Protein AF-0000000072288735 (afdb_homodimer)

Sequence (580 aa):
MGVLKHVVDFASDAAGLEKALRLIQALCQICAFYPTVLGWVLLGLGIGMGRRGGGGKGGVDVDGKMQVQVQIVERLWKARRELAVGRRYMRFFRFIKNFSKAWDSLLNEDGMKMMINVGKSGFMGAYLGLESLTILDIMGVCNTPWSSTCTLEGNKFWFYSLCISIFGELWDLYHLLVNNDTASKSNSQDNSHDSDLATKSADTTQIVMGQSEKNKKKGKSKTQVFLKIFENTADLFLPGAVTGWIVSDRGVVGVATVISTVLSSRDIWRRVGDQEVRNEGGNGERQKRRMGVLKHVVDFASDAAGLEKALRLIQALCQICAFYPTVLGWVLLGLGIGMGRRGGGGKGGVDVDGKMQVQVQIVERLWKARRELAVGRRYMRFFRFIKNFSKAWDSLLNEDGMKMMINVGKSGFMGAYLGLESLTILDIMGVCNTPWSSTCTLEGNKFWFYSLCISIFGELWDLYHLLVNNDTASKSNSQDNSHDSDLATKSADTTQIVMGQSEKNKKKGKSKTQVFLKIFENTADLFLPGAVTGWIVSDRGVVGVATVISTVLSSRDIWRRVGDQEVRNEGGNGERQKRR

Secondary structure (DSSP, 8-state):
-HHHHHHHHHHHSHHHHHHHHHHHHHHHHHHHH-HHHHHHHHHHTT---------SS----HHHHHHHHHHHHHHHHHHHHHHHHHHHHHTTTHHHHHHHHHHHHHHH--HHHHHHHHHHHHHHHHHHHHHHHTHHHHTTS---TTHHHHHHHHHHHHHHHHHHHHHHHHHHHHHHHHHHHHHHHHHHHGGGS------------GGGGGGTT--------HHHHHHHHHHHHHHTHHHHHHHTSS---HHHHHHHHHHHHHHHHHHHHHHHHHHHHHHHHHHHHHHHT-/-HHHHHHHHHHHSHHHHHHHHHHHHHHHHHHHH-HHHHHHHHHHTT---------SS----HHHHHHHHHHHHHHHHHHHHHHHHHHHHHTTTHHHHHHHHHHHHHHH--HHHHHHHHHHHHHHHHHHHHHHHTHHHHTTS---TTHHHHHHHHHHHHHHHHHHHHHHHHHHHHHHHHHHHHHHHHHHHTTSS-----------SGGGSTTS---------HHHHHHHHHHHHHHTHHHHHHHTSS---HHHHHHHHHHHHHHHHHHHHHHHHHHHHHHHHHHHHHHHH-

InterPro domains:
  IPR008733 Peroxisomal biogenesis factor 11 [PF05648] (71-269)

Structure (mmCIF, N/CA/C/O backbone):
data_AF-0000000072288735-model_v1
#
loop_
_entity.id
_entity.type
_entity.pdbx_description
1 polymer 'Uncharacterized protein'
#
loop_
_atom_site.group_PDB
_atom_site.id
_atom_site.type_symbol
_atom_site.label_atom_id
_atom_site.label_alt_id
_atom_site.label_comp_id
_atom_site.label_asym_id
_atom_site.label_entity_id
_atom_site.label_seq_id
_atom_site.pdbx_PDB_ins_code
_atom_site.Cartn_x
_atom_site.Cartn_y
_atom_site.Cartn_z
_atom_site.occupancy
_atom_site.B_iso_or_equiv
_atom_site.auth_seq_id
_atom_site.auth_comp_id
_atom_site.auth_asym_id
_atom_site.auth_atom_id
_atom_site.pdbx_PDB_model_num
ATOM 1 N N . MET A 1 1 ? 18.172 -8.352 17.516 1 52.78 1 MET A N 1
ATOM 2 C CA . MET A 1 1 ? 17.953 -7.023 16.953 1 52.78 1 MET A CA 1
ATOM 3 C C . MET A 1 1 ? 18.062 -7.059 15.43 1 52.78 1 MET A C 1
ATOM 5 O O . MET A 1 1 ? 17.297 -6.379 14.734 1 52.78 1 MET A O 1
ATOM 9 N N . GLY A 1 2 ? 18.656 -8.156 14.945 1 75.31 2 GLY A N 1
ATOM 10 C CA . GLY A 1 2 ? 18.969 -8.273 13.531 1 75.31 2 GLY A CA 1
ATOM 11 C C . GLY A 1 2 ? 17.797 -8.758 12.695 1 75.31 2 GLY A C 1
ATOM 12 O O . GLY A 1 2 ? 17.469 -8.164 11.672 1 75.31 2 GLY A O 1
ATOM 13 N N . VAL A 1 3 ? 16.969 -9.641 13.367 1 82.88 3 VAL A N 1
ATOM 14 C CA . VAL A 1 3 ? 15.883 -10.234 12.586 1 82.88 3 VAL A CA 1
ATOM 15 C C . VAL A 1 3 ? 14.703 -9.266 12.516 1 82.88 3 VAL A C 1
ATOM 17 O O . VAL A 1 3 ? 14.078 -9.117 11.461 1 82.88 3 VAL A O 1
ATOM 20 N N . LEU A 1 4 ? 14.469 -8.641 13.633 1 85.19 4 LEU A N 1
ATOM 21 C CA . LEU A 1 4 ? 13.367 -7.684 13.664 1 85.19 4 LEU A CA 1
ATOM 22 C C . LEU A 1 4 ? 13.617 -6.539 12.688 1 85.19 4 LEU A C 1
ATOM 24 O O . LEU A 1 4 ? 12.703 -6.121 11.969 1 85.19 4 LEU A O 1
ATOM 28 N N . LYS A 1 5 ? 14.805 -6.129 12.766 1 87.5 5 LYS A N 1
ATOM 29 C CA . LYS A 1 5 ? 15.156 -5.07 11.828 1 87.5 5 LYS A CA 1
ATOM 30 C C . LYS A 1 5 ? 15.008 -5.539 10.383 1 87.5 5 LYS A C 1
ATOM 32 O O . LYS A 1 5 ? 14.539 -4.785 9.523 1 87.5 5 LYS A O 1
ATOM 37 N N . HIS A 1 6 ? 15.328 -6.719 10.188 1 91.06 6 HIS A N 1
ATOM 38 C CA . HIS A 1 6 ? 15.227 -7.281 8.844 1 91.06 6 HIS A CA 1
ATOM 39 C C . HIS A 1 6 ? 13.766 -7.387 8.406 1 91.06 6 HIS A C 1
ATOM 41 O O . HIS A 1 6 ? 13.438 -7.086 7.258 1 91.06 6 HIS A O 1
ATOM 47 N N . VAL A 1 7 ? 12.938 -7.773 9.359 1 90.06 7 VAL A N 1
ATOM 48 C CA . VAL A 1 7 ? 11.516 -7.895 9.078 1 90.06 7 VAL A CA 1
ATOM 49 C C . VAL A 1 7 ? 10.922 -6.52 8.789 1 90.06 7 VAL A C 1
ATOM 51 O O . VAL A 1 7 ? 10.117 -6.363 7.863 1 90.06 7 VAL A O 1
ATOM 54 N N . VAL A 1 8 ? 11.328 -5.609 9.508 1 89.31 8 VAL A N 1
ATOM 55 C CA . VAL A 1 8 ? 10.828 -4.25 9.344 1 89.31 8 VAL A CA 1
ATOM 56 C C . VAL A 1 8 ? 11.281 -3.691 7.992 1 89.31 8 VAL A C 1
ATOM 58 O O . VAL A 1 8 ? 10.492 -3.068 7.277 1 89.31 8 VAL A O 1
ATOM 61 N N . ASP A 1 9 ? 12.531 -3.939 7.656 1 90.62 9 ASP A N 1
ATOM 62 C CA . ASP A 1 9 ? 13.047 -3.475 6.371 1 90.62 9 ASP A CA 1
ATOM 63 C C . ASP A 1 9 ? 12.336 -4.172 5.211 1 90.62 9 ASP A C 1
ATOM 65 O O . ASP A 1 9 ? 12.062 -3.551 4.184 1 90.62 9 ASP A O 1
ATOM 69 N N . PHE A 1 10 ? 12.172 -5.461 5.43 1 92.81 10 PHE A N 1
ATOM 70 C CA . PHE A 1 10 ? 11.43 -6.207 4.422 1 92.81 10 PHE A CA 1
ATOM 71 C C . PHE A 1 10 ? 10.039 -5.629 4.234 1 92.81 10 PHE A C 1
ATOM 73 O O . PHE A 1 10 ? 9.594 -5.41 3.105 1 92.81 10 PHE A O 1
ATOM 80 N N . ALA A 1 11 ? 9.312 -5.27 5.273 1 89.5 11 ALA A N 1
ATOM 81 C CA . ALA A 1 11 ? 7.93 -4.805 5.238 1 89.5 11 ALA A CA 1
ATOM 82 C C . ALA A 1 11 ? 7.855 -3.326 4.875 1 89.5 11 ALA A C 1
ATOM 84 O O . ALA A 1 11 ? 6.773 -2.795 4.621 1 89.5 11 ALA A O 1
ATOM 85 N N . SER A 1 12 ? 8.992 -2.664 4.84 1 87.69 12 SER A N 1
ATOM 86 C CA . SER A 1 12 ? 9.023 -1.258 4.449 1 87.69 12 SER A CA 1
ATOM 87 C C . SER A 1 12 ? 9.32 -1.101 2.963 1 87.69 12 SER A C 1
ATOM 89 O O . SER A 1 12 ? 9.188 -0.007 2.41 1 87.69 12 SER A O 1
ATOM 91 N N . ASP A 1 13 ? 9.727 -2.174 2.387 1 87.94 13 ASP A N 1
ATOM 92 C CA . ASP A 1 13 ? 9.891 -2.244 0.938 1 87.94 13 ASP A CA 1
ATOM 93 C C . ASP A 1 13 ? 8.547 -2.453 0.24 1 87.94 13 ASP A C 1
ATOM 95 O O . ASP A 1 13 ? 7.707 -3.217 0.719 1 87.94 13 ASP A O 1
ATOM 99 N N . ALA A 1 14 ? 8.336 -1.726 -0.845 1 88.69 14 ALA A N 1
ATOM 100 C CA . ALA A 1 14 ? 7.051 -1.818 -1.524 1 88.69 14 ALA A CA 1
ATOM 101 C C . ALA A 1 14 ? 6.75 -3.256 -1.942 1 88.69 14 ALA A C 1
ATOM 103 O O . ALA A 1 14 ? 5.648 -3.76 -1.713 1 88.69 14 ALA A O 1
ATOM 104 N N . ALA A 1 15 ? 7.699 -3.918 -2.598 1 91.38 15 ALA A N 1
ATOM 105 C CA . ALA A 1 15 ? 7.508 -5.293 -3.047 1 91.38 15 ALA A CA 1
ATOM 106 C C . ALA A 1 15 ? 7.375 -6.246 -1.86 1 91.38 15 ALA A C 1
ATOM 108 O O . ALA A 1 15 ? 6.566 -7.176 -1.892 1 91.38 15 ALA A O 1
ATOM 109 N N . GLY A 1 16 ? 8.219 -6.031 -0.877 1 94.06 16 GLY A N 1
ATOM 110 C CA . GLY A 1 16 ? 8.148 -6.859 0.316 1 94.06 16 GLY A CA 1
ATOM 111 C C . GLY A 1 16 ? 6.832 -6.719 1.061 1 94.06 16 GLY A C 1
ATOM 112 O O . GLY A 1 16 ? 6.277 -7.707 1.547 1 94.06 16 GLY A O 1
ATOM 113 N N . LEU A 1 17 ? 6.395 -5.516 1.137 1 94.56 17 LEU A N 1
ATOM 114 C CA . LEU A 1 17 ? 5.125 -5.27 1.81 1 94.56 17 LEU A CA 1
ATOM 115 C C . LEU A 1 17 ? 3.979 -5.953 1.074 1 94.56 17 LEU A C 1
ATOM 117 O O . LEU A 1 17 ? 3.096 -6.539 1.704 1 94.56 17 LEU A O 1
ATOM 121 N N . GLU A 1 18 ? 3.967 -5.828 -0.206 1 95.69 18 GLU A N 1
ATOM 122 C CA . GLU A 1 18 ? 2.938 -6.488 -1.004 1 95.69 18 GLU A CA 1
ATOM 123 C C . GLU A 1 18 ? 2.918 -7.992 -0.742 1 95.69 18 GLU A C 1
ATOM 125 O O . GLU A 1 18 ? 1.85 -8.586 -0.597 1 95.69 18 GLU A O 1
ATOM 130 N N . LYS A 1 19 ? 4.059 -8.609 -0.612 1 96.94 19 LYS A N 1
ATOM 131 C CA . LYS A 1 19 ? 4.137 -10.039 -0.348 1 96.94 19 LYS A CA 1
ATOM 132 C C . LYS A 1 19 ? 3.68 -10.367 1.071 1 96.94 19 LYS A C 1
ATOM 134 O O . LYS A 1 19 ? 3.068 -11.406 1.31 1 96.94 19 LYS A O 1
ATOM 139 N N . ALA A 1 20 ? 4.035 -9.531 1.959 1 96.38 20 ALA A N 1
ATOM 140 C CA . ALA A 1 20 ? 3.592 -9.734 3.338 1 96.38 20 ALA A CA 1
ATOM 141 C C . ALA A 1 20 ? 2.07 -9.703 3.436 1 96.38 20 ALA A C 1
ATOM 143 O O . ALA A 1 20 ? 1.467 -10.555 4.094 1 96.38 20 ALA A O 1
ATOM 144 N N . LEU A 1 21 ? 1.533 -8.727 2.789 1 97.44 21 LEU A N 1
ATOM 145 C CA . LEU A 1 21 ? 0.078 -8.625 2.805 1 97.44 21 LEU A CA 1
ATOM 146 C C . LEU A 1 21 ? -0.558 -9.82 2.1 1 97.44 21 LEU A C 1
ATOM 148 O O . LEU A 1 21 ? -1.596 -10.32 2.535 1 97.44 21 LEU A O 1
ATOM 152 N N . ARG A 1 22 ? 0.085 -10.219 1.031 1 97.88 22 ARG A N 1
ATOM 153 C CA . ARG A 1 22 ? -0.39 -11.398 0.309 1 97.88 22 ARG A CA 1
ATOM 154 C C . ARG A 1 22 ? -0.38 -12.633 1.206 1 97.88 22 ARG A C 1
ATOM 156 O O . ARG A 1 22 ? -1.316 -13.43 1.177 1 97.88 22 ARG A O 1
ATOM 163 N N . LEU A 1 23 ? 0.604 -12.773 1.944 1 97.81 23 LEU A N 1
ATOM 164 C CA . LEU A 1 23 ? 0.726 -13.906 2.854 1 97.81 23 LEU A CA 1
ATOM 165 C C . LEU A 1 23 ? -0.371 -13.875 3.912 1 97.81 23 LEU A C 1
ATOM 167 O O . LEU A 1 23 ? -1.03 -14.891 4.16 1 97.81 23 LEU A O 1
ATOM 171 N N . ILE A 1 24 ? -0.559 -12.719 4.508 1 97.31 24 ILE A N 1
ATOM 172 C CA . ILE A 1 24 ? -1.581 -12.586 5.539 1 97.31 24 ILE A CA 1
ATOM 173 C C . ILE A 1 24 ? -2.959 -12.852 4.938 1 97.31 24 ILE A C 1
ATOM 175 O O . ILE A 1 24 ? -3.793 -13.523 5.555 1 97.31 24 ILE A O 1
ATOM 179 N N . GLN A 1 25 ? -3.131 -12.367 3.789 1 97.88 25 GLN A N 1
ATOM 180 C CA . GLN A 1 25 ? -4.387 -12.594 3.082 1 97.88 25 GLN A CA 1
ATOM 181 C C . GLN A 1 25 ? -4.645 -14.086 2.887 1 97.88 25 GLN A C 1
ATOM 183 O O . GLN A 1 25 ? -5.758 -14.562 3.117 1 97.88 25 GLN A O 1
ATOM 188 N N . ALA A 1 26 ? -3.672 -14.82 2.471 1 97.94 26 ALA A N 1
ATOM 189 C CA . ALA A 1 26 ? -3.791 -16.25 2.238 1 97.94 26 ALA A CA 1
ATOM 190 C C . ALA A 1 26 ? -4.062 -17 3.541 1 97.94 26 ALA A C 1
ATOM 192 O O . ALA A 1 26 ? -4.855 -17.938 3.572 1 97.94 26 ALA A O 1
ATOM 193 N N . LEU A 1 27 ? -3.43 -16.609 4.57 1 96.94 27 LEU A N 1
ATOM 194 C CA . LEU A 1 27 ? -3.633 -17.234 5.867 1 96.94 27 LEU A CA 1
ATOM 195 C C . LEU A 1 27 ? -5.051 -17 6.375 1 96.94 27 LEU A C 1
ATOM 197 O O . LEU A 1 27 ? -5.664 -17.891 6.961 1 96.94 27 LEU A O 1
ATOM 201 N N . CYS A 1 28 ? -5.535 -15.789 6.148 1 96.25 28 CYS A N 1
ATOM 202 C CA . CYS A 1 28 ? -6.926 -15.516 6.492 1 96.25 28 CYS A CA 1
ATOM 203 C C . CYS A 1 28 ? -7.867 -16.453 5.746 1 96.25 28 CYS A C 1
ATOM 205 O O . CYS A 1 28 ? -8.82 -16.969 6.328 1 96.25 28 CYS A O 1
ATOM 207 N N . GLN A 1 29 ? -7.551 -16.672 4.543 1 96.88 29 GLN A N 1
ATOM 208 C CA . GLN A 1 29 ? -8.375 -17.547 3.709 1 96.88 29 GLN A CA 1
ATOM 209 C C . GLN A 1 29 ? -8.32 -18.984 4.203 1 96.88 29 GLN A C 1
ATOM 211 O O . GLN A 1 29 ? -9.352 -19.656 4.273 1 96.88 29 GLN A O 1
ATOM 216 N N . ILE A 1 30 ? -7.172 -19.469 4.562 1 96.94 30 ILE A N 1
ATOM 217 C CA . ILE A 1 30 ? -7.012 -20.828 5.047 1 96.94 30 ILE A CA 1
ATOM 218 C C . ILE A 1 30 ? -7.746 -21 6.375 1 96.94 30 ILE A C 1
ATOM 220 O O . ILE A 1 30 ? -8.484 -21.969 6.562 1 96.94 30 ILE A O 1
ATOM 224 N N . CYS A 1 31 ? -7.617 -20.062 7.285 1 94.38 31 CYS A N 1
ATOM 225 C CA . CYS A 1 31 ? -8.258 -20.141 8.594 1 94.38 31 CYS A CA 1
ATOM 226 C C . CYS A 1 31 ? -9.773 -20.047 8.469 1 94.38 31 CYS A C 1
ATOM 228 O O . CYS A 1 31 ? -10.508 -20.672 9.234 1 94.38 31 CYS A O 1
ATOM 230 N N . ALA A 1 32 ? -10.211 -19.25 7.516 1 94.31 32 ALA A N 1
ATOM 231 C CA . ALA A 1 32 ? -11.648 -19.094 7.32 1 94.31 32 ALA A CA 1
ATOM 232 C C . ALA A 1 32 ? -12.266 -20.359 6.73 1 94.31 32 ALA A C 1
ATOM 234 O O . ALA A 1 32 ? -13.383 -20.734 7.074 1 94.31 32 ALA A O 1
ATOM 235 N N . PHE A 1 33 ? -11.562 -21 5.883 1 94.31 33 PHE A N 1
ATOM 236 C CA . PHE A 1 33 ? -12.102 -22.156 5.176 1 94.31 33 PHE A CA 1
ATOM 237 C C . PHE A 1 33 ? -11.93 -23.422 5.996 1 94.31 33 PHE A C 1
ATOM 239 O O . PHE A 1 33 ? -12.773 -24.328 5.953 1 94.31 33 PHE A O 1
ATOM 246 N N . TYR A 1 34 ? -10.797 -23.531 6.727 1 92.69 34 TYR A N 1
ATOM 247 C CA . TYR A 1 34 ? -10.523 -24.703 7.559 1 92.69 34 TYR A CA 1
ATOM 248 C C . TYR A 1 34 ? -10.656 -24.359 9.039 1 92.69 34 TYR A C 1
ATOM 250 O O . TYR A 1 34 ? -9.68 -23.938 9.672 1 92.69 34 TYR A O 1
ATOM 258 N N . PRO A 1 35 ? -11.758 -24.641 9.633 1 84.56 35 PRO A N 1
ATOM 259 C CA . PRO A 1 35 ? -11.977 -24.297 11.039 1 84.56 35 PRO A CA 1
ATOM 260 C C . PRO A 1 35 ? -10.984 -24.984 11.977 1 84.56 35 PRO A C 1
ATOM 262 O O . PRO A 1 35 ? -10.656 -24.438 13.031 1 84.56 35 PRO A O 1
ATOM 265 N N . THR A 1 36 ? -10.562 -26.109 11.555 1 85.62 36 THR A N 1
ATOM 266 C CA . THR A 1 36 ? -9.602 -26.828 12.375 1 85.62 36 THR A CA 1
ATOM 267 C C . THR A 1 36 ? -8.289 -26.062 12.477 1 85.62 36 THR A C 1
ATOM 269 O O . THR A 1 36 ? -7.691 -25.969 13.555 1 85.62 36 THR A O 1
ATOM 272 N N . VAL A 1 37 ? -7.902 -25.531 11.398 1 86.75 37 VAL A N 1
ATOM 273 C CA . VAL A 1 37 ? -6.676 -24.75 11.398 1 86.75 37 VAL A CA 1
ATOM 274 C C . VAL A 1 37 ? -6.859 -23.516 12.281 1 86.75 37 VAL A C 1
ATOM 276 O O . VAL A 1 37 ? -5.957 -23.156 13.047 1 86.75 37 VAL A O 1
ATOM 279 N N . LEU A 1 38 ? -7.949 -22.906 12.211 1 85.12 38 LEU A N 1
ATOM 280 C CA . LEU A 1 38 ? -8.258 -21.766 13.055 1 85.12 38 LEU A CA 1
ATOM 281 C C . LEU A 1 38 ? -8.18 -22.125 14.531 1 85.12 38 LEU A C 1
ATOM 283 O O . LEU A 1 38 ? -7.617 -21.375 15.336 1 85.12 38 LEU A O 1
ATOM 287 N N . GLY A 1 39 ? -8.734 -23.203 14.82 1 81.5 39 GLY A N 1
ATOM 288 C CA . GLY A 1 39 ? -8.688 -23.688 16.203 1 81.5 39 GLY A CA 1
ATOM 289 C C . GLY A 1 39 ? -7.27 -23.828 16.719 1 81.5 39 GLY A C 1
ATOM 290 O O . GLY A 1 39 ? -6.973 -23.406 17.844 1 81.5 39 GLY A O 1
ATOM 291 N N . TRP A 1 40 ? -6.438 -24.375 15.891 1 83.44 40 TRP A N 1
ATOM 292 C CA . TRP A 1 40 ? -5.047 -24.578 16.281 1 83.44 40 TRP A CA 1
ATOM 293 C C . TRP A 1 40 ? -4.332 -23.25 16.453 1 83.44 40 TRP A C 1
ATOM 295 O O . TRP A 1 40 ? -3.537 -23.078 17.375 1 83.44 40 TRP A O 1
ATOM 305 N N . VAL A 1 41 ? -4.652 -22.375 15.578 1 79.38 41 VAL A N 1
ATOM 306 C CA . VAL A 1 41 ? -4.031 -21.047 15.641 1 79.38 41 VAL A CA 1
ATOM 307 C C . VAL A 1 41 ? -4.469 -20.328 16.906 1 79.38 41 VAL A C 1
ATOM 309 O O . VAL A 1 41 ? -3.646 -19.719 17.594 1 79.38 41 VAL A O 1
ATOM 312 N N . LEU A 1 42 ? -5.672 -20.391 17.219 1 79.56 42 LEU A N 1
ATOM 313 C CA . LEU A 1 42 ? -6.191 -19.75 18.406 1 79.56 42 LEU A CA 1
ATOM 314 C C . LEU A 1 42 ? -5.617 -20.391 19.672 1 79.56 42 LEU A C 1
ATOM 316 O O . LEU A 1 42 ? -5.289 -19.703 20.641 1 79.56 42 LEU A O 1
ATOM 320 N N . LEU A 1 43 ? -5.543 -21.688 19.688 1 78.94 43 LEU A N 1
ATOM 321 C CA . LEU A 1 43 ? -4.953 -22.406 20.797 1 78.94 43 LEU A CA 1
ATOM 322 C C . LEU A 1 43 ? -3.498 -22 21 1 78.94 43 LEU A C 1
ATOM 324 O O . LEU A 1 43 ? -3.061 -21.797 22.141 1 78.94 43 LEU A O 1
ATOM 328 N N . GLY A 1 44 ? -2.811 -21.891 19.906 1 75.88 44 GLY A N 1
ATOM 329 C CA . GLY A 1 44 ? -1.415 -21.5 19.969 1 75.88 44 GLY A CA 1
ATOM 330 C C . GLY A 1 44 ? -1.225 -20.078 20.5 1 75.88 44 GLY A C 1
ATOM 331 O O . GLY A 1 44 ? -0.237 -19.797 21.188 1 75.88 44 GLY A O 1
ATOM 332 N N . LEU A 1 45 ? -2.131 -19.172 20.219 1 74.5 45 LEU A N 1
ATOM 333 C CA . LEU A 1 45 ? -2.055 -17.781 20.688 1 74.5 45 LEU A CA 1
ATOM 334 C C . LEU A 1 45 ? -2.576 -17.656 22.109 1 74.5 45 LEU A C 1
ATOM 336 O O . LEU A 1 45 ? -2.584 -16.562 22.688 1 74.5 45 LEU A O 1
ATOM 340 N N . GLY A 1 46 ? -2.871 -18.703 22.688 1 66.19 46 GLY A N 1
ATOM 341 C CA . GLY A 1 46 ? -3.354 -18.719 24.062 1 66.19 46 GLY A CA 1
ATOM 342 C C . GLY A 1 46 ? -4.781 -18.234 24.203 1 66.19 46 GLY A C 1
ATOM 343 O O . GLY A 1 46 ? -5.215 -17.875 25.297 1 66.19 46 GLY A O 1
ATOM 344 N N . ILE A 1 47 ? -5.375 -17.797 23.172 1 60.84 47 ILE A N 1
ATOM 345 C CA . ILE A 1 47 ? -6.77 -17.375 23.234 1 60.84 47 ILE A CA 1
ATOM 346 C C . ILE A 1 47 ? -7.668 -18.594 23.422 1 60.84 47 ILE A C 1
ATOM 348 O O . ILE A 1 47 ? -7.762 -19.438 22.531 1 60.84 47 ILE A O 1
ATOM 352 N N . GLY A 1 48 ? -7.457 -19.375 24.422 1 53.38 48 GLY A N 1
ATOM 353 C CA . GLY A 1 48 ? -8.156 -20.594 24.766 1 53.38 48 GLY A CA 1
ATOM 354 C C . GLY A 1 48 ? -9.656 -20.5 24.594 1 53.38 48 GLY A C 1
ATOM 355 O O . GLY A 1 48 ? -10.281 -19.547 25.078 1 53.38 48 GLY A O 1
ATOM 356 N N . MET A 1 49 ? -10.219 -20.859 23.562 1 51 49 MET A N 1
ATOM 357 C CA . MET A 1 49 ? -11.648 -21.141 23.641 1 51 49 MET A CA 1
ATOM 358 C C . MET A 1 49 ? -11.953 -22.078 24.797 1 51 49 MET A C 1
ATOM 360 O O . MET A 1 49 ? -11.438 -23.203 24.844 1 51 49 MET A O 1
ATOM 364 N N . GLY A 1 50 ? -11.773 -21.688 26.016 1 41.41 50 GLY A N 1
ATOM 365 C CA . GLY A 1 50 ? -12.109 -22.453 27.203 1 41.41 50 GLY A CA 1
ATOM 366 C C . GLY A 1 50 ? -13.258 -23.422 26.984 1 41.41 50 GLY A C 1
ATOM 367 O O . GLY A 1 50 ? -14.289 -23.047 26.422 1 41.41 50 GLY A O 1
ATOM 368 N N . ARG A 1 51 ? -12.969 -24.719 27.031 1 37.91 51 ARG A N 1
ATOM 369 C CA . ARG A 1 51 ? -13.945 -25.672 27.562 1 37.91 51 ARG A CA 1
ATOM 370 C C . ARG A 1 51 ? -14.445 -25.219 28.938 1 37.91 51 ARG A C 1
ATOM 372 O O . ARG A 1 51 ? -13.688 -25.203 29.906 1 37.91 51 ARG A O 1
ATOM 379 N N . ARG A 1 52 ? -15.164 -24.188 29.359 1 37.38 52 ARG A N 1
ATOM 380 C CA . ARG A 1 52 ? -15.836 -24.188 30.656 1 37.38 52 ARG A CA 1
ATOM 381 C C . ARG A 1 52 ? -16.312 -25.594 31.016 1 37.38 52 ARG A C 1
ATOM 383 O O . ARG A 1 52 ? -17.219 -26.125 30.375 1 37.38 52 ARG A O 1
ATOM 390 N N . GLY A 1 53 ? -15.492 -26.516 31.469 1 34.53 53 GLY A N 1
ATOM 391 C CA . GLY A 1 53 ? -15.852 -27.703 32.219 1 34.53 53 GLY A CA 1
ATOM 392 C C . GLY A 1 53 ? -16.828 -27.422 33.344 1 34.53 53 GLY A C 1
ATOM 393 O O . GLY A 1 53 ? -16.859 -28.141 34.344 1 34.53 53 GLY A O 1
ATOM 394 N N . GLY A 1 54 ? -17.422 -26.312 33.781 1 37.62 54 GLY A N 1
ATOM 395 C CA . GLY A 1 54 ? -18.328 -26.516 34.906 1 37.62 54 GLY A CA 1
ATOM 396 C C . GLY A 1 54 ? -19.297 -27.672 34.688 1 37.62 54 GLY A C 1
ATOM 397 O O . GLY A 1 54 ? -19.703 -27.938 33.562 1 37.62 54 GLY A O 1
ATOM 398 N N . GLY A 1 55 ? -19.328 -28.875 35.562 1 36.75 55 GLY A N 1
ATOM 399 C CA . GLY A 1 55 ? -20.203 -30 35.875 1 36.75 55 GLY A CA 1
ATOM 400 C C . GLY A 1 55 ? -21.672 -29.641 35.812 1 36.75 55 GLY A C 1
ATOM 401 O O . GLY A 1 55 ? -22.531 -30.469 36.156 1 36.75 55 GLY A O 1
ATOM 402 N N . GLY A 1 56 ? -22.266 -28.562 36.438 1 37.56 56 GLY A N 1
ATOM 403 C CA . GLY A 1 56 ? -23.703 -28.734 36.469 1 37.56 56 GLY A CA 1
ATOM 404 C C . GLY A 1 56 ? -24.281 -29.125 35.125 1 37.56 56 GLY A C 1
ATOM 405 O O . GLY A 1 56 ? -23.609 -28.984 34.094 1 37.56 56 GLY A O 1
ATOM 406 N N . LYS A 1 57 ? -25.438 -29.906 35.031 1 36.91 57 LYS A N 1
ATOM 407 C CA . LYS A 1 57 ? -26.281 -30.375 33.938 1 36.91 57 LYS A CA 1
ATOM 408 C C . LYS A 1 57 ? -26.281 -29.391 32.781 1 36.91 57 LYS A C 1
ATOM 410 O O . LYS A 1 57 ? -27.156 -29.438 31.922 1 36.91 57 LYS A O 1
ATOM 415 N N . GLY A 1 58 ? -25.719 -28.172 32.938 1 39.75 58 GLY A N 1
ATOM 416 C CA . GLY A 1 58 ? -26.031 -27.094 32 1 39.75 58 GLY A CA 1
ATOM 417 C C . GLY A 1 58 ? -25.594 -27.391 30.594 1 39.75 58 GLY A C 1
ATOM 418 O O . GLY A 1 58 ? -24.641 -28.125 30.359 1 39.75 58 GLY A O 1
ATOM 419 N N . GLY A 1 59 ? -26.469 -27.422 29.594 1 43.25 59 GLY A N 1
ATOM 420 C CA . GLY A 1 59 ? -26.469 -27.516 28.141 1 43.25 59 GLY A CA 1
ATOM 421 C C . GLY A 1 59 ? -25.266 -26.859 27.5 1 43.25 59 GLY A C 1
ATOM 422 O O . GLY A 1 59 ? -24.875 -25.75 27.875 1 43.25 59 GLY A O 1
ATOM 423 N N . VAL A 1 60 ? -24.188 -27.484 27.156 1 45.59 60 VAL A N 1
ATOM 424 C CA . VAL A 1 60 ? -23.016 -27.188 26.328 1 45.59 60 VAL A CA 1
ATOM 425 C C . VAL A 1 60 ? -23.359 -26.078 25.344 1 45.59 60 VAL A C 1
ATOM 427 O O . VAL A 1 60 ? -24.266 -26.234 24.516 1 45.59 60 VAL A O 1
ATOM 430 N N . ASP A 1 61 ? -23.422 -24.812 25.672 1 52.34 61 ASP A N 1
ATOM 431 C CA . ASP A 1 61 ? -23.781 -23.672 24.828 1 52.34 61 ASP A CA 1
ATOM 432 C C . ASP A 1 61 ? -23.094 -23.766 23.469 1 52.34 61 ASP A C 1
ATOM 434 O O . ASP A 1 61 ? -22.125 -23.062 23.203 1 52.34 61 ASP A O 1
ATOM 438 N N . VAL A 1 62 ? -23.016 -24.891 22.812 1 57.91 62 VAL A N 1
ATOM 439 C CA . VAL A 1 62 ? -22.656 -25.203 21.438 1 57.91 62 VAL A CA 1
ATOM 440 C C . VAL A 1 62 ? -23.125 -24.078 20.516 1 57.91 62 VAL A C 1
ATOM 442 O O . VAL A 1 62 ? -22.391 -23.672 19.594 1 57.91 62 VAL A O 1
ATOM 445 N N . ASP A 1 63 ? -24.297 -23.547 20.766 1 63 63 ASP A N 1
ATOM 446 C CA . ASP A 1 63 ? -24.859 -22.484 19.938 1 63 63 ASP A CA 1
ATOM 447 C C . ASP A 1 63 ? -24.016 -21.219 20.047 1 63 63 ASP A C 1
ATOM 449 O O . ASP A 1 63 ? -23.766 -20.547 19.031 1 63 63 ASP A O 1
ATOM 453 N N . GLY A 1 64 ? -23.578 -20.938 21.266 1 64.19 64 GLY A N 1
ATOM 454 C CA . GLY A 1 64 ? -22.75 -19.766 21.469 1 64.19 64 GLY A CA 1
ATOM 455 C C . GLY A 1 64 ? -21.406 -19.859 20.797 1 64.19 64 GLY A C 1
ATOM 456 O O . GLY A 1 64 ? -20.938 -18.906 20.156 1 64.19 64 GLY A O 1
ATOM 457 N N . LYS A 1 65 ? -20.812 -21.062 20.953 1 72.12 65 LYS A N 1
ATOM 458 C CA . LYS A 1 65 ? -19.516 -21.312 20.312 1 72.12 65 LYS A CA 1
ATOM 459 C C . LYS A 1 65 ? -19.641 -21.266 18.797 1 72.12 65 LYS A C 1
ATOM 461 O O . LYS A 1 65 ? -18.781 -20.734 18.109 1 72.12 65 LYS A O 1
ATOM 466 N N . MET A 1 66 ? -20.672 -21.844 18.328 1 74.12 66 MET A N 1
ATOM 467 C CA . MET A 1 66 ? -20.922 -21.828 16.891 1 74.12 66 MET A CA 1
ATOM 468 C C . MET A 1 66 ? -21.125 -20.406 16.391 1 74.12 66 MET A C 1
ATOM 470 O O . MET A 1 66 ? -20.641 -20.047 15.312 1 74.12 66 MET A O 1
ATOM 474 N N . GLN A 1 67 ? -21.812 -19.672 17.172 1 78.88 67 GLN A N 1
ATOM 475 C CA . GLN A 1 67 ? -22.062 -18.297 16.766 1 78.88 67 GLN A CA 1
ATOM 476 C C . GLN A 1 67 ? -20.766 -17.469 16.766 1 78.88 67 GLN A C 1
ATOM 478 O O . GLN A 1 67 ? -20.562 -16.656 15.859 1 78.88 67 GLN A O 1
ATOM 483 N N . VAL A 1 68 ? -19.984 -17.781 17.719 1 78.19 68 VAL A N 1
ATOM 484 C CA . VAL A 1 68 ? -18.703 -17.078 17.812 1 78.19 68 VAL A CA 1
ATOM 485 C C . VAL A 1 68 ? -17.812 -17.484 16.641 1 78.19 68 VAL A C 1
ATOM 487 O O . VAL A 1 68 ? -17.125 -16.641 16.047 1 78.19 68 VAL A O 1
ATOM 490 N N . GLN A 1 69 ? -17.859 -18.719 16.344 1 81.31 69 GLN A N 1
ATOM 491 C CA . GLN A 1 69 ? -17.062 -19.203 15.227 1 81.31 69 GLN A CA 1
ATOM 492 C C . GLN A 1 69 ? -17.516 -18.594 13.906 1 81.31 69 GLN A C 1
ATOM 494 O O . GLN A 1 69 ? -16.688 -18.234 13.07 1 81.31 69 GLN A O 1
ATOM 499 N N . VAL A 1 70 ? -18.766 -18.516 13.75 1 85.69 70 VAL A N 1
ATOM 500 C CA . VAL A 1 70 ? -19.297 -17.922 12.531 1 85.69 70 VAL A CA 1
ATOM 501 C C . VAL A 1 70 ? -18.875 -16.469 12.445 1 85.69 70 VAL A C 1
ATOM 503 O O . VAL A 1 70 ? -18.516 -15.984 11.367 1 85.69 70 VAL A O 1
ATOM 506 N N . GLN A 1 71 ? -18.891 -15.82 13.523 1 88.31 71 GLN A N 1
ATOM 507 C CA . GLN A 1 71 ? -18.484 -14.422 13.547 1 88.31 71 GLN A CA 1
ATOM 508 C C . GLN A 1 71 ? -17.016 -14.258 13.195 1 88.31 71 GLN A C 1
ATOM 510 O O . GLN A 1 71 ? -16.641 -13.336 12.469 1 88.31 71 GLN A O 1
ATOM 515 N N . ILE A 1 72 ? -16.219 -15.156 13.695 1 88.44 72 ILE A N 1
ATOM 516 C CA . ILE A 1 72 ? -14.789 -15.086 13.438 1 88.44 72 ILE A CA 1
ATOM 517 C C . ILE A 1 72 ? -14.523 -15.344 11.961 1 88.44 72 ILE A C 1
ATOM 519 O O . ILE A 1 72 ? -13.68 -14.68 11.352 1 88.44 72 ILE A O 1
ATOM 523 N N . VAL A 1 73 ? -15.188 -16.281 11.445 1 92.19 73 VAL A N 1
ATOM 524 C CA . VAL A 1 73 ? -15.016 -16.625 10.039 1 92.19 73 VAL A CA 1
ATOM 525 C C . VAL A 1 73 ? -15.406 -15.422 9.172 1 92.19 73 VAL A C 1
ATOM 527 O O . VAL A 1 73 ? -14.711 -15.094 8.211 1 92.19 73 VAL A O 1
ATOM 530 N N . GLU A 1 74 ? -16.438 -14.766 9.516 1 93.25 74 GLU A N 1
ATOM 531 C CA . GLU A 1 74 ? -16.859 -13.578 8.781 1 93.25 74 GLU A CA 1
ATOM 532 C C . GLU A 1 74 ? -15.82 -12.469 8.867 1 93.25 74 GLU A C 1
ATOM 534 O O . GLU A 1 74 ? -15.57 -11.766 7.887 1 93.25 74 GLU A O 1
ATOM 539 N N . ARG A 1 75 ? -15.25 -12.344 10.008 1 93.56 75 ARG A N 1
ATOM 540 C CA . ARG A 1 75 ? -14.211 -11.328 10.211 1 93.56 75 ARG A CA 1
ATOM 541 C C . ARG A 1 75 ? -12.969 -11.648 9.383 1 93.56 75 ARG A C 1
ATOM 543 O O . ARG A 1 75 ? -12.32 -10.742 8.859 1 93.56 75 ARG A O 1
ATOM 550 N N . LEU A 1 76 ? -12.703 -12.898 9.281 1 95 76 LEU A N 1
ATOM 551 C CA . LEU A 1 76 ? -11.539 -13.32 8.508 1 95 76 LEU A CA 1
ATOM 552 C C . LEU A 1 76 ? -11.742 -13.039 7.023 1 95 76 LEU A C 1
ATOM 554 O O . LEU A 1 76 ? -10.82 -12.594 6.34 1 95 76 LEU A O 1
ATOM 558 N N . TRP A 1 77 ? -12.945 -13.266 6.539 1 95.62 77 TRP A N 1
ATOM 559 C CA . TRP A 1 77 ? -13.234 -12.977 5.141 1 95.62 77 TRP A CA 1
ATOM 560 C C . TRP A 1 77 ? -13.203 -11.477 4.875 1 95.62 77 TRP A C 1
ATOM 562 O O . TRP A 1 77 ? -12.75 -11.039 3.816 1 95.62 77 TRP A O 1
ATOM 572 N N . LYS A 1 78 ? -13.664 -10.703 5.809 1 94.56 78 LYS A N 1
ATOM 573 C CA . LYS A 1 78 ? -13.602 -9.25 5.688 1 94.56 78 LYS A CA 1
ATOM 574 C C . LYS A 1 78 ? -12.156 -8.766 5.648 1 94.56 78 LYS A C 1
ATOM 576 O O . LYS A 1 78 ? -11.812 -7.891 4.848 1 94.56 78 LYS A O 1
ATOM 581 N N . ALA A 1 79 ? -11.367 -9.336 6.535 1 95.69 79 ALA A N 1
ATOM 582 C CA . ALA A 1 79 ? -9.945 -8.992 6.543 1 95.69 79 ALA A CA 1
ATOM 583 C C . ALA A 1 79 ? -9.289 -9.336 5.207 1 95.69 79 ALA A C 1
ATOM 585 O O . ALA A 1 79 ? -8.516 -8.539 4.668 1 95.69 79 ALA A O 1
ATOM 586 N N . ARG A 1 80 ? -9.625 -10.492 4.734 1 96.5 80 ARG A N 1
ATOM 587 C CA . ARG A 1 80 ? -9.078 -10.93 3.449 1 96.5 80 ARG A CA 1
ATOM 588 C C . ARG A 1 80 ? -9.43 -9.938 2.346 1 96.5 80 ARG A C 1
ATOM 590 O O . ARG A 1 80 ? -8.578 -9.594 1.521 1 96.5 80 ARG A O 1
ATOM 597 N N . ARG A 1 81 ? -10.594 -9.461 2.316 1 95.19 81 ARG A N 1
ATOM 598 C CA . ARG A 1 81 ? -11.047 -8.523 1.295 1 95.19 81 ARG A CA 1
ATOM 599 C C . ARG A 1 81 ? -10.312 -7.195 1.401 1 95.19 81 ARG A C 1
ATOM 601 O O . ARG A 1 81 ? -9.867 -6.645 0.393 1 95.19 81 ARG A O 1
ATOM 608 N N . GLU A 1 82 ? -10.203 -6.707 2.6 1 95.56 82 GLU A N 1
ATOM 609 C CA . GLU A 1 82 ? -9.523 -5.434 2.811 1 95.56 82 GLU A CA 1
ATOM 610 C C . GLU A 1 82 ? -8.055 -5.516 2.395 1 95.56 82 GLU A C 1
ATOM 612 O O . GLU A 1 82 ? -7.52 -4.57 1.81 1 95.56 82 GLU A O 1
ATOM 617 N N . LEU A 1 83 ? -7.48 -6.602 2.713 1 97.06 83 LEU A N 1
ATOM 618 C CA . LEU A 1 83 ? -6.086 -6.801 2.342 1 97.06 83 LEU A CA 1
ATOM 619 C C . LEU A 1 83 ? -5.934 -6.887 0.828 1 97.06 83 LEU A C 1
ATOM 621 O O 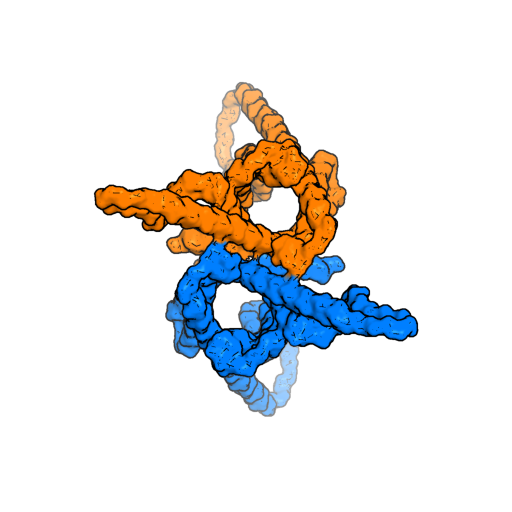. LEU A 1 83 ? -4.953 -6.387 0.27 1 97.06 83 LEU A O 1
ATOM 625 N N . ALA A 1 84 ? -6.879 -7.508 0.194 1 96.25 84 ALA A N 1
ATOM 626 C CA . ALA A 1 84 ? -6.859 -7.609 -1.263 1 96.25 84 ALA A CA 1
ATOM 627 C C . ALA A 1 84 ? -6.914 -6.227 -1.908 1 96.25 84 ALA A C 1
ATOM 629 O O . ALA A 1 84 ? -6.199 -5.961 -2.879 1 96.25 84 ALA A O 1
ATOM 630 N N . VAL A 1 85 ? -7.73 -5.391 -1.387 1 95.81 85 VAL A N 1
ATOM 631 C CA . VAL A 1 85 ? -7.848 -4.027 -1.898 1 95.81 85 VAL A CA 1
ATOM 632 C C . VAL A 1 85 ? -6.527 -3.287 -1.704 1 95.81 85 VAL A C 1
ATOM 634 O O . VAL A 1 85 ? -6.035 -2.635 -2.627 1 95.81 85 VAL A O 1
ATOM 637 N N . GLY A 1 86 ? -5.977 -3.406 -0.509 1 95.56 86 GLY A N 1
ATOM 638 C CA . GLY A 1 86 ? -4.691 -2.781 -0.235 1 95.56 86 GLY A CA 1
ATOM 639 C C . GLY A 1 86 ? -3.596 -3.229 -1.182 1 95.56 86 GLY A C 1
ATOM 640 O O . GLY A 1 86 ? -2.791 -2.414 -1.638 1 95.56 86 GLY A O 1
ATOM 641 N N . ARG A 1 87 ? -3.564 -4.418 -1.476 1 95.81 87 ARG A N 1
ATOM 642 C CA . ARG A 1 87 ? -2.557 -4.965 -2.379 1 95.81 87 ARG A CA 1
ATOM 643 C C . ARG A 1 87 ? -2.711 -4.391 -3.783 1 95.81 87 ARG A C 1
ATOM 645 O O . ARG A 1 87 ? -1.724 -4.211 -4.496 1 95.81 87 ARG A O 1
ATOM 652 N N . ARG A 1 88 ? -3.898 -4.148 -4.188 1 95.56 88 ARG A N 1
ATOM 653 C CA . ARG A 1 88 ? -4.145 -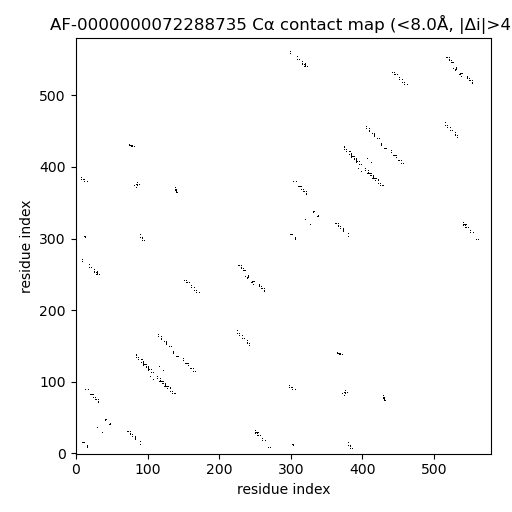3.604 -5.52 1 95.56 88 ARG A CA 1
ATOM 654 C C . ARG A 1 88 ? -3.525 -2.217 -5.664 1 95.56 88 ARG A C 1
ATOM 656 O O . ARG A 1 88 ? -3.033 -1.862 -6.738 1 95.56 88 ARG A O 1
ATOM 663 N N . TYR A 1 89 ? -3.512 -1.459 -4.578 1 95.19 89 TYR A N 1
ATOM 664 C CA . TYR A 1 89 ? -2.881 -0.145 -4.621 1 95.19 89 TYR A CA 1
ATOM 665 C C . TYR A 1 89 ? -1.392 -0.265 -4.922 1 95.19 89 TYR A C 1
ATOM 667 O O . TYR A 1 89 ? -0.84 0.535 -5.684 1 95.19 89 TYR A O 1
ATOM 675 N N . MET A 1 90 ? -0.836 -1.25 -4.387 1 94 90 MET A N 1
ATOM 676 C CA . MET A 1 90 ? 0.613 -1.411 -4.453 1 94 90 MET A CA 1
ATOM 677 C C . MET A 1 90 ? 1.044 -1.886 -5.836 1 94 90 MET A C 1
ATOM 679 O O . MET A 1 90 ? 2.211 -1.746 -6.211 1 94 90 MET A O 1
ATOM 683 N N . ARG A 1 91 ? 0.121 -2.398 -6.555 1 92.62 91 ARG A N 1
ATOM 684 C CA . ARG A 1 91 ? 0.494 -2.906 -7.871 1 92.62 91 ARG A CA 1
ATOM 685 C C . ARG A 1 91 ? -0.294 -2.205 -8.969 1 92.62 91 ARG A C 1
ATOM 687 O O . ARG A 1 91 ? -0.367 -2.695 -10.102 1 92.62 91 ARG A O 1
ATOM 694 N N . PHE A 1 92 ? -0.864 -1.106 -8.789 1 93.38 92 PHE A N 1
ATOM 695 C CA . PHE A 1 92 ? -1.751 -0.402 -9.711 1 93.38 92 PHE A CA 1
ATOM 696 C C . PHE A 1 92 ? -1.027 -0.066 -11.008 1 93.38 92 PHE A C 1
ATOM 698 O O . PHE A 1 92 ? -1.591 -0.216 -12.094 1 93.38 92 PHE A O 1
ATOM 705 N N . PHE A 1 93 ? 0.19 0.301 -10.969 1 91.94 93 PHE A N 1
ATOM 706 C CA . PHE A 1 93 ? 0.883 0.75 -12.164 1 91.94 93 PHE A CA 1
ATOM 707 C C . PHE A 1 93 ? 1.867 -0.307 -12.648 1 91.94 93 PHE A C 1
ATOM 709 O O . PHE A 1 93 ? 2.674 -0.048 -13.547 1 91.94 93 PHE A O 1
ATOM 716 N N . ARG A 1 94 ? 1.826 -1.442 -12.086 1 94 94 ARG A N 1
ATOM 717 C CA . ARG A 1 94 ? 2.793 -2.477 -12.438 1 94 94 ARG A CA 1
ATOM 718 C C . ARG A 1 94 ? 2.584 -2.955 -13.875 1 94 94 ARG A C 1
ATOM 720 O O . ARG A 1 94 ? 3.469 -3.582 -14.461 1 94 94 ARG A O 1
ATOM 727 N N . PHE A 1 95 ? 1.377 -2.699 -14.406 1 96.5 95 PHE A N 1
ATOM 728 C CA . PHE A 1 95 ? 1.138 -3.123 -15.773 1 96.5 95 PHE A CA 1
ATOM 729 C C . PHE A 1 95 ? 2.041 -2.367 -16.75 1 96.5 95 PHE A C 1
ATOM 731 O O . PHE A 1 95 ? 2.467 -2.916 -17.766 1 96.5 95 PHE A O 1
ATOM 738 N N . ILE A 1 96 ? 2.385 -1.172 -16.406 1 94.81 96 ILE A N 1
ATOM 739 C CA . ILE A 1 96 ? 3.25 -0.372 -17.266 1 94.81 96 ILE A CA 1
ATOM 740 C C . ILE A 1 96 ? 4.648 -0.979 -17.297 1 94.81 96 ILE A C 1
ATOM 742 O O . ILE A 1 96 ? 5.254 -1.104 -18.359 1 94.81 96 ILE A O 1
ATOM 746 N N . LYS A 1 97 ? 5.137 -1.348 -16.203 1 92.75 97 LYS A N 1
ATOM 747 C CA . LYS A 1 97 ? 6.457 -1.959 -16.109 1 92.75 97 LYS A CA 1
ATOM 748 C C . LYS A 1 97 ? 6.504 -3.277 -16.891 1 92.75 97 LYS A C 1
ATOM 750 O O . LYS A 1 97 ? 7.5 -3.586 -17.547 1 92.75 97 LYS A O 1
ATOM 755 N N . ASN A 1 98 ? 5.473 -4.008 -16.797 1 96.38 98 ASN A N 1
ATOM 756 C CA . ASN A 1 98 ? 5.441 -5.285 -17.5 1 96.38 98 ASN A CA 1
ATOM 757 C C . ASN A 1 98 ? 5.398 -5.09 -19.016 1 96.38 98 ASN A C 1
ATOM 759 O O . ASN A 1 98 ? 6.066 -5.809 -19.75 1 96.38 98 ASN A O 1
ATOM 763 N N . PHE A 1 99 ? 4.629 -4.16 -19.453 1 96.94 99 PHE A N 1
ATOM 764 C CA . PHE A 1 99 ? 4.609 -3.889 -20.875 1 96.94 99 PHE A CA 1
ATOM 765 C C . PHE A 1 99 ? 5.957 -3.357 -21.359 1 96.94 99 PHE A C 1
ATOM 767 O O . PHE A 1 99 ? 6.395 -3.66 -22.469 1 96.94 99 PHE A O 1
ATOM 774 N N . SER A 1 100 ? 6.582 -2.582 -20.516 1 94.31 100 SER A N 1
ATOM 775 C CA . SER A 1 100 ? 7.918 -2.098 -20.844 1 94.31 100 SER A CA 1
ATOM 776 C C . SER A 1 100 ? 8.906 -3.25 -20.953 1 94.31 100 SER A C 1
ATOM 778 O O . SER A 1 100 ? 9.758 -3.26 -21.859 1 94.31 100 SER A O 1
ATOM 780 N N . LYS A 1 101 ? 8.82 -4.109 -20.062 1 95.06 101 LYS A N 1
ATOM 781 C CA . LYS A 1 101 ? 9.68 -5.285 -20.094 1 95.06 101 LYS A CA 1
ATOM 782 C C . LYS A 1 101 ? 9.438 -6.094 -21.375 1 95.06 101 LYS A C 1
ATOM 784 O O . LYS A 1 101 ? 10.383 -6.586 -21.984 1 95.06 101 LYS A O 1
ATOM 789 N N . ALA A 1 102 ? 8.156 -6.277 -21.656 1 97.31 102 ALA A N 1
ATOM 790 C CA . ALA A 1 102 ? 7.824 -6.996 -22.891 1 97.31 102 ALA A CA 1
ATOM 791 C C . ALA A 1 102 ? 8.391 -6.285 -24.109 1 97.31 102 ALA A C 1
ATOM 793 O O . ALA A 1 102 ? 8.945 -6.926 -25.016 1 97.31 102 ALA A O 1
ATOM 794 N N . TRP A 1 103 ? 8.258 -4.988 -24.125 1 96.19 103 TRP A N 1
ATOM 795 C CA . TRP A 1 103 ? 8.758 -4.18 -25.219 1 96.19 103 TRP A CA 1
ATOM 796 C C . TRP A 1 103 ? 10.273 -4.289 -25.328 1 96.19 103 TRP A C 1
ATOM 798 O O . TRP A 1 103 ? 10.82 -4.414 -26.438 1 96.19 103 TRP A O 1
ATOM 808 N N . ASP A 1 104 ? 10.938 -4.266 -24.25 1 95.38 104 ASP A N 1
ATOM 809 C CA . ASP A 1 104 ? 12.391 -4.398 -24.219 1 95.38 104 ASP A CA 1
ATOM 810 C C . ASP A 1 104 ? 12.828 -5.754 -24.75 1 95.38 104 ASP A C 1
ATOM 812 O O . ASP A 1 104 ? 13.82 -5.848 -25.484 1 95.38 104 ASP A O 1
ATOM 816 N N . SER A 1 105 ? 12.156 -6.715 -24.375 1 96.44 105 SER A N 1
ATOM 817 C CA . SER A 1 105 ? 12.484 -8.055 -24.859 1 96.44 105 SER A CA 1
ATOM 818 C C . SER A 1 105 ? 12.25 -8.172 -26.359 1 96.44 105 SER A C 1
ATOM 820 O O . SER A 1 105 ? 13.008 -8.844 -27.062 1 96.44 105 SER A O 1
ATOM 822 N N . LEU A 1 106 ? 11.219 -7.598 -26.844 1 96.44 106 LEU A N 1
ATOM 823 C CA . LEU A 1 106 ? 10.906 -7.621 -28.266 1 96.44 106 LEU A CA 1
ATOM 824 C C . LEU A 1 106 ? 12.016 -6.961 -29.078 1 96.44 106 LEU A C 1
ATOM 826 O O . LEU A 1 106 ? 12.352 -7.426 -30.172 1 96.44 106 LEU A O 1
ATOM 830 N N . LEU A 1 107 ? 12.688 -5.988 -28.469 1 96.19 107 LEU A N 1
ATOM 831 C CA . LEU A 1 107 ? 13.672 -5.191 -29.203 1 96.19 107 LEU A CA 1
ATOM 832 C C . LEU A 1 107 ? 15.07 -5.77 -29.031 1 96.19 107 LEU A C 1
ATOM 834 O O . LEU A 1 107 ? 15.914 -5.648 -29.922 1 96.19 107 LEU A O 1
ATOM 838 N N . ASN A 1 108 ? 15.297 -6.391 -27.891 1 95.12 108 ASN A N 1
ATOM 839 C CA . ASN A 1 108 ? 16.688 -6.688 -27.547 1 95.12 108 ASN A CA 1
ATOM 840 C C . ASN A 1 108 ? 16.938 -8.188 -27.5 1 95.12 108 ASN A C 1
ATOM 842 O O . ASN A 1 108 ? 18.094 -8.625 -27.391 1 95.12 108 ASN A O 1
ATOM 846 N N . GLU A 1 109 ? 15.938 -8.938 -27.484 1 94.44 109 GLU A N 1
ATOM 847 C CA . GLU A 1 109 ? 16.125 -10.383 -27.422 1 94.44 109 GLU A CA 1
ATOM 848 C C . GLU A 1 109 ? 15.68 -11.047 -28.719 1 94.44 109 GLU A C 1
ATOM 850 O O . GLU A 1 109 ? 15.078 -10.406 -29.578 1 94.44 109 GLU A O 1
ATOM 855 N N . ASP A 1 110 ? 16.188 -12.312 -28.891 1 93.19 110 ASP A N 1
ATOM 856 C CA . ASP A 1 110 ? 15.828 -13.031 -30.094 1 93.19 110 ASP A CA 1
ATOM 857 C C . ASP A 1 110 ? 15.461 -14.484 -29.781 1 93.19 110 ASP A C 1
ATOM 859 O O . ASP A 1 110 ? 15.727 -14.969 -28.688 1 93.19 110 ASP A O 1
ATOM 863 N N . GLY A 1 111 ? 14.648 -15.094 -30.828 1 94.25 111 GLY A N 1
ATOM 864 C CA . GLY A 1 111 ? 14.367 -16.516 -30.766 1 94.25 111 GLY A CA 1
ATOM 865 C C . GLY A 1 111 ? 13.375 -16.891 -29.688 1 94.25 111 GLY A C 1
ATOM 866 O O . GLY A 1 111 ? 12.344 -16.219 -29.531 1 94.25 111 GLY A O 1
ATOM 867 N N . MET A 1 112 ? 13.727 -17.969 -29.031 1 94.12 112 MET A N 1
ATOM 868 C CA . MET A 1 112 ? 12.812 -18.547 -28.062 1 94.12 112 MET A CA 1
ATOM 869 C C . MET A 1 112 ? 12.727 -17.688 -26.812 1 94.12 112 MET A C 1
ATOM 871 O O . MET A 1 112 ? 11.648 -17.516 -26.234 1 94.12 112 MET A O 1
ATOM 875 N N . LYS A 1 113 ? 13.82 -17.125 -26.406 1 94.31 113 LYS A N 1
ATOM 876 C CA . LYS A 1 113 ? 13.852 -16.281 -25.219 1 94.31 113 LYS A CA 1
ATOM 877 C C . LYS A 1 113 ? 12.977 -15.039 -25.422 1 94.31 113 LYS A C 1
ATOM 879 O O . LYS A 1 113 ? 12.273 -14.625 -24.484 1 94.31 113 LYS A O 1
ATOM 884 N N . MET A 1 114 ? 13.039 -14.5 -26.562 1 97.38 114 MET A N 1
ATOM 885 C CA . MET A 1 114 ? 12.203 -13.352 -26.875 1 97.38 114 MET A CA 1
ATOM 886 C C . MET A 1 114 ? 10.727 -13.711 -26.781 1 97.38 114 MET A C 1
ATOM 888 O O . MET A 1 114 ? 9.938 -12.984 -26.172 1 97.38 114 MET A O 1
ATOM 892 N N . MET A 1 115 ? 10.398 -14.805 -27.359 1 97.56 115 MET A N 1
ATOM 893 C CA . MET A 1 115 ? 9 -15.234 -27.375 1 97.56 115 MET A CA 1
ATOM 894 C C . MET A 1 115 ? 8.484 -15.5 -25.969 1 97.56 115 MET A C 1
ATOM 896 O O . MET A 1 115 ? 7.371 -15.109 -25.625 1 97.56 115 MET A O 1
ATOM 900 N N . ILE A 1 116 ? 9.258 -16.109 -25.172 1 97.88 116 ILE A N 1
ATOM 901 C CA . ILE A 1 116 ? 8.875 -16.438 -23.797 1 97.88 116 ILE A CA 1
ATOM 902 C C . ILE A 1 116 ? 8.719 -15.164 -22.984 1 97.88 116 ILE A C 1
ATOM 904 O O . ILE A 1 116 ? 7.691 -14.953 -22.328 1 97.88 116 ILE A O 1
ATOM 908 N N . ASN A 1 117 ? 9.648 -14.258 -23.078 1 97.81 117 ASN A N 1
ATOM 909 C CA . ASN A 1 117 ? 9.648 -13.055 -22.25 1 97.81 117 ASN A CA 1
ATOM 910 C C . ASN A 1 117 ? 8.57 -12.07 -22.703 1 97.81 117 ASN A C 1
ATOM 912 O O . ASN A 1 117 ? 7.938 -11.414 -21.875 1 97.81 117 ASN A O 1
ATOM 916 N N . VAL A 1 118 ? 8.414 -12 -23.953 1 98.25 118 VAL A N 1
ATOM 917 C CA . VAL A 1 118 ? 7.352 -11.133 -24.469 1 98.25 118 VAL A CA 1
ATOM 918 C C . VAL A 1 118 ? 5.992 -11.68 -24.047 1 98.25 118 VAL A C 1
ATOM 920 O O . VAL A 1 118 ? 5.117 -10.922 -23.625 1 98.25 118 VAL A O 1
ATOM 923 N N . GLY A 1 119 ? 5.852 -12.945 -24.203 1 98.31 119 GLY A N 1
ATOM 924 C CA . GLY A 1 119 ? 4.602 -13.562 -23.797 1 98.31 119 GLY A CA 1
ATOM 925 C C . GLY A 1 119 ? 4.344 -13.453 -22.297 1 98.31 119 GLY A C 1
ATOM 926 O O . GLY A 1 119 ? 3.256 -13.055 -21.875 1 98.31 119 GLY A O 1
ATOM 927 N N . LYS A 1 120 ? 5.27 -13.758 -21.547 1 98.31 120 LYS A N 1
ATOM 928 C CA . LYS A 1 120 ? 5.152 -13.734 -20.094 1 98.31 120 LYS A CA 1
ATOM 929 C C . LYS A 1 120 ? 4.812 -12.328 -19.594 1 98.31 120 LYS A C 1
ATOM 931 O O . LYS A 1 12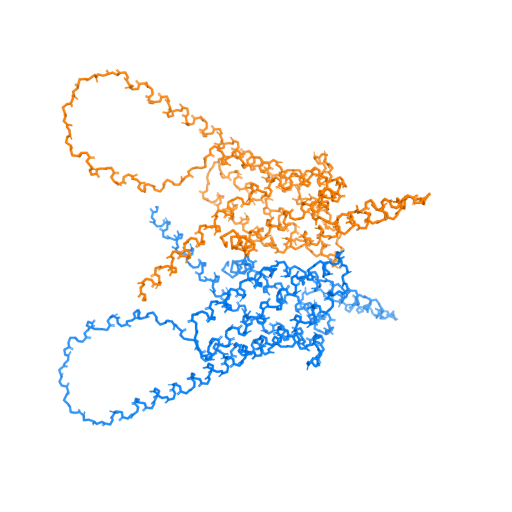0 ? 3.793 -12.133 -18.938 1 98.31 120 LYS A O 1
ATOM 936 N N . SER A 1 121 ? 5.605 -11.375 -19.984 1 98.38 121 SER A N 1
ATOM 937 C CA . SER A 1 121 ? 5.438 -10.008 -19.5 1 98.38 121 SER A CA 1
ATOM 938 C C . SER A 1 121 ? 4.242 -9.336 -20.172 1 98.38 121 SER A C 1
ATOM 940 O O . SER A 1 121 ? 3.57 -8.508 -19.562 1 98.38 121 SER A O 1
ATOM 942 N N . GLY A 1 122 ? 4.047 -9.727 -21.391 1 98.5 122 GLY A N 1
ATOM 943 C CA . GLY A 1 122 ? 2.898 -9.164 -22.078 1 98.5 122 GLY A CA 1
ATOM 944 C C . GLY A 1 122 ? 1.573 -9.586 -21.469 1 98.5 122 GLY A C 1
ATOM 945 O O . GLY A 1 122 ? 0.724 -8.742 -21.172 1 98.5 122 GLY A O 1
ATOM 946 N N . PHE A 1 123 ? 1.408 -10.836 -21.25 1 98.75 123 PHE A N 1
ATOM 947 C CA . PHE A 1 123 ? 0.173 -11.336 -20.656 1 98.75 123 PHE A CA 1
ATOM 948 C C . PHE A 1 123 ? 0.036 -10.859 -19.219 1 98.75 123 PHE A C 1
ATOM 950 O O . PHE A 1 123 ? -1.067 -10.555 -18.75 1 98.75 123 PHE A O 1
ATOM 957 N N . MET A 1 124 ? 1.122 -10.789 -18.578 1 98.5 124 MET A N 1
ATOM 958 C CA . MET A 1 124 ? 1.078 -10.258 -17.219 1 98.5 124 MET A CA 1
ATOM 959 C C . MET A 1 124 ? 0.649 -8.789 -17.219 1 98.5 124 MET A C 1
ATOM 961 O O . MET A 1 124 ? -0.139 -8.367 -16.375 1 98.5 124 MET A O 1
ATOM 965 N N . GLY A 1 125 ? 1.203 -8.047 -18.141 1 98.44 125 GLY A N 1
ATOM 966 C CA . GLY A 1 125 ? 0.774 -6.668 -18.281 1 98.44 125 GLY A CA 1
ATOM 967 C C . GLY A 1 125 ? -0.71 -6.531 -18.562 1 98.44 125 GLY A C 1
ATOM 968 O O . GLY A 1 125 ? -1.377 -5.66 -18 1 98.44 125 GLY A O 1
ATOM 969 N N . ALA A 1 126 ? -1.176 -7.367 -19.359 1 98.62 126 ALA A N 1
ATOM 970 C CA . ALA A 1 126 ? -2.598 -7.355 -19.688 1 98.62 126 ALA A CA 1
ATOM 971 C C . ALA A 1 126 ? -3.449 -7.684 -18.469 1 98.62 126 ALA A C 1
ATOM 973 O O . ALA A 1 126 ? -4.469 -7.035 -18.219 1 98.62 126 ALA A O 1
ATOM 974 N N . TYR A 1 127 ? -3.064 -8.68 -17.797 1 98.31 127 TYR A N 1
ATOM 975 C CA . TYR A 1 127 ? -3.752 -9.039 -16.547 1 98.31 127 TYR A CA 1
ATOM 976 C C . TYR A 1 127 ? -3.812 -7.848 -15.602 1 98.31 127 TYR A C 1
ATOM 978 O O . TYR A 1 127 ? -4.895 -7.465 -15.148 1 98.31 127 TYR A O 1
ATOM 986 N N . LEU A 1 128 ? -2.67 -7.254 -15.312 1 97.94 128 LEU A N 1
ATOM 987 C CA . LEU A 1 128 ? -2.582 -6.164 -14.352 1 97.94 128 LEU A CA 1
ATOM 988 C C . LEU A 1 128 ? -3.311 -4.926 -14.859 1 97.94 128 LEU A C 1
ATOM 990 O O . LEU A 1 128 ? -3.885 -4.172 -14.07 1 97.94 128 LEU A O 1
ATOM 994 N N . GLY A 1 129 ? -3.281 -4.73 -16.141 1 97.69 129 GLY A N 1
ATOM 995 C CA . GLY A 1 129 ? -4.043 -3.635 -16.719 1 97.69 129 GLY A CA 1
ATOM 996 C C . GLY A 1 129 ? -5.539 -3.768 -16.5 1 97.69 129 GLY A C 1
ATOM 997 O O . GLY A 1 129 ? -6.195 -2.816 -16.078 1 97.69 129 GLY A O 1
ATOM 998 N N . LEU A 1 130 ? -6.031 -4.906 -16.75 1 97.75 130 LEU A N 1
ATOM 999 C CA . LEU A 1 130 ? -7.457 -5.152 -16.562 1 97.75 130 LEU A CA 1
ATOM 1000 C C . LEU A 1 130 ? -7.824 -5.086 -15.086 1 97.75 130 LEU A C 1
ATOM 1002 O O . LEU A 1 130 ? -8.898 -4.59 -14.727 1 97.75 130 LEU A O 1
ATOM 1006 N N . GLU A 1 131 ? -6.957 -5.617 -14.297 1 96.38 131 GLU A N 1
ATOM 1007 C CA . GLU A 1 131 ? -7.172 -5.535 -12.852 1 96.38 131 GLU A CA 1
ATOM 1008 C C . GLU A 1 131 ? -7.234 -4.082 -12.383 1 96.38 131 GLU A C 1
ATOM 1010 O O . GLU A 1 131 ? -8.07 -3.727 -11.555 1 96.38 131 GLU A O 1
ATOM 1015 N N . SER A 1 132 ? -6.363 -3.252 -12.922 1 95.69 132 SER A N 1
ATOM 1016 C CA . SER A 1 132 ? -6.332 -1.842 -12.539 1 95.69 132 SER A CA 1
ATOM 1017 C C . SER A 1 132 ? -7.613 -1.128 -12.945 1 95.69 132 SER A C 1
ATOM 1019 O O . SER A 1 132 ? -8.07 -0.216 -12.258 1 95.69 132 SER A O 1
ATOM 1021 N N . LEU A 1 133 ? -8.227 -1.627 -13.961 1 94.81 133 LEU A N 1
ATOM 1022 C CA . LEU A 1 133 ? -9.461 -1.015 -14.453 1 94.81 133 LEU A CA 1
ATOM 1023 C C . LEU A 1 133 ? -10.617 -1.287 -13.5 1 94.81 133 LEU A C 1
ATOM 1025 O O . LEU A 1 133 ? -11.602 -0.537 -13.477 1 94.81 133 LEU A O 1
ATOM 1029 N N . THR A 1 134 ? -10.531 -2.262 -12.727 1 95.44 134 THR A N 1
ATOM 1030 C CA . THR A 1 134 ? -11.641 -2.662 -11.859 1 95.44 134 THR A CA 1
ATOM 1031 C C . THR A 1 134 ? -11.391 -2.223 -10.422 1 95.44 134 THR A C 1
ATOM 1033 O O . THR A 1 134 ? -12.016 -2.734 -9.492 1 95.44 134 THR A O 1
ATOM 1036 N N . ILE A 1 135 ? -10.5 -1.327 -10.18 1 94.25 135 ILE A N 1
ATOM 1037 C CA . ILE A 1 135 ? -10.094 -0.936 -8.836 1 94.25 135 ILE A CA 1
ATOM 1038 C C . ILE A 1 135 ? -11.273 -0.304 -8.102 1 94.25 135 ILE A C 1
ATOM 1040 O O . ILE A 1 135 ? -11.492 -0.572 -6.918 1 94.25 135 ILE A O 1
ATOM 1044 N N . LEU A 1 136 ? -12.078 0.491 -8.727 1 93.62 136 LEU A N 1
ATOM 1045 C CA . LEU A 1 136 ? -13.211 1.148 -8.078 1 93.62 136 LEU A CA 1
ATOM 1046 C C . LEU A 1 136 ? -14.281 0.134 -7.691 1 93.62 136 LEU A C 1
ATOM 1048 O O . LEU A 1 136 ? -14.953 0.29 -6.668 1 93.62 136 LEU A O 1
ATOM 1052 N N . ASP A 1 137 ? -14.391 -0.909 -8.469 1 94.25 137 ASP A N 1
ATOM 1053 C CA . ASP A 1 137 ? -15.375 -1.955 -8.188 1 94.25 137 ASP A CA 1
ATOM 1054 C C . ASP A 1 137 ? -14.984 -2.754 -6.945 1 94.25 137 ASP A C 1
ATOM 1056 O O . ASP A 1 137 ? -15.828 -3.016 -6.086 1 94.25 137 ASP A O 1
ATOM 1060 N N . ILE A 1 138 ? -13.742 -3.074 -6.855 1 91.69 138 ILE A N 1
ATOM 1061 C CA . ILE A 1 138 ? -13.336 -3.908 -5.73 1 91.69 138 ILE A CA 1
ATOM 1062 C C . ILE A 1 138 ? -13.352 -3.086 -4.445 1 91.69 138 ILE A C 1
ATOM 1064 O O . ILE A 1 138 ? -13.516 -3.635 -3.352 1 91.69 138 ILE A O 1
ATOM 1068 N N . MET A 1 139 ? -13.156 -1.773 -4.547 1 93 139 MET A N 1
ATOM 1069 C CA . MET A 1 139 ? -13.258 -0.88 -3.398 1 93 139 MET A CA 1
ATOM 1070 C C . MET A 1 139 ? -14.711 -0.767 -2.928 1 93 139 MET A C 1
ATOM 1072 O O . MET A 1 139 ? -14.969 -0.268 -1.832 1 93 139 MET A O 1
ATOM 1076 N N . GLY A 1 140 ? -15.633 -1.146 -3.771 1 90 140 GLY A N 1
ATOM 1077 C CA . GLY A 1 140 ? -17.047 -1.019 -3.469 1 90 140 GLY A CA 1
ATOM 1078 C C . GLY A 1 140 ? -17.609 0.365 -3.76 1 90 140 GLY A C 1
ATOM 1079 O O . GLY A 1 140 ? -18.672 0.726 -3.275 1 90 140 GLY A O 1
ATOM 1080 N N . VAL A 1 141 ? -16.844 1.166 -4.5 1 91.12 141 VAL A N 1
ATOM 1081 C CA . VAL A 1 141 ? -17.219 2.543 -4.793 1 91.12 141 VAL A CA 1
ATOM 1082 C C . VAL A 1 141 ? -18.172 2.568 -5.988 1 91.12 141 VAL A C 1
ATOM 1084 O O . VAL A 1 141 ? -19.172 3.307 -5.984 1 91.12 141 VAL A O 1
ATOM 1087 N N . CYS A 1 142 ? -17.812 1.802 -7.023 1 89 142 CYS A N 1
ATOM 1088 C CA . CYS A 1 142 ? -18.641 1.731 -8.234 1 89 142 CYS A CA 1
ATOM 1089 C C . CYS A 1 142 ? -18.938 0.284 -8.602 1 89 142 CYS A C 1
ATOM 1091 O O . CYS A 1 142 ? -18.156 -0.615 -8.289 1 89 142 CYS A O 1
ATOM 1093 N N . ASN A 1 143 ? -20.109 0.141 -9.109 1 88.31 143 ASN A N 1
ATOM 1094 C CA . ASN A 1 143 ? -20.469 -1.152 -9.688 1 88.31 143 ASN A CA 1
ATOM 1095 C C . ASN A 1 143 ? -20.641 -1.065 -11.195 1 88.31 143 ASN A C 1
ATOM 1097 O O . ASN A 1 143 ? -21.656 -0.558 -11.68 1 88.31 143 ASN A O 1
ATOM 1101 N N . THR A 1 144 ? -19.656 -1.511 -11.867 1 90.31 144 THR A N 1
ATOM 1102 C CA . THR A 1 144 ? -19.703 -1.476 -13.328 1 90.31 144 THR A CA 1
ATOM 1103 C C . THR A 1 144 ? -20.062 -2.85 -13.891 1 90.31 144 THR A C 1
ATOM 1105 O O . THR A 1 144 ? -19.578 -3.871 -13.391 1 90.31 144 THR A O 1
ATOM 1108 N N . PRO A 1 145 ? -20.875 -2.818 -14.914 1 91.56 145 PRO A N 1
ATOM 1109 C CA . PRO A 1 145 ? -21.312 -4.098 -15.477 1 91.56 145 PRO A CA 1
ATOM 1110 C C . PRO A 1 145 ? -20.172 -4.883 -16.125 1 91.56 145 PRO A C 1
ATOM 1112 O O . PRO A 1 145 ? -20.25 -6.105 -16.25 1 91.56 145 PRO A O 1
ATOM 1115 N N . TRP A 1 146 ? -19.125 -4.207 -16.5 1 92.31 146 TRP A N 1
ATOM 1116 C CA . TRP A 1 146 ? -18.047 -4.895 -17.219 1 92.31 146 TRP A CA 1
ATOM 1117 C C . TRP A 1 146 ? -16.938 -5.324 -16.25 1 92.31 146 TRP A C 1
ATOM 1119 O O . TRP A 1 146 ? -15.93 -5.879 -16.672 1 92.31 146 TRP A O 1
ATOM 1129 N N . SER A 1 147 ? -17.141 -5.094 -15 1 93.5 147 SER A N 1
ATOM 1130 C CA . SER A 1 147 ? -16.094 -5.426 -14.023 1 93.5 147 SER A CA 1
ATOM 1131 C C . SER A 1 147 ? -15.883 -6.934 -13.938 1 93.5 147 SER A C 1
ATOM 1133 O O . SER A 1 147 ? -14.742 -7.398 -13.867 1 93.5 147 SER A O 1
ATOM 1135 N N . SER A 1 148 ? -16.938 -7.711 -13.961 1 93.88 148 SER A N 1
ATOM 1136 C CA . SER A 1 148 ? -16.828 -9.164 -13.867 1 93.88 148 SER A CA 1
ATOM 1137 C C . SER A 1 148 ? -16.141 -9.75 -15.102 1 93.88 148 SER A C 1
ATOM 1139 O O . SER A 1 148 ? -15.344 -10.688 -14.984 1 93.88 148 SER A O 1
ATOM 1141 N N . THR A 1 149 ? -16.422 -9.156 -16.234 1 95.81 149 THR A N 1
ATOM 1142 C CA . THR A 1 149 ? -15.797 -9.602 -17.469 1 95.81 149 THR A CA 1
ATOM 1143 C C . THR A 1 149 ? -14.305 -9.289 -17.469 1 95.81 149 THR A C 1
ATOM 1145 O O . THR A 1 149 ? -13.492 -10.125 -17.859 1 95.81 149 THR A O 1
ATOM 1148 N N . CYS A 1 150 ? -14.016 -8.086 -17 1 96.06 150 CYS A N 1
ATOM 1149 C CA . CYS A 1 150 ? -12.617 -7.688 -16.906 1 96.06 150 CYS A CA 1
ATOM 1150 C C . CYS A 1 150 ? -11.844 -8.586 -15.953 1 96.06 150 CYS A C 1
ATOM 1152 O O . CYS A 1 150 ? -10.711 -8.969 -16.234 1 96.06 150 CYS A O 1
ATOM 1154 N N . THR A 1 151 ? -12.445 -8.891 -14.898 1 96.19 151 THR A N 1
ATOM 1155 C CA . THR A 1 151 ? -11.797 -9.75 -13.914 1 96.19 151 THR A CA 1
ATOM 1156 C C . THR A 1 151 ? -11.562 -11.148 -14.484 1 96.19 151 THR A C 1
ATOM 1158 O O . THR A 1 151 ? -10.484 -11.719 -14.32 1 96.19 151 THR A O 1
ATOM 1161 N N . LEU A 1 152 ? -12.508 -11.703 -15.172 1 97.5 152 LEU A N 1
ATOM 1162 C CA . LEU A 1 152 ? -12.383 -13.031 -15.766 1 97.5 152 LEU A CA 1
ATOM 1163 C C . LEU A 1 152 ? -11.312 -13.047 -16.844 1 97.5 152 LEU A C 1
ATOM 1165 O O . LEU A 1 152 ? -10.43 -13.914 -16.844 1 97.5 152 LEU A O 1
ATOM 1169 N N . GLU A 1 153 ? -11.383 -12.078 -17.734 1 98.19 153 GLU A N 1
ATOM 1170 C CA . GLU A 1 153 ? -10.391 -11.992 -18.812 1 98.19 153 GLU A CA 1
ATOM 1171 C C . GLU A 1 153 ? -8.992 -11.766 -18.25 1 98.19 153 GLU A C 1
ATOM 1173 O O . GLU A 1 153 ? -8.016 -12.32 -18.75 1 98.19 153 GLU A O 1
ATOM 1178 N N . GLY A 1 154 ? -8.969 -10.93 -17.266 1 98.56 154 GLY A N 1
ATOM 1179 C CA . GLY A 1 154 ? -7.688 -10.711 -16.625 1 98.56 154 GLY A CA 1
ATOM 1180 C C . GLY A 1 154 ? -7.074 -11.977 -16.062 1 98.56 154 GLY A C 1
ATOM 1181 O O . GLY A 1 154 ? -5.887 -12.242 -16.266 1 98.56 154 GLY A O 1
ATOM 1182 N N . ASN A 1 155 ? -7.844 -12.773 -15.477 1 98.38 155 ASN A N 1
ATOM 1183 C CA . ASN A 1 155 ? -7.332 -14.008 -14.891 1 98.38 155 ASN A CA 1
ATOM 1184 C C . ASN A 1 155 ? -6.922 -15.016 -15.961 1 98.38 155 ASN A C 1
ATOM 1186 O O . ASN A 1 155 ? -6.012 -15.812 -15.75 1 98.38 155 ASN A O 1
ATOM 1190 N N . LYS A 1 156 ? -7.586 -14.969 -17.078 1 98.69 156 LYS A N 1
ATOM 1191 C CA . LYS A 1 156 ? -7.121 -15.797 -18.188 1 98.69 156 LYS A CA 1
ATOM 1192 C C . LYS A 1 156 ? -5.715 -15.391 -18.625 1 98.69 156 LYS A C 1
ATOM 1194 O O . LYS A 1 156 ? -4.855 -16.25 -18.844 1 98.69 156 LYS A O 1
ATOM 1199 N N . PHE A 1 157 ? -5.562 -14.102 -18.734 1 98.75 157 PHE A N 1
ATOM 1200 C CA . PHE A 1 157 ? -4.25 -13.602 -19.125 1 98.75 157 PHE A CA 1
ATOM 1201 C C . PHE A 1 157 ? -3.193 -13.961 -18.094 1 98.75 157 PHE A C 1
ATOM 1203 O O . PHE A 1 157 ? -2.057 -14.289 -18.438 1 98.75 157 PHE A O 1
ATOM 1210 N N . TRP A 1 158 ? -3.596 -13.859 -16.875 1 98.69 158 TRP A N 1
ATOM 1211 C CA . TRP A 1 158 ? -2.664 -14.258 -15.82 1 98.69 158 TRP A CA 1
ATOM 1212 C C . TRP A 1 158 ? -2.301 -15.734 -15.945 1 98.69 158 TRP A C 1
ATOM 1214 O O . TRP A 1 158 ? -1.132 -16.109 -15.82 1 98.69 158 TRP A O 1
ATOM 1224 N N . PHE A 1 159 ? -3.285 -16.547 -16.25 1 98.69 159 PHE A N 1
ATOM 1225 C CA . PHE A 1 159 ? -3.076 -17.984 -16.422 1 98.69 159 PHE A CA 1
ATOM 1226 C C . PHE A 1 159 ? -2.117 -18.234 -17.578 1 98.69 159 PHE A C 1
ATOM 1228 O O . PHE A 1 159 ? -1.185 -19.031 -17.453 1 98.69 159 PHE A O 1
ATOM 1235 N N . TYR A 1 160 ? -2.295 -17.547 -18.672 1 98.75 160 TYR A N 1
ATOM 1236 C CA . TYR A 1 160 ? -1.399 -17.672 -19.812 1 98.75 160 TYR A CA 1
ATOM 1237 C C . TYR A 1 160 ? 0.026 -17.297 -19.438 1 98.75 160 TYR A C 1
ATOM 1239 O O . TYR A 1 160 ? 0.981 -17.969 -19.797 1 98.75 160 TYR A O 1
ATOM 1247 N N . SER A 1 161 ? 0.125 -16.219 -18.75 1 98.81 161 SER A N 1
ATOM 1248 C CA . SER A 1 161 ? 1.443 -15.734 -18.359 1 98.81 161 SER A CA 1
ATOM 1249 C C . SER A 1 161 ? 2.188 -16.781 -17.531 1 98.81 161 SER A C 1
ATOM 1251 O O . SER A 1 161 ? 3.369 -17.031 -17.766 1 98.81 161 SER A O 1
ATOM 1253 N N . LEU A 1 162 ? 1.482 -17.406 -16.672 1 98.62 162 LEU A N 1
ATOM 1254 C CA . LEU A 1 162 ? 2.084 -18.406 -15.797 1 98.62 162 LEU A CA 1
ATOM 1255 C C . LEU A 1 162 ? 2.477 -19.656 -16.594 1 98.62 162 LEU A C 1
ATOM 1257 O O . LEU A 1 162 ? 3.541 -20.234 -16.359 1 98.62 162 LEU A O 1
ATOM 1261 N N . CYS A 1 163 ? 1.688 -20.031 -17.5 1 98.5 163 CYS A N 1
ATOM 1262 C CA . CYS A 1 163 ? 2 -21.188 -18.344 1 98.5 163 CYS A CA 1
ATOM 1263 C C . CYS A 1 163 ? 3.27 -20.938 -19.141 1 98.5 163 CYS A C 1
ATOM 1265 O O . CYS A 1 163 ? 4.129 -21.812 -19.234 1 98.5 163 CYS A O 1
ATOM 1267 N N . ILE A 1 164 ? 3.332 -19.797 -19.656 1 98.44 164 ILE A N 1
ATOM 1268 C CA . ILE A 1 164 ? 4.512 -19.469 -20.438 1 98.44 164 ILE A CA 1
ATOM 1269 C C . ILE A 1 164 ? 5.738 -19.406 -19.547 1 98.44 164 ILE A C 1
ATOM 1271 O O . ILE A 1 164 ? 6.828 -19.828 -19.922 1 98.44 164 ILE A O 1
ATOM 1275 N N . SER A 1 165 ? 5.559 -18.891 -18.391 1 97.81 165 SER A N 1
ATOM 1276 C CA . SER A 1 165 ? 6.656 -18.844 -17.438 1 97.81 165 SER A CA 1
ATOM 1277 C C . SER A 1 165 ? 7.156 -20.25 -17.094 1 97.81 165 SER A C 1
ATOM 1279 O O . SER A 1 165 ? 8.367 -20.484 -17.047 1 97.81 165 SER A O 1
ATOM 1281 N N . ILE A 1 166 ? 6.262 -21.125 -16.875 1 98 166 ILE A N 1
ATOM 1282 C CA . ILE A 1 166 ? 6.629 -22.5 -16.547 1 98 166 ILE A CA 1
ATOM 1283 C C . ILE A 1 166 ? 7.359 -23.125 -17.734 1 98 166 ILE A C 1
ATOM 1285 O O . ILE A 1 166 ? 8.391 -23.766 -17.562 1 98 166 ILE A O 1
ATOM 1289 N N . PHE A 1 167 ? 6.848 -22.891 -18.891 1 97.56 167 PHE A N 1
ATOM 1290 C CA . PHE A 1 167 ? 7.492 -23.391 -20.109 1 97.56 167 PHE A CA 1
ATOM 1291 C C . PHE A 1 167 ? 8.914 -22.844 -20.219 1 97.56 167 PHE A C 1
ATOM 1293 O O . PHE A 1 167 ? 9.836 -23.594 -20.562 1 97.56 167 PHE A O 1
ATOM 1300 N N . GLY A 1 168 ? 9.047 -21.562 -20.016 1 96.56 168 GLY A N 1
ATOM 1301 C CA . GLY A 1 168 ? 10.367 -20.969 -20.062 1 96.56 168 GLY A CA 1
ATOM 1302 C C . GLY A 1 168 ? 11.336 -21.578 -19.062 1 96.56 168 GLY A C 1
ATOM 1303 O O . GLY A 1 168 ? 12.5 -21.812 -19.375 1 96.56 168 GLY A O 1
ATOM 1304 N N . GLU A 1 169 ? 10.852 -21.844 -17.875 1 96.31 169 GLU A N 1
ATOM 1305 C CA . GLU A 1 169 ? 11.695 -22.453 -16.859 1 96.31 169 GLU A CA 1
ATOM 1306 C C . GLU A 1 169 ? 12.07 -23.875 -17.234 1 96.31 169 GLU A C 1
ATOM 1308 O O . GLU A 1 169 ? 13.188 -24.328 -16.969 1 96.31 169 GLU A O 1
ATOM 1313 N N . LEU A 1 170 ? 11.133 -24.562 -17.797 1 95.81 170 LEU A N 1
ATOM 1314 C CA . LEU A 1 170 ? 11.422 -25.922 -18.266 1 95.81 170 LEU A CA 1
ATOM 1315 C C . LEU A 1 170 ? 12.453 -25.906 -19.391 1 95.81 170 LEU A C 1
ATOM 1317 O O . LEU A 1 170 ? 13.328 -26.766 -19.453 1 95.81 170 LEU A O 1
ATOM 1321 N N . TRP A 1 171 ? 12.305 -24.906 -20.188 1 93.56 171 TRP A N 1
ATOM 1322 C CA . TRP A 1 171 ? 13.258 -24.703 -21.266 1 93.56 171 TRP A CA 1
ATOM 1323 C C . TRP A 1 171 ? 14.656 -24.438 -20.719 1 93.56 171 TRP A C 1
ATOM 1325 O O . TRP A 1 171 ? 15.641 -25.016 -21.203 1 93.56 171 TRP A O 1
ATOM 1335 N N . ASP A 1 172 ? 14.734 -23.641 -19.75 1 92.19 172 ASP A N 1
ATOM 1336 C CA . ASP A 1 172 ? 15.992 -23.344 -19.094 1 92.19 172 ASP A CA 1
ATOM 1337 C C . ASP A 1 172 ? 16.562 -24.594 -18.406 1 92.19 172 ASP A C 1
ATOM 1339 O O . ASP A 1 172 ? 17.766 -24.844 -18.469 1 92.19 172 ASP A O 1
ATOM 1343 N N . LEU A 1 173 ? 15.727 -25.297 -17.781 1 91.81 173 LEU A N 1
ATOM 1344 C CA . LEU A 1 173 ? 16.156 -26.5 -17.094 1 91.81 173 LEU A CA 1
ATOM 1345 C C . LEU A 1 173 ? 16.703 -27.531 -18.094 1 91.81 173 LEU A C 1
ATOM 1347 O O . LEU A 1 173 ? 17.703 -28.188 -17.812 1 91.81 173 LEU A O 1
ATOM 1351 N N . TYR A 1 174 ? 16.062 -27.641 -19.172 1 90.62 174 TYR A N 1
ATOM 1352 C CA . TYR A 1 174 ? 16.5 -28.547 -20.234 1 90.62 174 TYR A CA 1
ATOM 1353 C C . TYR A 1 174 ? 17.891 -28.203 -20.719 1 90.62 174 TYR A C 1
ATOM 1355 O O . TYR A 1 174 ? 18.75 -29.062 -20.844 1 90.62 174 TYR A O 1
ATOM 1363 N N . HIS A 1 175 ? 18.203 -26.984 -20.922 1 89.56 175 HIS A N 1
ATOM 1364 C CA . HIS A 1 175 ? 19.5 -26.547 -21.406 1 89.56 175 HIS A CA 1
ATOM 1365 C C . HIS A 1 175 ? 20.562 -26.688 -20.344 1 89.56 175 HIS A C 1
ATOM 1367 O O . HIS A 1 175 ? 21.734 -26.969 -20.656 1 89.56 175 HIS A O 1
ATOM 1373 N N . LEU A 1 176 ? 20.125 -26.438 -19.141 1 88 176 LEU A N 1
ATOM 1374 C CA . LEU A 1 176 ? 21.062 -26.609 -18.047 1 88 176 LEU A CA 1
ATOM 1375 C C . LEU A 1 176 ? 21.453 -28.078 -17.875 1 88 176 LEU A C 1
ATOM 1377 O O . LEU A 1 176 ? 22.625 -28.375 -17.578 1 88 176 LEU A O 1
ATOM 1381 N N . LEU A 1 177 ? 20.562 -28.938 -18.109 1 87.38 177 LEU A N 1
ATOM 1382 C CA . LEU A 1 177 ? 20.812 -30.375 -17.953 1 87.38 177 LEU A CA 1
ATOM 1383 C C . LEU A 1 177 ? 21.609 -30.922 -19.125 1 87.38 177 LEU A C 1
ATOM 1385 O O . LEU A 1 177 ? 22.484 -31.766 -18.953 1 87.38 177 LEU A O 1
ATOM 1389 N N . VAL A 1 178 ? 21.438 -30.391 -20.234 1 86.69 178 VAL A N 1
ATOM 1390 C CA . VAL A 1 178 ? 22.109 -30.844 -21.438 1 86.69 178 VAL A CA 1
ATOM 1391 C C . VAL A 1 178 ? 23.547 -30.312 -21.469 1 86.69 178 VAL A C 1
ATOM 1393 O O . VAL A 1 178 ? 24.469 -31.031 -21.844 1 86.69 178 VAL A O 1
ATOM 1396 N N . ASN A 1 179 ? 23.781 -29.047 -21.047 1 80.44 179 ASN A N 1
ATOM 1397 C CA . ASN A 1 179 ? 25.125 -28.469 -21.031 1 80.44 179 ASN A CA 1
ATOM 1398 C C . ASN A 1 179 ? 25.984 -29.047 -19.922 1 80.44 179 ASN A C 1
ATOM 1400 O O . ASN A 1 179 ? 27.203 -29.109 -20.031 1 80.44 179 ASN A O 1
ATOM 1404 N N . ASN A 1 180 ? 25.469 -29.234 -18.75 1 66.81 180 ASN A N 1
ATOM 1405 C CA . ASN A 1 180 ? 26.219 -29.891 -17.688 1 66.81 180 ASN A CA 1
ATOM 1406 C C . ASN A 1 180 ? 26.672 -31.281 -18.078 1 66.81 180 ASN A C 1
ATOM 1408 O O . ASN A 1 180 ? 27.75 -31.734 -17.688 1 66.81 180 ASN A O 1
ATOM 1412 N N . ASP A 1 181 ? 26 -31.984 -18.828 1 60.31 181 ASP A N 1
ATOM 1413 C CA . ASP A 1 181 ? 26.375 -33.312 -19.297 1 60.31 181 ASP A CA 1
ATOM 1414 C C . ASP A 1 181 ? 27.484 -33.219 -20.344 1 60.31 181 ASP A C 1
ATOM 1416 O O . ASP A 1 181 ? 28.359 -34.094 -20.406 1 60.31 181 ASP A O 1
ATOM 1420 N N . THR A 1 182 ? 27.625 -32.156 -21 1 53.69 182 THR A N 1
ATOM 1421 C CA . THR A 1 182 ? 28.672 -32.031 -22 1 53.69 182 THR A CA 1
ATOM 1422 C C . THR A 1 182 ? 30 -31.609 -21.328 1 53.69 182 THR A C 1
ATOM 1424 O O . THR A 1 182 ? 31.062 -32 -21.781 1 53.69 182 THR A O 1
ATOM 1427 N N . ALA A 1 183 ? 29.859 -30.812 -20.25 1 51.34 183 ALA A N 1
ATOM 1428 C CA . ALA A 1 183 ? 31.094 -30.406 -19.578 1 51.34 183 ALA A CA 1
ATOM 1429 C C . ALA A 1 183 ? 31.719 -31.578 -18.844 1 51.34 183 ALA A C 1
ATOM 1431 O O . ALA A 1 183 ? 32.938 -31.672 -18.75 1 51.34 183 ALA A O 1
ATOM 1432 N N . SER A 1 184 ? 31.016 -32.406 -18.25 1 51.41 184 SER A N 1
ATOM 1433 C CA . SER A 1 184 ? 31.547 -33.562 -17.531 1 51.41 184 SER A CA 1
ATOM 1434 C C . SER A 1 184 ? 32.094 -34.594 -18.5 1 51.41 184 SER A C 1
ATOM 1436 O O . SER A 1 184 ? 33.031 -35.344 -18.156 1 51.41 184 SER A O 1
ATOM 1438 N N . LYS A 1 185 ? 31.75 -34.688 -19.672 1 51.88 185 LYS A N 1
ATOM 1439 C CA . LYS A 1 185 ? 32.281 -35.656 -20.625 1 51.88 185 LYS A CA 1
ATOM 1440 C C . LYS A 1 185 ? 33.656 -35.219 -21.156 1 51.88 185 LYS A C 1
ATOM 1442 O O . LYS A 1 185 ? 34.469 -36.031 -21.516 1 51.88 185 LYS A O 1
ATOM 1447 N N . SER A 1 186 ? 33.875 -34 -21.203 1 48.81 186 SER A N 1
ATOM 1448 C CA . SER A 1 186 ? 35.156 -33.562 -21.75 1 48.81 186 SER A CA 1
ATOM 1449 C C . SER A 1 186 ? 36.312 -33.812 -20.781 1 48.81 186 SER A C 1
ATOM 1451 O O . SER A 1 186 ? 37.438 -34 -21.203 1 48.81 186 SER A O 1
ATOM 1453 N N . ASN A 1 187 ? 36 -33.719 -19.484 1 46.97 187 ASN A N 1
ATOM 1454 C CA . ASN A 1 187 ? 37.125 -33.906 -18.562 1 46.97 187 ASN A CA 1
ATOM 1455 C C . ASN A 1 187 ? 37.562 -35.344 -18.469 1 46.97 187 ASN A C 1
ATOM 1457 O O . ASN A 1 187 ? 38.562 -35.688 -17.844 1 46.97 187 ASN A O 1
ATOM 1461 N N . SER A 1 188 ? 36.656 -36.219 -18.797 1 44.38 188 SER A N 1
ATOM 1462 C CA . SER A 1 188 ? 37.094 -37.594 -18.531 1 44.38 188 SER A CA 1
ATOM 1463 C C . SER A 1 188 ? 38.062 -38.094 -19.609 1 44.38 188 SER A C 1
ATOM 1465 O O . SER A 1 188 ? 38.656 -39.156 -19.469 1 44.38 188 SER A O 1
ATOM 1467 N N . GLN A 1 189 ? 38 -37.531 -20.812 1 41.38 189 GLN A N 1
ATOM 1468 C CA . GLN A 1 189 ? 38.781 -38.219 -21.812 1 41.38 189 GLN A CA 1
ATOM 1469 C C . GLN A 1 189 ? 40.281 -37.938 -21.641 1 41.38 189 GLN A C 1
ATOM 1471 O O . GLN A 1 189 ? 41.125 -38.625 -22.203 1 41.38 189 GLN A O 1
ATOM 1476 N N . ASP A 1 190 ? 40.5 -36.688 -21.219 1 39.84 190 ASP A N 1
ATOM 1477 C CA . ASP A 1 190 ? 41.906 -36.344 -21.547 1 39.84 190 ASP A CA 1
ATOM 1478 C C . ASP A 1 190 ? 42.875 -37.062 -20.594 1 39.84 190 ASP A C 1
ATOM 1480 O O . ASP A 1 190 ? 44.062 -36.75 -20.578 1 39.84 190 ASP A O 1
ATOM 1484 N N . ASN A 1 191 ? 42.281 -37.594 -19.484 1 38.53 191 ASN A N 1
ATOM 1485 C CA . ASN A 1 191 ? 43.344 -37.906 -18.547 1 38.53 191 ASN A CA 1
ATOM 1486 C C . ASN A 1 191 ? 44.188 -39.094 -19 1 38.53 191 ASN A C 1
ATOM 1488 O O . ASN A 1 191 ? 44.938 -39.656 -18.219 1 38.53 191 ASN A O 1
ATOM 1492 N N . SER A 1 192 ? 43.781 -39.594 -20.141 1 32.44 192 SER A N 1
ATOM 1493 C CA . SER A 1 192 ? 44.562 -40.844 -20.125 1 32.44 192 SER A CA 1
ATOM 1494 C C . SER A 1 192 ? 46.062 -40.531 -20.156 1 32.44 192 SER A C 1
ATOM 1496 O O . SER A 1 192 ? 46.875 -41.375 -19.766 1 32.44 192 SER A O 1
ATOM 1498 N N . HIS A 1 193 ? 46.469 -39.656 -21.125 1 29.39 193 HIS A N 1
ATOM 1499 C CA . HIS A 1 193 ? 47.781 -40.094 -21.609 1 29.39 193 HIS A CA 1
ATOM 1500 C C . HIS A 1 193 ? 48.844 -39.938 -20.531 1 29.39 193 HIS A C 1
ATOM 1502 O O . HIS A 1 193 ? 49.469 -40.906 -20.094 1 29.39 193 HIS A O 1
ATOM 1508 N N . ASP A 1 194 ? 50.188 -39.188 -20.938 1 29 194 ASP A N 1
ATOM 1509 C CA . ASP A 1 194 ? 51.625 -39.469 -20.781 1 29 194 ASP A CA 1
ATOM 1510 C C . ASP A 1 194 ? 52.125 -38.906 -19.453 1 29 194 ASP A C 1
ATOM 1512 O O . ASP A 1 194 ? 51.812 -37.812 -19.062 1 29 194 ASP A O 1
ATOM 1516 N N . SER A 1 195 ? 52.469 -39.719 -18.438 1 29.72 195 SER A N 1
ATOM 1517 C CA . SER A 1 195 ? 52.938 -39.781 -17.062 1 29.72 195 SER A CA 1
ATOM 1518 C C . SER A 1 195 ? 54.125 -38.844 -16.859 1 29.72 195 SER A C 1
ATOM 1520 O O . SER A 1 195 ? 54.594 -38.625 -15.734 1 29.72 195 SER A O 1
ATOM 1522 N N . ASP A 1 196 ? 55 -38.625 -17.938 1 25.47 196 ASP A N 1
ATOM 1523 C CA . ASP A 1 196 ? 56.406 -38.594 -17.562 1 25.47 196 ASP A CA 1
ATOM 1524 C C . ASP A 1 196 ? 56.75 -37.344 -16.781 1 25.47 196 ASP A C 1
ATOM 1526 O O . ASP A 1 196 ? 57.562 -37.375 -15.844 1 25.47 196 ASP A O 1
ATOM 1530 N N . LEU A 1 197 ? 56.906 -36.156 -17.594 1 24.89 197 LEU A N 1
ATOM 1531 C CA . LEU A 1 197 ? 58.031 -35.25 -17.312 1 24.89 197 LEU A CA 1
ATOM 1532 C C . LEU A 1 197 ? 57.75 -34.406 -16.078 1 24.89 197 LEU A C 1
ATOM 1534 O O . LEU A 1 197 ? 56.781 -33.625 -16.062 1 24.89 197 LEU A O 1
ATOM 1538 N N . ALA A 1 198 ? 58.094 -34.75 -14.844 1 23.75 198 ALA A N 1
ATOM 1539 C CA . ALA A 1 198 ? 58.062 -34.406 -13.422 1 23.75 198 ALA A CA 1
ATOM 1540 C C . ALA A 1 198 ? 58.438 -32.938 -13.219 1 23.75 198 ALA A C 1
ATOM 1542 O O . ALA A 1 198 ? 58.094 -32.344 -12.195 1 23.75 198 ALA A O 1
ATOM 1543 N N . THR A 1 199 ? 59.5 -32.406 -13.914 1 23.83 199 THR A N 1
ATOM 1544 C CA . THR A 1 199 ? 60.406 -31.625 -13.07 1 23.83 199 THR A CA 1
ATOM 1545 C C . THR A 1 199 ? 59.75 -30.312 -12.68 1 23.83 199 THR A C 1
ATOM 1547 O O . THR A 1 199 ? 59.844 -29.891 -11.516 1 23.83 199 THR A O 1
ATOM 1550 N N . LYS A 1 200 ? 59.5 -29.375 -13.672 1 23.73 200 LYS A N 1
ATOM 1551 C CA . LYS A 1 200 ? 59.938 -28 -13.383 1 23.73 200 LYS A CA 1
ATOM 1552 C C . LYS A 1 200 ? 58.906 -27.281 -12.508 1 23.73 200 LYS A C 1
ATOM 1554 O O . LYS A 1 200 ? 57.719 -27.188 -12.875 1 23.73 200 LYS A O 1
ATOM 1559 N N . SER A 1 201 ? 59.062 -27.031 -11.188 1 26.34 201 SER A N 1
ATOM 1560 C CA . SER A 1 201 ? 58.375 -26.453 -10.023 1 26.34 201 SER A CA 1
ATOM 1561 C C . SER A 1 201 ? 58.031 -24.984 -10.273 1 26.34 201 SER A C 1
ATOM 1563 O O . SER A 1 201 ? 57.625 -24.266 -9.344 1 26.34 201 SER A O 1
ATOM 1565 N N . ALA A 1 202 ? 58.469 -24.375 -11.422 1 24.94 202 ALA A N 1
ATOM 1566 C CA . ALA A 1 202 ? 58.625 -22.938 -11.219 1 24.94 202 ALA A CA 1
ATOM 1567 C C . ALA A 1 202 ? 57.312 -22.281 -10.852 1 24.94 202 ALA A C 1
ATOM 1569 O O . ALA A 1 202 ? 56.25 -22.891 -11 1 24.94 202 ALA A O 1
ATOM 1570 N N . ASP A 1 203 ? 57.219 -20.875 -11.234 1 27.38 203 ASP A N 1
ATOM 1571 C CA . ASP A 1 203 ? 56.688 -19.609 -10.734 1 27.38 203 ASP A CA 1
ATOM 1572 C C . ASP A 1 203 ? 55.188 -19.5 -11.031 1 27.38 203 ASP A C 1
ATOM 1574 O O . ASP A 1 203 ? 54.781 -19.031 -12.094 1 27.38 203 ASP A O 1
ATOM 1578 N N . THR A 1 204 ? 54.375 -20.484 -10.977 1 27.52 204 THR A N 1
ATOM 1579 C CA . THR A 1 204 ? 53 -20.469 -11.422 1 27.52 204 THR A CA 1
ATOM 1580 C C . THR A 1 204 ? 52.156 -19.562 -10.523 1 27.52 204 THR A C 1
ATOM 1582 O O . THR A 1 204 ? 50.938 -19.672 -10.484 1 27.52 204 THR A O 1
ATOM 1585 N N . THR A 1 205 ? 52.875 -18.703 -9.711 1 28.2 205 THR A N 1
ATOM 1586 C CA . THR A 1 205 ? 52.031 -18 -8.742 1 28.2 205 THR A CA 1
ATOM 1587 C C . THR A 1 205 ? 51.125 -16.984 -9.438 1 28.2 205 THR A C 1
ATOM 1589 O O . THR A 1 205 ? 50 -16.734 -8.984 1 28.2 205 THR A O 1
ATOM 1592 N N . GLN A 1 206 ? 51.688 -16.234 -10.383 1 29.59 206 GLN A N 1
ATOM 1593 C CA . GLN A 1 206 ? 51.031 -14.961 -10.656 1 29.59 206 GLN A CA 1
ATOM 1594 C C . GLN A 1 206 ? 49.688 -15.164 -11.359 1 29.59 206 GLN A C 1
ATOM 1596 O O . GLN A 1 206 ? 48.875 -14.242 -11.43 1 29.59 206 GLN A O 1
ATOM 1601 N N . ILE A 1 207 ? 49.562 -16.141 -12.273 1 29.92 207 ILE A N 1
ATOM 1602 C CA . ILE A 1 207 ? 48.406 -16.109 -13.195 1 29.92 207 ILE A CA 1
ATOM 1603 C C . ILE A 1 207 ? 47.125 -16.391 -12.438 1 29.92 207 ILE A C 1
ATOM 1605 O O . ILE A 1 207 ? 46.031 -16.344 -13.016 1 29.92 207 ILE A O 1
ATOM 1609 N N . VAL A 1 208 ? 47.219 -16.875 -11.188 1 32.91 208 VAL A N 1
ATOM 1610 C CA . VAL A 1 208 ? 45.969 -17.328 -10.57 1 32.91 208 VAL A CA 1
ATOM 1611 C C . VAL A 1 208 ? 45.125 -16.109 -10.234 1 32.91 208 VAL A C 1
ATOM 1613 O O . VAL A 1 208 ? 43.875 -16.234 -10.141 1 32.91 208 VAL A O 1
ATOM 1616 N N . MET A 1 209 ? 45.719 -14.93 -10.078 1 31.95 209 MET A N 1
ATOM 1617 C CA . MET A 1 209 ? 44.875 -13.938 -9.445 1 31.95 209 MET A CA 1
ATOM 1618 C C . MET A 1 209 ? 43.812 -13.438 -10.43 1 31.95 209 MET A C 1
ATOM 1620 O O . MET A 1 209 ? 42.75 -12.953 -10.016 1 31.95 209 MET A O 1
ATOM 1624 N N . GLY A 1 210 ? 44.125 -13.227 -11.719 1 32.91 210 GLY A N 1
ATOM 1625 C CA . GLY A 1 210 ? 43.219 -12.445 -12.539 1 32.91 210 GLY A CA 1
ATOM 1626 C C . GLY A 1 210 ? 41.938 -13.172 -12.852 1 32.91 210 GLY A C 1
ATOM 1627 O O . GLY A 1 210 ? 41.031 -12.617 -13.492 1 32.91 210 GLY A O 1
ATOM 1628 N N . GLN A 1 211 ? 41.906 -14.453 -12.992 1 32.81 211 GLN A N 1
ATOM 1629 C CA . GLN A 1 211 ? 40.719 -15.125 -13.484 1 32.81 211 GLN A CA 1
ATOM 1630 C C . GLN A 1 211 ? 39.562 -14.969 -12.5 1 32.81 211 GLN A C 1
ATOM 1632 O O . GLN A 1 211 ? 38.469 -15.516 -12.719 1 32.81 211 GLN A O 1
ATOM 1637 N N . SER A 1 212 ? 39.844 -14.547 -11.289 1 33.91 212 SER A N 1
ATOM 1638 C CA . SER A 1 212 ? 38.781 -14.672 -10.305 1 33.91 212 SER A CA 1
ATOM 1639 C C . SER A 1 212 ? 37.594 -13.781 -10.656 1 33.91 212 SER A C 1
ATOM 1641 O O . SER A 1 212 ? 36.438 -14.172 -10.469 1 33.91 212 SER A O 1
ATOM 1643 N N . GLU A 1 213 ? 37.906 -12.477 -10.789 1 35.69 213 GLU A N 1
ATOM 1644 C CA . GLU A 1 213 ? 36.75 -11.594 -10.711 1 35.69 213 GLU A CA 1
ATOM 1645 C C . GLU A 1 213 ? 35.844 -11.758 -11.922 1 35.69 213 GLU A C 1
ATOM 1647 O O . GLU A 1 213 ? 35.75 -10.852 -12.758 1 35.69 213 GLU A O 1
ATOM 1652 N N . LYS A 1 214 ? 36.031 -12.711 -12.867 1 33.31 214 LYS A N 1
ATOM 1653 C CA . LYS A 1 214 ? 35 -12.828 -13.898 1 33.31 214 LYS A CA 1
ATOM 1654 C C . LYS A 1 214 ? 33.625 -12.578 -13.32 1 33.31 214 LYS A C 1
ATOM 1656 O O . LYS A 1 214 ? 33.344 -12.977 -12.188 1 33.31 214 LYS A O 1
ATOM 1661 N N . ASN A 1 215 ? 32.969 -11.469 -13.742 1 36.25 215 ASN A N 1
ATOM 1662 C CA . ASN A 1 215 ? 31.547 -11.164 -13.672 1 36.25 215 ASN A CA 1
ATOM 1663 C C . ASN A 1 215 ? 30.688 -12.43 -13.734 1 36.25 215 ASN A C 1
ATOM 1665 O O . ASN A 1 215 ? 30.344 -12.891 -14.828 1 36.25 215 ASN A O 1
ATOM 1669 N N . LYS A 1 216 ? 30.953 -13.602 -13.188 1 33.84 216 LYS A N 1
ATOM 1670 C CA . LYS A 1 216 ? 30.062 -14.75 -13.102 1 33.84 216 LYS A CA 1
ATOM 1671 C C . LYS A 1 216 ? 28.609 -14.305 -12.906 1 33.84 216 LYS A C 1
ATOM 1673 O O . LYS A 1 216 ? 28.219 -13.891 -11.805 1 33.84 216 LYS A O 1
ATOM 1678 N N . LYS A 1 217 ? 28.047 -13.5 -13.773 1 41 217 LYS A N 1
ATOM 1679 C CA . LYS A 1 217 ? 26.594 -13.555 -13.773 1 41 217 LYS A CA 1
ATOM 1680 C C . LYS A 1 217 ? 26.094 -14.883 -13.211 1 41 217 LYS A C 1
ATOM 1682 O O . LYS A 1 217 ? 26.312 -15.938 -13.805 1 41 217 LYS A O 1
ATOM 1687 N N . LYS A 1 218 ? 26.172 -15.188 -12.055 1 46.28 218 LYS A N 1
ATOM 1688 C CA . LYS A 1 218 ? 25.734 -16.391 -11.344 1 46.28 218 LYS A CA 1
ATOM 1689 C C . LYS A 1 218 ? 24.531 -17.031 -12.031 1 46.28 218 LYS A C 1
ATOM 1691 O O . LYS A 1 218 ? 23.438 -16.469 -12.031 1 46.28 218 LYS A O 1
ATOM 1696 N N . GLY A 1 219 ? 24.719 -17.594 -13.219 1 57.31 219 GLY A N 1
ATOM 1697 C CA . GLY A 1 219 ? 23.688 -18.391 -13.859 1 57.31 219 GLY A CA 1
ATOM 1698 C C . GLY A 1 219 ? 22.75 -19.047 -12.875 1 57.31 219 GLY A C 1
ATOM 1699 O O . GLY A 1 219 ? 23.094 -19.203 -11.703 1 57.31 219 GLY A O 1
ATOM 1700 N N . LYS A 1 220 ? 21.406 -18.969 -13.273 1 71.56 220 LYS A N 1
ATOM 1701 C CA . LYS A 1 220 ? 20.391 -19.641 -12.453 1 71.56 220 LYS A CA 1
ATOM 1702 C C . LYS A 1 220 ? 20.812 -21.078 -12.141 1 71.56 220 LYS A C 1
ATOM 1704 O O . LYS A 1 220 ? 21.172 -21.844 -13.047 1 71.56 220 LYS A O 1
ATOM 1709 N N . SER A 1 221 ? 20.969 -21.328 -10.875 1 85.69 221 SER A N 1
ATOM 1710 C CA . SER A 1 221 ? 21.203 -22.703 -10.438 1 85.69 221 SER A CA 1
ATOM 1711 C C . SER A 1 221 ? 19.984 -23.578 -10.688 1 85.69 221 SER A C 1
ATOM 1713 O O . SER A 1 221 ? 18.875 -23.062 -10.852 1 85.69 221 SER A O 1
ATOM 1715 N N . LYS A 1 222 ? 20.203 -24.828 -10.938 1 90.56 222 LYS A N 1
ATOM 1716 C CA . LYS A 1 222 ? 19.125 -25.797 -11.133 1 90.56 222 LYS A CA 1
ATOM 1717 C C . LYS A 1 222 ? 18.062 -25.688 -10.047 1 90.56 222 LYS A C 1
ATOM 1719 O O . LYS A 1 222 ? 16.875 -25.75 -10.32 1 90.56 222 LYS A O 1
ATOM 1724 N N . THR A 1 223 ? 18.516 -25.453 -8.883 1 90.75 223 THR A N 1
ATOM 1725 C CA . THR A 1 223 ? 17.609 -25.344 -7.742 1 90.75 223 THR A CA 1
ATOM 1726 C C . THR A 1 223 ? 16.719 -24.109 -7.871 1 90.75 223 THR A C 1
ATOM 1728 O O . THR A 1 223 ? 15.523 -24.172 -7.594 1 90.75 223 THR A O 1
ATOM 1731 N N . GLN A 1 224 ? 17.297 -23.047 -8.281 1 91.88 224 GLN A N 1
ATOM 1732 C CA . GLN A 1 224 ? 16.531 -21.812 -8.453 1 91.88 224 GLN A CA 1
ATOM 1733 C C . GLN A 1 224 ? 15.469 -21.969 -9.531 1 91.88 224 GLN A C 1
ATOM 1735 O O . GLN A 1 224 ? 14.352 -21.484 -9.375 1 91.88 224 GLN A O 1
ATOM 1740 N N . VAL A 1 225 ? 15.836 -22.641 -10.547 1 94.06 225 VAL A N 1
ATOM 1741 C CA . VAL A 1 225 ? 14.891 -22.844 -11.641 1 94.06 225 VAL A CA 1
ATOM 1742 C C . VAL A 1 225 ? 13.766 -23.766 -11.18 1 94.06 225 VAL A C 1
ATOM 1744 O O . VAL A 1 225 ? 12.594 -23.516 -11.477 1 94.06 225 VAL A O 1
ATOM 1747 N N . PHE A 1 226 ? 14.117 -24.797 -10.461 1 93.62 226 PHE A N 1
ATOM 1748 C CA . PHE A 1 226 ? 13.125 -25.734 -9.938 1 93.62 226 PHE A CA 1
ATOM 1749 C C . PHE A 1 226 ? 12.164 -25.031 -8.992 1 93.62 226 PHE A C 1
ATOM 1751 O O . PHE A 1 226 ? 10.953 -25.281 -9.031 1 93.62 226 PHE A O 1
ATOM 1758 N N . LEU A 1 227 ? 12.633 -24.188 -8.188 1 95 227 LEU A N 1
ATOM 1759 C CA . LEU A 1 227 ? 11.797 -23.453 -7.25 1 95 227 LEU A CA 1
ATOM 1760 C C . LEU A 1 227 ? 10.844 -22.516 -7.984 1 95 227 LEU A C 1
ATOM 1762 O O . LEU A 1 227 ? 9.695 -22.344 -7.574 1 95 227 LEU A O 1
ATOM 1766 N N . LYS A 1 228 ? 11.336 -21.984 -9.031 1 96.31 228 LYS A N 1
ATOM 1767 C CA . LYS A 1 228 ? 10.492 -21.094 -9.828 1 96.31 228 LYS A CA 1
ATOM 1768 C C . LYS A 1 228 ? 9.359 -21.875 -10.5 1 96.31 228 LYS A C 1
ATOM 1770 O O . LYS A 1 228 ? 8.25 -21.359 -10.648 1 96.31 228 LYS A O 1
ATOM 1775 N N . ILE A 1 229 ? 9.695 -23.031 -10.938 1 97.12 229 ILE A N 1
ATOM 1776 C CA . ILE A 1 229 ? 8.664 -23.875 -11.523 1 97.12 229 ILE A CA 1
ATOM 1777 C C . ILE A 1 229 ? 7.586 -24.172 -10.484 1 97.12 229 ILE A C 1
ATOM 1779 O O . ILE A 1 229 ? 6.395 -24.047 -10.773 1 97.12 229 ILE A O 1
ATOM 1783 N N . PHE A 1 230 ? 7.98 -24.453 -9.297 1 96.69 230 PHE A N 1
ATOM 1784 C CA . PHE A 1 230 ? 7.043 -24.766 -8.227 1 96.69 230 PHE A CA 1
ATOM 1785 C C . PHE A 1 230 ? 6.23 -23.531 -7.848 1 96.69 230 PHE A C 1
ATOM 1787 O O . PHE A 1 230 ? 5.023 -23.625 -7.602 1 96.69 230 PHE A O 1
ATOM 1794 N N . GLU A 1 231 ? 6.875 -22.453 -7.758 1 97.69 231 GLU A N 1
ATOM 1795 C CA . GLU A 1 231 ? 6.23 -21.188 -7.449 1 97.69 231 GLU A CA 1
ATOM 1796 C C . GLU A 1 231 ? 5.133 -20.859 -8.461 1 97.69 231 GLU A C 1
ATOM 1798 O O . GLU A 1 231 ? 3.994 -20.578 -8.078 1 97.69 231 GLU A O 1
ATOM 1803 N N . ASN A 1 232 ? 5.469 -20.953 -9.711 1 98.12 232 ASN A N 1
ATOM 1804 C CA . ASN A 1 232 ? 4.52 -20.609 -10.773 1 98.12 232 ASN A CA 1
ATOM 1805 C C . ASN A 1 232 ? 3.398 -21.641 -10.867 1 98.12 232 ASN A C 1
ATOM 1807 O O . ASN A 1 232 ? 2.256 -21.297 -11.172 1 98.12 232 ASN A O 1
ATOM 1811 N N . THR A 1 233 ? 3.736 -22.875 -10.625 1 98 233 THR A N 1
ATOM 1812 C CA . THR A 1 233 ? 2.715 -23.906 -10.633 1 98 233 THR A CA 1
ATOM 1813 C C . THR A 1 233 ? 1.712 -23.688 -9.5 1 98 233 THR A C 1
ATOM 1815 O O . THR A 1 233 ? 0.501 -23.781 -9.711 1 98 233 THR A O 1
ATOM 1818 N N . ALA A 1 234 ? 2.229 -23.344 -8.367 1 97.88 234 ALA A N 1
ATOM 1819 C CA . ALA A 1 234 ? 1.353 -23.062 -7.234 1 97.88 234 ALA A CA 1
ATOM 1820 C C . ALA A 1 234 ? 0.469 -21.844 -7.52 1 97.88 234 ALA A C 1
ATOM 1822 O O . ALA A 1 234 ? -0.696 -21.812 -7.113 1 97.88 234 ALA A O 1
ATOM 1823 N N . ASP A 1 235 ? 0.938 -20.891 -8.219 1 98.25 235 ASP A N 1
ATOM 1824 C CA . ASP A 1 235 ? 0.194 -19.672 -8.523 1 98.25 235 ASP A CA 1
ATOM 1825 C C . ASP A 1 235 ? -0.914 -19.953 -9.539 1 98.25 235 ASP A C 1
ATOM 1827 O O . ASP A 1 235 ? -1.841 -19.141 -9.688 1 98.25 235 ASP A O 1
ATOM 1831 N N . LEU A 1 236 ? -0.834 -21.094 -10.258 1 98.25 236 LEU A N 1
ATOM 1832 C CA . LEU A 1 236 ? -1.838 -21.406 -11.273 1 98.25 236 LEU A CA 1
ATOM 1833 C C . LEU A 1 236 ? -3.201 -21.656 -10.625 1 98.25 236 LEU A C 1
ATOM 1835 O O . LEU A 1 236 ? -4.238 -21.453 -11.266 1 98.25 236 LEU A O 1
ATOM 1839 N N . PHE A 1 237 ? -3.203 -21.984 -9.414 1 97.69 237 PHE A N 1
ATOM 1840 C CA . PHE A 1 237 ? -4.441 -22.359 -8.734 1 97.69 237 PHE A CA 1
ATOM 1841 C C . PHE A 1 237 ? -5.34 -21.141 -8.555 1 97.69 237 PHE A C 1
ATOM 1843 O O . PHE A 1 237 ? -6.566 -21.25 -8.539 1 97.69 237 PHE A O 1
ATOM 1850 N N . LEU A 1 238 ? -4.789 -20 -8.508 1 97.44 238 LEU A N 1
ATOM 1851 C CA . LEU A 1 238 ? -5.574 -18.797 -8.273 1 97.44 238 LEU A CA 1
ATOM 1852 C C . LEU A 1 238 ? -6.379 -18.422 -9.516 1 97.44 238 LEU A C 1
ATOM 1854 O O . LEU A 1 238 ? -7.609 -18.5 -9.508 1 97.44 238 LEU A O 1
ATOM 1858 N N . PRO A 1 239 ? -5.648 -18.078 -10.602 1 97.88 239 PRO A N 1
ATOM 1859 C CA . PRO A 1 239 ? -6.434 -17.766 -11.797 1 97.88 239 PRO A CA 1
ATOM 1860 C C . PRO A 1 239 ? -7.191 -18.984 -12.336 1 97.88 239 PRO A C 1
ATOM 1862 O O . PRO A 1 239 ? -8.258 -18.828 -12.938 1 97.88 239 PRO A O 1
ATOM 1865 N N . GLY A 1 240 ? -6.688 -20.188 -12.156 1 98 240 GLY A N 1
ATOM 1866 C CA . GLY A 1 240 ? -7.387 -21.391 -12.586 1 98 240 GLY A CA 1
ATOM 1867 C C . GLY A 1 240 ? -8.719 -21.578 -11.891 1 98 240 GLY A C 1
ATOM 1868 O O . GLY A 1 240 ? -9.68 -22.047 -12.5 1 98 240 GLY A O 1
ATOM 1869 N N . ALA A 1 241 ? -8.758 -21.234 -10.633 1 97.12 241 ALA A N 1
ATOM 1870 C CA . ALA A 1 241 ? -10.008 -21.359 -9.891 1 97.12 241 ALA A CA 1
ATOM 1871 C C . ALA A 1 241 ? -11.016 -20.297 -10.344 1 97.12 241 ALA A C 1
ATOM 1873 O O . ALA A 1 241 ? -12.211 -20.578 -10.445 1 97.12 241 ALA A O 1
ATOM 1874 N N . VAL A 1 242 ? -10.586 -19.109 -10.617 1 95.81 242 VAL A N 1
ATOM 1875 C CA . VAL A 1 242 ? -11.461 -18.016 -11.031 1 95.81 242 VAL A CA 1
ATOM 1876 C C . VAL A 1 242 ? -12.047 -18.312 -12.414 1 95.81 242 VAL A C 1
ATOM 1878 O O . VAL A 1 242 ? -13.227 -18.062 -12.656 1 95.81 242 VAL A O 1
ATOM 1881 N N . THR A 1 243 ? -11.227 -18.844 -13.305 1 96.88 243 THR A N 1
ATOM 1882 C CA . THR A 1 243 ? -11.672 -19.141 -14.656 1 96.88 243 THR A CA 1
ATOM 1883 C C . THR A 1 243 ? -12.5 -20.422 -14.688 1 96.88 243 THR A C 1
ATOM 1885 O O . THR A 1 243 ? -13.234 -20.688 -15.641 1 96.88 243 THR A O 1
ATOM 1888 N N . GLY A 1 244 ? -12.312 -21.219 -13.695 1 96.38 244 GLY A N 1
ATOM 1889 C CA . GLY A 1 244 ? -12.984 -22.5 -13.641 1 96.38 244 GLY A CA 1
ATOM 1890 C C . GLY A 1 244 ? -12.211 -23.609 -14.328 1 96.38 244 GLY A C 1
ATOM 1891 O O . GLY A 1 244 ? -12.719 -24.719 -14.492 1 96.38 244 GLY A O 1
ATOM 1892 N N . TRP A 1 245 ? -10.992 -23.281 -14.703 1 97.56 245 TRP A N 1
ATOM 1893 C CA . TRP A 1 245 ? -10.188 -24.25 -15.438 1 97.56 245 TRP A CA 1
ATOM 1894 C C . TRP A 1 245 ? -9.562 -25.266 -14.484 1 97.56 245 TRP A C 1
ATOM 1896 O O . TRP A 1 245 ? -9.242 -26.391 -14.891 1 97.56 245 TRP A O 1
ATOM 1906 N N . ILE A 1 246 ? -9.32 -24.891 -13.227 1 96.69 246 ILE A N 1
ATOM 1907 C CA . ILE A 1 246 ? -8.859 -25.781 -12.164 1 96.69 246 ILE A CA 1
ATOM 1908 C C . ILE A 1 246 ? -9.891 -25.812 -11.039 1 96.69 246 ILE A C 1
ATOM 1910 O O . ILE A 1 246 ? -10.117 -24.812 -10.359 1 96.69 246 ILE A O 1
ATOM 1914 N N . VAL A 1 247 ? -10.516 -26.938 -10.883 1 95.06 247 VAL A N 1
ATOM 1915 C CA . VAL A 1 247 ? -11.523 -27.094 -9.836 1 95.06 247 VAL A CA 1
ATOM 1916 C C . VAL A 1 247 ? -10.836 -27.266 -8.484 1 95.06 247 VAL A C 1
ATOM 1918 O O . VAL A 1 247 ? -10.25 -28.328 -8.211 1 95.06 247 VAL A O 1
ATOM 1921 N N . SER A 1 248 ? -10.75 -26.281 -7.75 1 93.19 248 SER A N 1
ATOM 1922 C CA . SER A 1 248 ? -10.141 -26.281 -6.426 1 93.19 248 SER A CA 1
ATOM 1923 C C . SER A 1 248 ? -10.984 -25.5 -5.422 1 93.19 248 SER A C 1
ATOM 1925 O O . SER A 1 248 ? -11.633 -24.516 -5.785 1 93.19 248 SER A O 1
ATOM 1927 N N . ASP A 1 249 ? -11.023 -26.016 -4.238 1 94.44 249 ASP A N 1
ATOM 1928 C CA . ASP A 1 249 ? -11.742 -25.25 -3.219 1 94.44 249 ASP A CA 1
ATOM 1929 C C . ASP A 1 249 ? -10.914 -24.078 -2.717 1 94.44 249 ASP A C 1
ATOM 1931 O O . ASP A 1 249 ? -9.727 -23.969 -3.025 1 94.44 249 ASP A O 1
ATOM 1935 N N . ARG A 1 250 ? -11.539 -23.219 -1.948 1 94.12 250 ARG A N 1
ATOM 1936 C CA . ARG A 1 250 ? -10.93 -21.969 -1.497 1 94.12 250 ARG A CA 1
ATOM 1937 C C . ARG A 1 250 ? -9.781 -22.234 -0.532 1 94.12 250 ARG A C 1
ATOM 1939 O O . ARG A 1 250 ? -8.828 -21.453 -0.459 1 94.12 250 ARG A O 1
ATOM 1946 N N . GLY A 1 251 ? -9.836 -23.281 0.211 1 95.44 251 GLY A N 1
ATOM 1947 C CA . GLY A 1 251 ? -8.758 -23.641 1.121 1 95.44 251 GLY A CA 1
ATOM 1948 C C . GLY A 1 251 ? -7.488 -24.047 0.407 1 95.44 251 GLY A C 1
ATOM 1949 O O . GLY A 1 251 ? -6.395 -23.609 0.777 1 95.44 251 GLY A O 1
ATOM 1950 N N . VAL A 1 252 ? -7.617 -24.859 -0.631 1 96.12 252 VAL A N 1
ATOM 1951 C CA . VAL A 1 252 ? -6.48 -25.312 -1.423 1 96.12 252 VAL A CA 1
ATOM 1952 C C . VAL A 1 252 ? -5.82 -24.125 -2.121 1 96.12 252 VAL A C 1
ATOM 1954 O O . VAL A 1 252 ? -4.594 -24.031 -2.172 1 96.12 252 VAL A O 1
ATOM 1957 N N . VAL A 1 253 ? -6.621 -23.25 -2.65 1 97.56 253 VAL A N 1
ATOM 1958 C CA . VAL A 1 253 ? -6.105 -22.047 -3.289 1 97.56 253 VAL A CA 1
ATOM 1959 C C . VAL A 1 253 ? -5.301 -21.234 -2.279 1 97.56 253 VAL A C 1
ATOM 1961 O O . VAL A 1 253 ? -4.242 -20.688 -2.607 1 97.56 253 VAL A O 1
ATOM 1964 N N . GLY A 1 254 ? -5.805 -21.125 -1.026 1 97.81 254 GLY A N 1
ATOM 1965 C CA . GLY A 1 254 ? -5.082 -20.438 0.029 1 97.81 254 GLY A CA 1
ATOM 1966 C C . GLY A 1 254 ? -3.73 -21.062 0.329 1 97.81 254 GLY A C 1
ATOM 1967 O O . GLY A 1 254 ? -2.732 -20.344 0.462 1 97.81 254 GLY A O 1
ATOM 1968 N N . VAL A 1 255 ? -3.676 -22.312 0.379 1 97.56 255 VAL A N 1
ATOM 1969 C CA . VAL A 1 255 ? -2.438 -23.031 0.675 1 97.56 255 VAL A CA 1
ATOM 1970 C C . VAL A 1 255 ? -1.441 -22.828 -0.465 1 97.56 255 VAL A C 1
ATOM 1972 O O . VAL A 1 255 ? -0.267 -22.547 -0.227 1 97.56 255 VAL A O 1
ATOM 1975 N N . ALA A 1 256 ? -1.924 -23.016 -1.685 1 98.31 256 ALA A N 1
ATOM 1976 C CA . ALA A 1 256 ? -1.067 -22.797 -2.848 1 98.31 256 ALA A CA 1
ATOM 1977 C C . ALA A 1 256 ? -0.499 -21.391 -2.852 1 98.31 256 ALA A C 1
ATOM 1979 O O . ALA A 1 256 ? 0.663 -21.172 -3.209 1 98.31 256 ALA A O 1
ATOM 1980 N N . THR A 1 257 ? -1.309 -20.438 -2.418 1 98.06 257 THR A N 1
ATOM 1981 C CA . THR A 1 257 ? -0.884 -19.047 -2.383 1 98.06 257 THR A CA 1
ATOM 1982 C C . THR A 1 257 ? 0.203 -18.844 -1.332 1 98.06 257 THR A C 1
ATOM 1984 O O . THR A 1 257 ? 1.146 -18.078 -1.55 1 98.06 257 THR A O 1
ATOM 1987 N N . VAL A 1 258 ? 0.078 -19.5 -0.2 1 98.06 258 VAL A N 1
ATOM 1988 C CA . VAL A 1 258 ? 1.109 -19.406 0.828 1 98.06 258 VAL A CA 1
ATOM 1989 C C . VAL A 1 258 ? 2.432 -19.938 0.28 1 98.06 258 VAL A C 1
ATOM 1991 O O . VAL A 1 258 ? 3.475 -19.297 0.421 1 98.06 258 VAL A O 1
ATOM 1994 N N . ILE A 1 259 ? 2.355 -21.031 -0.404 1 97.62 259 ILE A N 1
ATOM 1995 C CA . ILE A 1 259 ? 3.549 -21.672 -0.941 1 97.62 259 ILE A CA 1
ATOM 1996 C C . ILE A 1 259 ? 4.223 -20.75 -1.952 1 97.62 259 ILE A C 1
ATOM 1998 O O . ILE A 1 259 ? 5.422 -20.484 -1.85 1 97.62 259 ILE A O 1
ATOM 2002 N N . SER A 1 260 ? 3.48 -20.281 -2.887 1 98.12 260 SER A N 1
ATOM 2003 C CA . SER A 1 260 ? 4.074 -19.453 -3.922 1 98.12 260 SER A CA 1
ATOM 2004 C C . SER A 1 260 ? 4.57 -18.125 -3.344 1 98.12 260 SER A C 1
ATOM 2006 O O . SER A 1 260 ? 5.578 -17.578 -3.805 1 98.12 260 SER A O 1
ATOM 2008 N N . THR A 1 261 ? 3.912 -17.594 -2.289 1 98.06 261 THR A N 1
ATOM 2009 C CA . THR A 1 261 ? 4.328 -16.344 -1.687 1 98.06 261 THR A CA 1
ATOM 2010 C C . THR A 1 261 ? 5.652 -16.5 -0.951 1 98.06 261 THR A C 1
ATOM 2012 O O . THR A 1 261 ? 6.555 -15.672 -1.092 1 98.06 261 THR A O 1
ATOM 2015 N N . VAL A 1 262 ? 5.773 -17.562 -0.233 1 97.12 262 VAL A N 1
ATOM 2016 C CA . VAL A 1 262 ? 7.012 -17.812 0.498 1 97.12 262 VAL A CA 1
ATOM 2017 C C . VAL A 1 262 ? 8.172 -17.984 -0.485 1 97.12 262 VAL A C 1
ATOM 2019 O O . VAL A 1 262 ? 9.242 -17.391 -0.299 1 97.12 262 VAL A O 1
ATOM 2022 N N . LEU A 1 263 ? 7.938 -18.641 -1.544 1 96.25 263 LEU A N 1
ATOM 2023 C CA . LEU A 1 263 ? 8.977 -18.891 -2.535 1 96.25 263 LEU A CA 1
ATOM 2024 C C . LEU A 1 263 ? 9.352 -17.609 -3.266 1 96.25 263 LEU A C 1
ATOM 2026 O O . LEU A 1 263 ? 10.531 -17.359 -3.547 1 96.25 263 LEU A O 1
ATOM 2030 N N . SER A 1 264 ? 8.406 -16.812 -3.547 1 95.69 264 SER A N 1
ATOM 2031 C CA . SER A 1 264 ? 8.672 -15.602 -4.316 1 95.69 264 SER A CA 1
ATOM 2032 C C . SER A 1 264 ? 9.242 -14.5 -3.434 1 95.69 264 SER A C 1
ATOM 2034 O O . SER A 1 264 ? 9.727 -13.484 -3.936 1 95.69 264 SER A O 1
ATOM 2036 N N . SER A 1 265 ? 9.133 -14.625 -2.139 1 96 265 SER A N 1
ATOM 2037 C CA . SER A 1 265 ? 9.625 -13.602 -1.221 1 96 265 SER A CA 1
ATOM 2038 C C . SER A 1 265 ? 11.117 -13.773 -0.954 1 96 265 SER A C 1
ATOM 2040 O O . SER A 1 265 ? 11.766 -12.867 -0.431 1 96 265 SER A O 1
ATOM 2042 N N . ARG A 1 266 ? 11.633 -14.836 -1.358 1 93.19 266 ARG A N 1
ATOM 2043 C CA . ARG A 1 266 ? 13.008 -15.172 -1.012 1 93.19 266 ARG A CA 1
ATOM 2044 C C . ARG A 1 266 ? 13.984 -14.164 -1.597 1 93.19 266 ARG A C 1
ATOM 2046 O O . ARG A 1 266 ? 14.891 -13.695 -0.904 1 93.19 266 ARG A O 1
ATOM 2053 N N . ASP A 1 267 ? 13.797 -13.883 -2.793 1 90.69 267 ASP A N 1
ATOM 2054 C CA . ASP A 1 267 ? 14.719 -12.961 -3.453 1 90.69 267 ASP A CA 1
ATOM 2055 C C . ASP A 1 267 ? 14.641 -11.57 -2.826 1 90.69 267 ASP A C 1
ATOM 2057 O O . ASP A 1 267 ? 15.656 -10.891 -2.688 1 90.69 267 ASP A O 1
ATOM 2061 N N . ILE A 1 268 ? 13.5 -11.164 -2.498 1 93.12 268 ILE A N 1
ATOM 2062 C CA . ILE A 1 268 ? 13.32 -9.852 -1.889 1 93.12 268 ILE A CA 1
ATOM 2063 C C . ILE A 1 268 ? 13.961 -9.828 -0.503 1 93.12 268 ILE A C 1
ATOM 2065 O O . ILE A 1 268 ? 14.602 -8.844 -0.125 1 93.12 268 ILE A O 1
ATOM 2069 N N . TRP A 1 269 ? 13.695 -10.945 0.194 1 93.62 269 TRP A N 1
ATOM 2070 C CA . TRP A 1 269 ? 14.266 -11.086 1.53 1 93.62 269 TRP A CA 1
ATOM 2071 C C . TRP A 1 269 ? 15.781 -10.961 1.492 1 93.62 269 TRP A C 1
ATOM 2073 O O . TRP A 1 269 ? 16.375 -10.242 2.305 1 93.62 269 TRP A O 1
ATOM 2083 N N . ARG A 1 270 ? 16.406 -11.539 0.499 1 91.56 270 ARG A N 1
ATOM 2084 C CA . ARG A 1 270 ? 17.859 -11.492 0.347 1 91.56 270 ARG A CA 1
ATOM 2085 C C . ARG A 1 270 ? 18.312 -10.094 -0.066 1 91.56 270 ARG A C 1
ATOM 2087 O O . ARG A 1 270 ? 19.328 -9.594 0.445 1 91.56 270 ARG A O 1
ATOM 2094 N N . ARG A 1 271 ? 17.656 -9.547 -0.881 1 91.25 271 ARG A N 1
ATOM 2095 C CA . ARG A 1 271 ? 18.016 -8.219 -1.367 1 91.25 271 ARG A CA 1
ATOM 2096 C C . ARG A 1 271 ? 18 -7.199 -0.235 1 91.25 271 ARG A C 1
ATOM 2098 O O . ARG A 1 271 ? 18.906 -6.371 -0.122 1 91.25 271 ARG A O 1
ATOM 2105 N N . VAL A 1 272 ? 16.969 -7.246 0.507 1 90 272 VAL A N 1
ATOM 2106 C CA . VAL A 1 272 ? 16.844 -6.316 1.623 1 90 272 VAL A CA 1
ATOM 2107 C C . VAL A 1 272 ? 17.953 -6.551 2.635 1 90 272 VAL A C 1
ATOM 2109 O O . VAL A 1 272 ? 18.484 -5.602 3.215 1 90 272 VAL A O 1
ATOM 2112 N N . GLY A 1 273 ? 18.297 -7.801 2.863 1 86.5 273 GLY A N 1
ATOM 2113 C CA . GLY A 1 273 ? 19.406 -8.125 3.742 1 86.5 273 GLY A CA 1
ATOM 2114 C C . GLY A 1 273 ? 20.734 -7.582 3.254 1 86.5 273 GLY A C 1
ATOM 2115 O O . GLY A 1 273 ? 21.531 -7.074 4.047 1 86.5 273 GLY A O 1
ATOM 2116 N N . ASP A 1 274 ? 20.969 -7.633 2.004 1 85.81 274 ASP A N 1
ATOM 2117 C CA . ASP A 1 274 ? 22.188 -7.121 1.404 1 85.81 274 ASP A CA 1
ATOM 2118 C C . ASP A 1 274 ? 22.281 -5.602 1.534 1 85.81 274 ASP A C 1
ATOM 2120 O O . ASP A 1 274 ? 23.359 -5.047 1.751 1 85.81 274 ASP A O 1
ATOM 2124 N N . GLN A 1 275 ? 21.219 -5 1.354 1 82 275 GLN A N 1
ATOM 2125 C CA . GLN A 1 275 ? 21.188 -3.547 1.472 1 82 275 GLN A CA 1
ATOM 2126 C C . GLN A 1 275 ? 21.516 -3.102 2.896 1 82 275 GLN A C 1
ATOM 2128 O O . GLN A 1 275 ? 22.141 -2.064 3.1 1 82 275 GLN A O 1
ATOM 2133 N N . GLU A 1 276 ? 21.047 -3.838 3.797 1 79.06 276 GLU A N 1
ATOM 2134 C CA . GLU A 1 276 ? 21.328 -3.549 5.199 1 79.06 276 GLU A CA 1
ATOM 2135 C C . GLU A 1 276 ? 22.828 -3.633 5.484 1 79.06 276 GLU A C 1
ATOM 2137 O O . GLU A 1 276 ? 23.375 -2.799 6.207 1 79.06 276 GLU A O 1
ATOM 2142 N N . VAL A 1 277 ? 23.406 -4.602 4.941 1 74.38 277 VAL A N 1
ATOM 2143 C CA . VAL A 1 277 ? 24.844 -4.82 5.148 1 74.38 277 VAL A CA 1
ATOM 2144 C C . VAL A 1 277 ? 25.641 -3.684 4.508 1 74.38 277 VAL A C 1
ATOM 2146 O O . VAL A 1 277 ? 26.594 -3.186 5.09 1 74.38 277 VAL A O 1
ATOM 2149 N N . ARG A 1 278 ? 25.188 -3.27 3.432 1 76.69 278 ARG A N 1
ATOM 2150 C CA . ARG A 1 278 ? 25.844 -2.166 2.74 1 76.69 278 ARG A CA 1
ATOM 2151 C C . ARG A 1 278 ? 25.703 -0.866 3.525 1 76.69 278 ARG A C 1
ATOM 2153 O O . ARG A 1 278 ? 26.641 -0.073 3.602 1 76.69 278 ARG A O 1
ATOM 2160 N N . ASN A 1 279 ? 24.547 -0.69 4.109 1 72.44 279 ASN A N 1
ATOM 2161 C CA . ASN A 1 279 ? 24.312 0.522 4.887 1 72.44 279 ASN A CA 1
ATOM 2162 C C . ASN A 1 279 ? 25.078 0.511 6.203 1 72.44 279 ASN A C 1
ATOM 2164 O O . ASN A 1 279 ? 25.562 1.553 6.656 1 72.44 279 ASN A O 1
ATOM 2168 N N . GLU A 1 280 ? 25.172 -0.609 6.809 1 69.06 280 GLU A N 1
ATOM 2169 C CA . GLU A 1 280 ? 25.938 -0.734 8.047 1 69.06 280 GLU A CA 1
ATOM 2170 C C . GLU A 1 280 ? 27.422 -0.597 7.797 1 69.06 280 GLU A C 1
ATOM 2172 O O . GLU A 1 280 ? 28.141 0.011 8.594 1 69.06 280 GLU A O 1
ATOM 2177 N N . GLY A 1 281 ? 27.812 -1.239 6.727 1 63.31 281 GLY A N 1
ATOM 2178 C CA . GLY A 1 281 ? 29.203 -1.09 6.352 1 63.31 281 GLY A CA 1
ATOM 2179 C C . GLY A 1 281 ? 29.594 0.341 6.027 1 63.31 281 GLY A C 1
ATOM 2180 O O . GLY A 1 281 ? 30.688 0.79 6.367 1 63.31 281 GLY A O 1
ATOM 2181 N N . GLY A 1 282 ? 28.688 0.984 5.383 1 58.25 282 GLY A N 1
ATOM 2182 C CA . GLY A 1 282 ? 28.922 2.393 5.109 1 58.25 282 GLY A CA 1
ATOM 2183 C C . GLY A 1 282 ? 28.969 3.242 6.367 1 58.25 282 GLY A C 1
ATOM 2184 O O . GLY A 1 282 ? 29.812 4.129 6.492 1 58.25 282 GLY A O 1
ATOM 2185 N N . ASN A 1 283 ? 28.141 2.965 7.309 1 59 283 ASN A N 1
ATOM 2186 C CA . ASN A 1 283 ? 28.125 3.68 8.578 1 59 283 ASN A CA 1
ATOM 2187 C C . ASN A 1 283 ? 29.359 3.35 9.422 1 59 283 ASN A C 1
ATOM 2189 O O . ASN A 1 283 ? 29.891 4.219 10.117 1 59 283 ASN A O 1
ATOM 2193 N N . GLY A 1 284 ? 29.719 2.092 9.375 1 56.06 284 GLY A N 1
ATOM 2194 C CA . GLY A 1 284 ? 30.938 1.706 10.07 1 56.06 284 GLY A CA 1
ATOM 2195 C C . GLY A 1 284 ? 32.156 2.439 9.57 1 56.06 284 GLY A C 1
ATOM 2196 O O . GLY A 1 284 ? 33 2.855 10.359 1 56.06 284 GLY A O 1
ATOM 2197 N N . GLU A 1 285 ? 32.281 2.613 8.375 1 58.09 285 GLU A N 1
ATOM 2198 C CA . GLU A 1 285 ? 33.406 3.352 7.801 1 58.09 285 GLU A CA 1
ATOM 2199 C C . GLU A 1 285 ? 33.344 4.828 8.18 1 58.09 285 GLU A C 1
ATOM 2201 O O . GLU A 1 285 ? 34.375 5.449 8.445 1 58.09 285 GLU A O 1
ATOM 2206 N N . ARG A 1 286 ? 32.219 5.32 8.227 1 54.75 286 ARG A N 1
ATOM 2207 C CA . ARG A 1 286 ? 32.062 6.719 8.609 1 54.75 286 ARG A CA 1
ATOM 2208 C C . ARG A 1 286 ? 32.438 6.926 10.078 1 54.75 286 ARG A C 1
ATOM 2210 O O . ARG A 1 286 ? 33.031 7.941 10.438 1 54.75 286 ARG A O 1
ATOM 2217 N N . GLN A 1 287 ? 32.188 6.047 10.906 1 53.81 287 GLN A N 1
ATOM 2218 C CA . GLN A 1 287 ? 32.531 6.129 12.32 1 53.81 287 GLN A CA 1
ATOM 2219 C C . GLN A 1 287 ? 34.031 5.957 12.531 1 53.81 287 GLN A C 1
ATOM 2221 O O . GLN A 1 287 ? 34.625 6.555 13.445 1 53.81 287 GLN A O 1
ATOM 2226 N N . LYS A 1 288 ? 34.719 5.23 11.734 1 53.69 288 LYS A N 1
ATOM 2227 C CA . LYS A 1 288 ? 36.156 5.082 11.844 1 53.69 288 LYS A CA 1
ATOM 2228 C C . LYS A 1 288 ? 36.875 6.336 11.352 1 53.69 288 LYS A C 1
ATOM 2230 O O . LYS A 1 288 ? 38.062 6.527 11.633 1 53.69 288 LYS A O 1
ATOM 2235 N N . ARG A 1 289 ? 36.25 7.059 10.586 1 50.38 289 ARG A N 1
ATOM 2236 C CA . ARG A 1 289 ? 36.875 8.266 10.062 1 50.38 289 ARG A CA 1
ATOM 2237 C C . ARG A 1 289 ? 36.656 9.453 10.992 1 50.38 289 ARG A C 1
ATOM 2239 O O . ARG A 1 289 ? 37.25 10.516 10.805 1 50.38 289 ARG A O 1
ATOM 2246 N N . ARG A 1 290 ? 35.875 9.312 11.867 1 41.59 290 ARG A N 1
ATOM 2247 C CA . ARG A 1 290 ? 35.75 10.375 12.859 1 41.59 290 ARG A CA 1
ATOM 2248 C C . ARG A 1 290 ? 36.562 10.055 14.109 1 41.59 290 ARG A C 1
ATOM 2250 O O . ARG A 1 290 ? 36.562 8.914 14.578 1 41.59 290 ARG A O 1
ATOM 2257 N N . MET B 1 1 ? 7.562 10.867 -22.578 1 51.84 1 MET B N 1
ATOM 2258 C CA . MET B 1 1 ? 7.91 9.555 -22.031 1 51.84 1 MET B CA 1
ATOM 2259 C C . MET B 1 1 ? 8.594 9.688 -20.672 1 51.84 1 MET B C 1
ATOM 2261 O O . MET B 1 1 ? 8.336 8.891 -19.766 1 51.84 1 MET B O 1
ATOM 2265 N N . GLY B 1 2 ? 9.07 10.898 -20.406 1 75.62 2 GLY B N 1
ATOM 2266 C CA . GLY B 1 2 ? 9.875 11.148 -19.219 1 75.62 2 GLY B CA 1
ATOM 2267 C C . GLY B 1 2 ? 9.047 11.406 -17.969 1 75.62 2 GLY B C 1
ATOM 2268 O O . GLY B 1 2 ? 9.281 10.789 -16.922 1 75.62 2 GLY B O 1
ATOM 2269 N N . VAL B 1 3 ? 7.84 12.039 -18.219 1 82.88 3 VAL B N 1
ATOM 2270 C CA . VAL B 1 3 ? 7.047 12.406 -17.062 1 82.88 3 VAL B CA 1
ATOM 2271 C C . VAL B 1 3 ? 6.242 11.203 -16.578 1 82.88 3 VAL B C 1
ATOM 2273 O O . VAL B 1 3 ? 6.133 10.969 -15.367 1 82.88 3 VAL B O 1
ATOM 2276 N N . LEU B 1 4 ? 5.746 10.484 -17.547 1 85.31 4 LEU B N 1
ATOM 2277 C CA . LEU B 1 4 ? 4.965 9.297 -17.188 1 85.31 4 LEU B CA 1
ATOM 2278 C C . LEU B 1 4 ? 5.828 8.289 -16.438 1 85.31 4 LEU B C 1
ATOM 2280 O O . LEU B 1 4 ? 5.387 7.711 -15.445 1 85.31 4 LEU B O 1
ATOM 2284 N N . LYS B 1 5 ? 6.953 8.156 -17 1 87.44 5 LYS B N 1
ATOM 2285 C CA . LYS B 1 5 ? 7.871 7.246 -16.312 1 87.44 5 LYS B CA 1
ATOM 2286 C C . LYS B 1 5 ? 8.195 7.738 -14.906 1 87.44 5 LYS B C 1
ATOM 2288 O O . LYS B 1 5 ? 8.289 6.938 -13.977 1 87.44 5 LYS B O 1
ATOM 2293 N N . HIS B 1 6 ? 8.305 8.969 -14.797 1 91.12 6 HIS B N 1
ATOM 2294 C CA . HIS B 1 6 ? 8.609 9.547 -13.5 1 91.12 6 HIS B CA 1
ATOM 2295 C C . HIS B 1 6 ? 7.457 9.344 -12.516 1 91.12 6 HIS B C 1
ATOM 2297 O O . HIS B 1 6 ? 7.676 9.031 -11.352 1 91.12 6 HIS B O 1
ATOM 2303 N N . VAL B 1 7 ? 6.254 9.492 -13.055 1 90.25 7 VAL B N 1
ATOM 2304 C CA . VAL B 1 7 ? 5.066 9.305 -12.227 1 90.25 7 VAL B CA 1
ATOM 2305 C C . VAL B 1 7 ? 4.961 7.848 -11.797 1 90.25 7 VAL B C 1
ATOM 2307 O O . VAL B 1 7 ? 4.641 7.559 -10.641 1 90.25 7 VAL B O 1
ATOM 2310 N N . VAL B 1 8 ? 5.246 7.02 -12.656 1 89.62 8 VAL B N 1
ATOM 2311 C CA . VAL B 1 8 ? 5.172 5.59 -12.375 1 89.62 8 VAL B CA 1
ATOM 2312 C C . VAL B 1 8 ? 6.23 5.215 -11.336 1 89.62 8 VAL B C 1
ATOM 2314 O O . VAL B 1 8 ? 5.953 4.465 -10.398 1 89.62 8 VAL B O 1
ATOM 2317 N N . ASP B 1 9 ? 7.422 5.758 -11.508 1 90.69 9 ASP B N 1
ATOM 2318 C CA . ASP B 1 9 ? 8.492 5.48 -10.547 1 90.69 9 ASP B CA 1
ATOM 2319 C C . ASP B 1 9 ? 8.156 6.055 -9.172 1 90.69 9 ASP B C 1
ATOM 2321 O O . ASP B 1 9 ? 8.453 5.438 -8.148 1 90.69 9 ASP B O 1
ATOM 2325 N N . PHE B 1 10 ? 7.633 7.262 -9.25 1 92.88 10 PHE B N 1
ATOM 2326 C CA . PHE B 1 10 ? 7.195 7.871 -7.996 1 92.88 10 PHE B CA 1
ATOM 2327 C C . PHE B 1 10 ? 6.152 7.004 -7.305 1 92.88 10 PHE B C 1
ATOM 2329 O O . PHE B 1 10 ? 6.25 6.742 -6.105 1 92.88 10 PHE B O 1
ATOM 2336 N N . ALA B 1 11 ? 5.184 6.438 -8 1 89.69 11 ALA B N 1
ATOM 2337 C CA . ALA B 1 11 ? 4.066 5.676 -7.445 1 89.69 11 ALA B CA 1
ATOM 2338 C C . ALA B 1 11 ? 4.477 4.238 -7.148 1 89.69 11 ALA B C 1
ATOM 2340 O O . ALA B 1 11 ? 3.727 3.49 -6.512 1 89.69 11 ALA B O 1
ATOM 2341 N N . SER B 1 12 ? 5.652 3.846 -7.586 1 88 12 SER B N 1
ATOM 2342 C CA . SER B 1 12 ? 6.145 2.5 -7.312 1 88 12 SER B CA 1
ATOM 2343 C C . SER B 1 12 ? 7.027 2.479 -6.07 1 88 12 SER B C 1
ATOM 2345 O O . SER B 1 12 ? 7.371 1.408 -5.562 1 88 12 SER B O 1
ATOM 2347 N N . ASP B 1 13 ? 7.371 3.645 -5.648 1 87.94 13 ASP B N 1
ATOM 2348 C CA . ASP B 1 13 ? 8.07 3.814 -4.375 1 87.94 13 ASP B CA 1
ATOM 2349 C C . ASP B 1 13 ? 7.09 3.754 -3.203 1 87.94 13 ASP B C 1
ATOM 2351 O O . ASP B 1 13 ? 5.984 4.289 -3.281 1 87.94 13 ASP B O 1
ATOM 2355 N N . ALA B 1 14 ? 7.496 3.045 -2.15 1 88.75 14 ALA B N 1
ATOM 2356 C CA . ALA B 1 14 ? 6.586 2.883 -1.018 1 88.75 14 ALA B CA 1
ATOM 2357 C C . ALA B 1 14 ? 6.168 4.238 -0.454 1 88.75 14 ALA B C 1
ATOM 2359 O O . ALA B 1 14 ? 4.98 4.473 -0.209 1 88.75 14 ALA B O 1
ATOM 2360 N N . ALA B 1 15 ? 7.121 5.129 -0.193 1 91.25 15 ALA B N 1
ATOM 2361 C CA . ALA B 1 15 ? 6.82 6.445 0.359 1 91.25 15 ALA B CA 1
ATOM 2362 C C . ALA B 1 15 ? 6.027 7.289 -0.636 1 91.25 15 ALA B C 1
ATOM 2364 O O . ALA B 1 15 ? 5.113 8.023 -0.25 1 91.25 15 ALA B O 1
ATOM 2365 N N . GLY B 1 16 ? 6.438 7.223 -1.884 1 94.06 16 GLY B N 1
ATOM 2366 C CA . GLY B 1 16 ? 5.723 7.957 -2.914 1 94.06 16 GLY B CA 1
ATOM 2367 C C . GLY B 1 16 ? 4.289 7.496 -3.09 1 94.06 16 GLY B C 1
ATOM 2368 O O . GLY B 1 16 ? 3.385 8.312 -3.273 1 94.06 16 GLY B O 1
ATOM 2369 N N . LEU B 1 17 ? 4.145 6.223 -3.043 1 94.5 17 LEU B N 1
ATOM 2370 C CA . LEU B 1 17 ? 2.799 5.668 -3.172 1 94.5 17 LEU B CA 1
ATOM 2371 C C . LEU B 1 17 ? 1.912 6.117 -2.016 1 94.5 17 LEU B C 1
ATOM 2373 O O . LEU B 1 17 ? 0.746 6.461 -2.219 1 94.5 17 LEU B O 1
ATOM 2377 N N . GLU B 1 18 ? 2.438 6.055 -0.842 1 95.69 18 GLU B N 1
ATOM 2378 C CA . GLU B 1 18 ? 1.688 6.508 0.326 1 95.69 18 GLU B CA 1
ATOM 2379 C C . GLU B 1 18 ? 1.231 7.953 0.163 1 95.69 18 GLU B C 1
ATOM 2381 O O . GLU B 1 18 ? 0.088 8.289 0.477 1 95.69 18 GLU B O 1
ATOM 2386 N N . LYS B 1 19 ? 2.049 8.805 -0.378 1 96.94 19 LYS B N 1
ATOM 2387 C CA . LYS B 1 19 ? 1.697 10.211 -0.585 1 96.94 19 LYS B CA 1
ATOM 2388 C C . LYS B 1 19 ? 0.659 10.352 -1.694 1 96.94 19 LYS B C 1
ATOM 2390 O O . LYS B 1 19 ? -0.214 11.219 -1.623 1 96.94 19 LYS B O 1
ATOM 2395 N N . ALA B 1 20 ? 0.815 9.578 -2.691 1 96.44 20 ALA B N 1
ATOM 2396 C CA . ALA B 1 20 ? -0.164 9.609 -3.773 1 96.44 20 ALA B CA 1
ATOM 2397 C C . ALA B 1 20 ? -1.555 9.234 -3.268 1 96.44 20 ALA B C 1
ATOM 2399 O O . ALA B 1 20 ? -2.541 9.898 -3.598 1 96.44 20 ALA B O 1
ATOM 2400 N N . LEU B 1 21 ? -1.566 8.195 -2.506 1 97.5 21 LEU B N 1
ATOM 2401 C CA . LEU B 1 21 ? -2.846 7.77 -1.951 1 97.5 21 LEU B CA 1
ATOM 2402 C C . LEU B 1 21 ? -3.404 8.82 -0.998 1 97.5 21 LEU B C 1
ATOM 2404 O O . LEU B 1 21 ? -4.613 9.062 -0.968 1 97.5 21 LEU B O 1
ATOM 2408 N N . ARG B 1 22 ? -2.5 9.398 -0.254 1 97.88 22 ARG B N 1
ATOM 2409 C CA . ARG B 1 22 ? -2.904 10.469 0.65 1 97.88 22 ARG B CA 1
ATOM 2410 C C . ARG B 1 22 ? -3.521 11.633 -0.119 1 97.88 22 ARG B C 1
ATOM 2412 O O . ARG B 1 22 ? -4.523 12.203 0.311 1 97.88 22 ARG B O 1
ATOM 2419 N N . LEU B 1 23 ? -2.961 11.969 -1.167 1 97.81 23 LEU B N 1
ATOM 2420 C CA . LEU B 1 23 ? -3.461 13.055 -1.996 1 97.81 23 LEU B CA 1
ATOM 2421 C C . LEU B 1 23 ? -4.848 12.734 -2.543 1 97.81 23 LEU B C 1
ATOM 2423 O O . LEU B 1 23 ? -5.758 13.555 -2.465 1 97.81 23 LEU B O 1
ATOM 2427 N N . ILE B 1 24 ? -4.996 11.539 -3.068 1 97.38 24 ILE B N 1
ATOM 2428 C CA . ILE B 1 24 ? -6.281 11.133 -3.623 1 97.38 24 ILE B CA 1
ATOM 2429 C C . ILE B 1 24 ? -7.336 11.109 -2.52 1 97.38 24 ILE B C 1
ATOM 2431 O O . ILE B 1 24 ? -8.469 11.547 -2.73 1 97.38 24 ILE B O 1
ATOM 2435 N N . GLN B 1 25 ? -6.926 10.648 -1.42 1 97.88 25 GLN B N 1
ATOM 2436 C CA . GLN B 1 25 ? -7.82 10.625 -0.268 1 97.88 25 GLN B CA 1
ATOM 2437 C C . GLN B 1 25 ? -8.305 12.031 0.083 1 97.88 25 GLN B C 1
ATOM 2439 O O . GLN B 1 25 ? -9.492 12.234 0.332 1 97.88 25 GLN B O 1
ATOM 2444 N N . ALA B 1 26 ? -7.441 12.977 0.113 1 97.94 26 ALA B N 1
ATOM 2445 C CA . ALA B 1 26 ? -7.773 14.359 0.442 1 97.94 26 ALA B CA 1
ATOM 2446 C C . ALA B 1 26 ? -8.688 14.969 -0.614 1 97.94 26 ALA B C 1
ATOM 2448 O O . ALA B 1 26 ? -9.625 15.711 -0.285 1 97.94 26 ALA B O 1
ATOM 2449 N N . LEU B 1 27 ? -8.438 14.68 -1.818 1 96.88 27 LEU B N 1
ATOM 2450 C CA . LEU B 1 27 ? -9.273 15.195 -2.902 1 96.88 27 LEU B CA 1
ATOM 2451 C C . LEU B 1 27 ? -10.68 14.617 -2.824 1 96.88 27 LEU B C 1
ATOM 2453 O O . LEU B 1 27 ? -11.656 15.328 -3.084 1 96.88 27 LEU B O 1
ATOM 2457 N N . CYS B 1 28 ? -10.758 13.352 -2.488 1 96.25 28 CYS B N 1
ATOM 2458 C CA . CYS B 1 28 ? -12.07 12.758 -2.271 1 96.25 28 CYS B CA 1
ATOM 2459 C C . CYS B 1 28 ? -12.828 13.5 -1.175 1 96.25 28 CYS B C 1
ATOM 2461 O O . CYS B 1 28 ? -14.023 13.766 -1.311 1 96.25 28 CYS B O 1
ATOM 2463 N N . GLN B 1 29 ? -12.117 13.836 -0.18 1 96.88 29 GLN B N 1
ATOM 2464 C CA . GLN B 1 29 ? -12.727 14.531 0.949 1 96.88 29 GLN B CA 1
ATOM 2465 C C . GLN B 1 29 ? -13.195 15.93 0.542 1 96.88 29 GLN B C 1
ATOM 2467 O O . GLN B 1 29 ? -14.289 16.344 0.912 1 96.88 29 GLN B O 1
ATOM 2472 N N . ILE B 1 30 ? -12.422 16.641 -0.205 1 96.94 30 ILE B N 1
ATOM 2473 C CA . ILE B 1 30 ? -12.773 17.984 -0.65 1 96.94 30 ILE B CA 1
ATOM 2474 C C . ILE B 1 30 ? -13.984 17.922 -1.574 1 96.94 30 ILE B C 1
ATOM 2476 O O . ILE B 1 30 ? -14.938 18.688 -1.41 1 96.94 30 ILE B O 1
ATOM 2480 N N . CYS B 1 31 ? -14.016 17 -2.508 1 94.44 31 CYS B N 1
ATOM 2481 C CA . CYS B 1 31 ? -15.117 16.875 -3.459 1 94.44 31 CYS B CA 1
ATOM 2482 C C . CYS B 1 31 ? -16.391 16.438 -2.754 1 94.44 31 CYS B C 1
ATOM 2484 O O . CYS B 1 31 ? -17.484 16.859 -3.145 1 94.44 31 CYS B O 1
ATOM 2486 N N . ALA B 1 32 ? -16.234 15.609 -1.755 1 94.31 32 ALA B N 1
ATOM 2487 C CA . ALA B 1 32 ? -17.406 15.148 -1.022 1 94.31 32 ALA B CA 1
ATOM 2488 C C . ALA B 1 32 ? -18.016 16.266 -0.181 1 94.31 32 ALA B C 1
ATOM 2490 O O . ALA B 1 32 ? -19.234 16.359 -0.044 1 94.31 32 ALA B O 1
ATOM 2491 N N . PHE B 1 33 ? -17.188 17.094 0.351 1 94.25 33 PHE B N 1
ATOM 2492 C CA . PHE B 1 33 ? -17.656 18.125 1.268 1 94.25 33 PHE B CA 1
ATOM 2493 C C . PHE B 1 33 ? -18.109 19.359 0.502 1 94.25 33 PHE B C 1
ATOM 2495 O O . PHE B 1 33 ? -19.047 20.047 0.908 1 94.25 33 PHE B O 1
ATOM 2502 N N . TYR B 1 34 ? -17.406 19.688 -0.594 1 92.69 34 TYR B N 1
ATOM 2503 C CA . TYR B 1 34 ? -17.75 20.844 -1.413 1 92.69 34 TYR B CA 1
ATOM 2504 C C . TYR B 1 34 ? -18.359 20.422 -2.74 1 92.69 34 TYR B C 1
ATOM 2506 O O . TYR B 1 34 ? -17.641 20.203 -3.721 1 92.69 34 TYR B O 1
ATOM 2514 N N . PRO B 1 35 ? -19.641 20.422 -2.846 1 84.56 35 PRO B N 1
ATOM 2515 C CA . PRO B 1 35 ? -20.312 19.984 -4.07 1 84.56 35 PRO B CA 1
ATOM 2516 C C . PRO B 1 35 ? -19.938 20.828 -5.285 1 84.56 35 PRO B C 1
ATOM 2518 O O . PRO B 1 35 ? -19.938 20.328 -6.414 1 84.56 35 PRO B O 1
ATOM 2521 N N . THR B 1 36 ? -19.641 22.047 -5 1 85.62 36 THR B N 1
ATOM 2522 C CA . THR B 1 36 ? -19.266 22.938 -6.094 1 85.62 36 THR B CA 1
ATOM 2523 C C . THR B 1 36 ? -17.969 22.469 -6.738 1 85.62 36 THR B C 1
ATOM 2525 O O . THR B 1 36 ? -17.828 22.484 -7.965 1 85.62 36 THR B O 1
ATOM 2528 N N . VAL B 1 37 ? -17.094 22.078 -5.922 1 86.88 37 VAL B N 1
ATOM 2529 C CA . VAL B 1 37 ? -15.82 21.578 -6.438 1 86.88 37 VAL B CA 1
ATOM 2530 C C . VAL B 1 37 ? -16.047 20.312 -7.246 1 86.88 37 VAL B C 1
ATOM 2532 O O . VAL B 1 37 ? -15.461 20.125 -8.312 1 86.88 37 VAL B O 1
ATOM 2535 N N . LEU B 1 38 ? -16.859 19.484 -6.785 1 85.19 38 LEU B N 1
ATOM 2536 C CA . LEU B 1 38 ? -17.203 18.266 -7.5 1 85.19 38 LEU B CA 1
ATOM 2537 C C . LEU B 1 38 ? -17.797 18.578 -8.867 1 85.19 38 LEU B C 1
ATOM 2539 O O . LEU B 1 38 ? -17.438 17.953 -9.867 1 85.19 38 LEU B O 1
ATOM 2543 N N . GLY B 1 39 ? -18.641 19.484 -8.852 1 82 39 GLY B N 1
ATOM 2544 C CA . GLY B 1 39 ? -19.234 19.922 -10.109 1 82 39 GLY B CA 1
ATOM 2545 C C . GLY B 1 39 ? -18.219 20.359 -11.141 1 82 39 GLY B C 1
ATOM 2546 O O . GLY B 1 39 ? -18.297 19.969 -12.305 1 82 39 GLY B O 1
ATOM 2547 N N . TRP B 1 40 ? -17.266 21.109 -10.672 1 83.62 40 TRP B N 1
ATOM 2548 C CA . TRP B 1 40 ? -16.219 21.609 -11.562 1 83.62 40 TRP B CA 1
ATOM 2549 C C . TRP B 1 40 ? -15.352 20.453 -12.07 1 83.62 40 TRP B C 1
ATOM 2551 O O . TRP B 1 40 ? -14.969 20.438 -13.242 1 83.62 40 TRP B O 1
ATOM 2561 N N . VAL B 1 41 ? -15.094 19.562 -11.195 1 79.69 41 VAL B N 1
ATOM 2562 C CA . VAL B 1 41 ? -14.273 18.422 -11.562 1 79.69 41 VAL B CA 1
ATOM 2563 C C . VAL B 1 41 ? -15 17.578 -12.602 1 79.69 41 VAL B C 1
ATOM 2565 O O . VAL B 1 41 ? -14.398 17.141 -13.586 1 79.69 41 VAL B O 1
ATOM 2568 N N . LEU B 1 42 ? -16.203 17.359 -12.406 1 79.62 42 LEU B N 1
ATOM 2569 C CA . LEU B 1 42 ? -17 16.562 -13.344 1 79.62 42 LEU B CA 1
ATOM 2570 C C . LEU B 1 42 ? -17.125 17.266 -14.688 1 79.62 42 LEU B C 1
ATOM 2572 O O . LEU B 1 42 ? -17.047 16.625 -15.734 1 79.62 42 LEU B O 1
ATOM 2576 N N . LEU B 1 43 ? -17.359 18.547 -14.641 1 79.31 43 LEU B N 1
ATOM 2577 C CA . LEU B 1 43 ? -17.422 19.344 -15.859 1 79.31 43 LEU B CA 1
ATOM 2578 C C . LEU B 1 43 ? -16.125 19.266 -16.641 1 79.31 43 LEU B C 1
ATOM 2580 O O . LEU B 1 43 ? -16.141 19.125 -17.875 1 79.31 43 LEU B O 1
ATOM 2584 N N . GLY B 1 44 ? -15.055 19.344 -15.922 1 76 44 GLY B N 1
ATOM 2585 C CA . GLY B 1 44 ? -13.742 19.266 -16.547 1 76 44 GLY B CA 1
ATOM 2586 C C . GLY B 1 44 ? -13.469 17.922 -17.188 1 76 44 GLY B C 1
ATOM 2587 O O . GLY B 1 44 ? -12.789 17.844 -18.219 1 76 44 GLY B O 1
ATOM 2588 N N . LEU B 1 45 ? -13.953 16.844 -16.609 1 74.75 45 LEU B N 1
ATOM 2589 C CA . LEU B 1 45 ? -13.758 15.492 -17.141 1 74.75 45 LEU B CA 1
ATOM 2590 C C . LEU B 1 45 ? -14.758 15.195 -18.25 1 74.75 45 LEU B C 1
ATOM 2592 O O . LEU B 1 45 ? -14.742 14.109 -18.828 1 74.75 45 LEU B O 1
ATOM 2596 N N . GLY B 1 46 ? -15.469 16.109 -18.625 1 66.44 46 GLY B N 1
ATOM 2597 C CA . GLY B 1 46 ? -16.438 15.977 -19.688 1 66.44 46 GLY B CA 1
ATOM 2598 C C . GLY B 1 46 ? -17.656 15.172 -19.297 1 66.44 46 GLY B C 1
ATOM 2599 O O . GLY B 1 46 ? -18.406 14.688 -20.156 1 66.44 46 GLY B O 1
ATOM 2600 N N . ILE B 1 47 ? -17.672 14.656 -18.141 1 61.19 47 ILE B N 1
ATOM 2601 C CA . ILE B 1 47 ? -18.859 13.93 -17.672 1 61.19 47 ILE B CA 1
ATOM 2602 C C . ILE B 1 47 ? -20 14.914 -17.422 1 61.19 47 ILE B C 1
ATOM 2604 O O . ILE B 1 47 ? -19.922 15.75 -16.516 1 61.19 47 ILE B O 1
ATOM 2608 N N . GLY B 1 48 ? -20.375 15.672 -18.391 1 53.47 48 GLY B N 1
ATOM 2609 C CA . GLY B 1 48 ? -21.406 16.703 -18.375 1 53.47 48 GLY B CA 1
ATOM 2610 C C . GLY B 1 48 ? -22.656 16.266 -17.625 1 53.47 48 GLY B C 1
ATOM 2611 O O . GLY B 1 48 ? -23.188 15.188 -17.875 1 53.47 48 GLY B O 1
ATOM 2612 N N . MET B 1 49 ? -22.812 16.531 -16.453 1 51.16 49 MET B N 1
ATOM 2613 C CA . MET B 1 49 ? -24.188 16.484 -15.953 1 51.16 49 MET B CA 1
ATOM 2614 C C . MET B 1 49 ? -25.125 17.297 -16.844 1 51.16 49 MET B C 1
ATOM 2616 O O . MET B 1 49 ? -24.938 18.5 -17.016 1 51.16 49 MET B O 1
ATOM 2620 N N . GLY B 1 50 ? -25.328 16.906 -18.047 1 41.38 50 GLY B N 1
ATOM 2621 C CA . GLY B 1 50 ? -26.266 17.547 -18.969 1 41.38 50 GLY B CA 1
ATOM 2622 C C . GLY B 1 50 ? -27.422 18.219 -18.266 1 41.38 50 GLY B C 1
ATOM 2623 O O . GLY B 1 50 ? -28.031 17.641 -17.359 1 41.38 50 GLY B O 1
ATOM 2624 N N . ARG B 1 51 ? -27.484 19.547 -18.375 1 37.84 51 ARG B N 1
ATOM 2625 C CA . ARG B 1 51 ? -28.781 20.203 -18.469 1 37.84 51 ARG B CA 1
ATOM 2626 C C . ARG B 1 51 ? -29.656 19.547 -19.547 1 37.84 51 ARG B C 1
ATOM 2628 O O . ARG B 1 51 ? -29.375 19.672 -20.734 1 37.84 51 ARG B O 1
ATOM 2635 N N . ARG B 1 52 ? -30.172 18.344 -19.703 1 37.34 52 ARG B N 1
ATOM 2636 C CA . ARG B 1 52 ? -31.266 18.125 -20.625 1 37.34 52 ARG B CA 1
ATOM 2637 C C . ARG B 1 52 ? -32.188 19.359 -20.703 1 37.34 52 ARG B C 1
ATOM 2639 O O . ARG B 1 52 ? -32.844 19.703 -19.734 1 37.34 52 ARG B O 1
ATOM 2646 N N . GLY B 1 53 ? -31.844 20.406 -21.438 1 34.44 53 GLY B N 1
ATOM 2647 C CA . GLY B 1 53 ? -32.75 21.438 -21.953 1 34.44 53 GLY B CA 1
ATOM 2648 C C . GLY B 1 53 ? -34 20.875 -22.562 1 34.44 53 GLY B C 1
ATOM 2649 O O . GLY B 1 53 ? -34.625 21.516 -23.422 1 34.44 53 GLY B O 1
ATOM 2650 N N . GLY B 1 54 ? -34.438 19.656 -22.766 1 37.34 54 GLY B N 1
ATOM 2651 C CA . GLY B 1 54 ? -35.75 19.594 -23.375 1 37.34 54 GLY B CA 1
ATOM 2652 C C . GLY B 1 54 ? -36.75 20.547 -22.734 1 37.34 54 GLY B C 1
ATOM 2653 O O . GLY B 1 54 ? -36.75 20.734 -21.516 1 37.34 54 GLY B O 1
ATOM 2654 N N . GLY B 1 55 ? -37.312 21.719 -23.422 1 36.47 55 GLY B N 1
ATOM 2655 C CA . GLY B 1 55 ? -38.469 22.609 -23.328 1 36.47 55 GLY B CA 1
ATOM 2656 C C . GLY B 1 55 ? -39.719 21.906 -22.812 1 36.47 55 GLY B C 1
ATOM 2657 O O . GLY B 1 55 ? -40.812 22.484 -22.844 1 36.47 55 GLY B O 1
ATOM 2658 N N . GLY B 1 56 ? -40.25 20.703 -23.234 1 37.31 56 GLY B N 1
ATOM 2659 C CA . GLY B 1 56 ? -41.594 20.594 -22.703 1 37.31 56 GLY B CA 1
ATOM 2660 C C . GLY B 1 56 ? -41.688 20.969 -21.234 1 37.31 56 GLY B C 1
ATOM 2661 O O . GLY B 1 56 ? -40.688 21.031 -20.531 1 37.31 56 GLY B O 1
ATOM 2662 N N . LYS B 1 57 ? -42.875 21.516 -20.719 1 36.91 57 LYS B N 1
ATOM 2663 C CA . LYS B 1 57 ? -43.312 21.875 -19.375 1 36.91 57 LYS B CA 1
ATOM 2664 C C . LYS B 1 57 ? -42.656 20.984 -18.328 1 36.91 57 LYS B C 1
ATOM 2666 O O . LYS B 1 57 ? -43.125 20.906 -17.188 1 36.91 57 LYS B O 1
ATOM 2671 N N . GLY B 1 58 ? -41.938 19.891 -18.672 1 39.84 58 GLY B N 1
ATOM 2672 C CA . GLY B 1 58 ? -41.656 18.812 -17.75 1 39.84 58 GLY B CA 1
ATOM 2673 C C . GLY B 1 58 ? -40.75 19.234 -16.594 1 39.84 58 GLY B C 1
ATOM 2674 O O . GLY B 1 58 ? -39.938 20.156 -16.734 1 39.84 58 GLY B O 1
ATOM 2675 N N . GLY B 1 59 ? -41.125 19.109 -15.328 1 43 59 GLY B N 1
ATOM 2676 C CA . GLY B 1 59 ? -40.562 19.25 -13.984 1 43 59 GLY B CA 1
ATOM 2677 C C . GLY B 1 59 ? -39.094 18.875 -13.898 1 43 59 GLY B C 1
ATOM 2678 O O . GLY B 1 59 ? -38.688 17.844 -14.43 1 43 59 GLY B O 1
ATOM 2679 N N . VAL B 1 60 ? -38.125 19.719 -14.031 1 45.31 60 VAL B N 1
ATOM 2680 C CA . VAL B 1 60 ? -36.688 19.688 -13.742 1 45.31 60 VAL B CA 1
ATOM 2681 C C . VAL B 1 60 ? -36.406 18.594 -12.719 1 45.31 60 VAL B C 1
ATOM 2683 O O . VAL B 1 60 ? -36.938 18.625 -11.602 1 45.31 60 VAL B O 1
ATOM 2686 N N . ASP B 1 61 ? -36.344 17.312 -13.023 1 52 61 ASP B N 1
ATOM 2687 C CA . ASP B 1 61 ? -36.094 16.172 -12.141 1 52 61 ASP B CA 1
ATOM 2688 C C . ASP B 1 61 ? -35 16.469 -11.141 1 52 61 ASP B C 1
ATOM 2690 O O . ASP B 1 61 ? -33.875 16 -11.305 1 52 61 ASP B O 1
ATOM 2694 N N . VAL B 1 62 ? -34.906 17.625 -10.531 1 57.59 62 VAL B N 1
ATOM 2695 C CA . VAL B 1 62 ? -34.125 18.062 -9.391 1 57.59 62 VAL B CA 1
ATOM 2696 C C . VAL B 1 62 ? -33.938 16.906 -8.414 1 57.59 62 VAL B C 1
ATOM 2698 O O . VAL B 1 62 ? -32.812 16.719 -7.887 1 57.59 62 VAL B O 1
ATOM 2701 N N . ASP B 1 63 ? -34.969 16.109 -8.219 1 62.53 63 ASP B N 1
ATOM 2702 C CA . ASP B 1 63 ? -34.875 14.984 -7.301 1 62.53 63 ASP B CA 1
ATOM 2703 C C . ASP B 1 63 ? -33.906 13.938 -7.789 1 62.53 63 ASP B C 1
ATOM 2705 O O . ASP B 1 63 ? -33.125 13.383 -6.996 1 62.53 63 ASP B O 1
ATOM 2709 N N . GLY B 1 64 ? -33.906 13.727 -9.102 1 63.31 64 GLY B N 1
ATOM 2710 C CA . GLY B 1 64 ? -33 12.75 -9.656 1 63.31 64 GLY B CA 1
ATOM 2711 C C . GLY B 1 64 ? -31.547 13.172 -9.562 1 63.31 64 GLY B C 1
ATOM 2712 O O . GLY B 1 64 ? -30.672 12.375 -9.203 1 63.31 64 GLY B O 1
ATOM 2713 N N . LYS B 1 65 ? -31.344 14.453 -9.883 1 71.69 65 LYS B N 1
ATOM 2714 C CA . LYS B 1 65 ? -30 15 -9.781 1 71.69 65 LYS B CA 1
ATOM 2715 C C . LYS B 1 65 ? -29.516 15.008 -8.336 1 71.69 65 LYS B C 1
ATOM 2717 O O . LYS B 1 65 ? -28.344 14.703 -8.062 1 71.69 65 LYS B O 1
ATOM 2722 N N . MET B 1 66 ? -30.375 15.352 -7.484 1 73.75 66 MET B N 1
ATOM 2723 C CA . MET B 1 66 ? -30.031 15.352 -6.066 1 73.75 66 MET B CA 1
ATOM 2724 C C . MET B 1 66 ? -29.703 13.938 -5.594 1 73.75 66 MET B C 1
ATOM 2726 O O . MET B 1 66 ? -28.766 13.75 -4.809 1 73.75 66 MET B O 1
ATOM 2730 N N . GLN B 1 67 ? -30.453 13.031 -6.094 1 79 67 GLN B N 1
ATOM 2731 C CA . GLN B 1 67 ? -30.219 11.648 -5.695 1 79 67 GLN B CA 1
ATOM 2732 C C . GLN B 1 67 ? -28.875 11.141 -6.223 1 79 67 GLN B C 1
ATOM 2734 O O . GLN B 1 67 ? -28.156 10.438 -5.52 1 79 67 GLN B O 1
ATOM 2739 N N . VAL B 1 68 ? -28.609 11.57 -7.406 1 78.19 68 VAL B N 1
ATOM 2740 C CA . VAL B 1 68 ? -27.344 11.172 -8.016 1 78.19 68 VAL B CA 1
ATOM 2741 C C . VAL B 1 68 ? -26.188 11.82 -7.266 1 78.19 68 VAL B C 1
ATOM 2743 O O . VAL B 1 68 ? -25.156 11.18 -7.027 1 78.19 68 VAL B O 1
ATOM 2746 N N . GLN B 1 69 ? -26.391 13.016 -6.918 1 81.38 69 GLN B N 1
ATOM 2747 C CA . GLN B 1 69 ? -25.359 13.727 -6.18 1 81.38 69 GLN B CA 1
ATOM 2748 C C . GLN B 1 69 ? -25.109 13.078 -4.82 1 81.38 69 GLN B C 1
ATOM 2750 O O . GLN B 1 69 ? -23.953 12.961 -4.383 1 81.38 69 GLN B O 1
ATOM 2755 N N . VAL B 1 70 ? -26.156 12.734 -4.191 1 85.94 70 VAL B N 1
ATOM 2756 C CA . VAL B 1 70 ? -26.016 12.086 -2.891 1 85.94 70 VAL B CA 1
ATOM 2757 C C . VAL B 1 70 ? -25.281 10.766 -3.043 1 85.94 70 VAL B C 1
ATOM 2759 O O . VAL B 1 70 ? -24.438 10.422 -2.213 1 85.94 70 VAL B O 1
ATOM 2762 N N . GLN B 1 71 ? -25.562 10.094 -4.07 1 88.44 71 GLN B N 1
ATOM 2763 C CA . GLN B 1 71 ? -24.906 8.812 -4.312 1 88.44 71 GLN B CA 1
ATOM 2764 C C . GLN B 1 71 ? -23.406 9 -4.57 1 88.44 71 GLN B C 1
ATOM 2766 O O . GLN B 1 71 ? -22.594 8.219 -4.086 1 88.44 71 GLN B O 1
ATOM 2771 N N . ILE B 1 72 ? -23.109 10.031 -5.293 1 88.56 72 ILE B N 1
ATOM 2772 C CA . ILE B 1 72 ? -21.703 10.297 -5.617 1 88.56 72 ILE B CA 1
ATOM 2773 C C . ILE B 1 72 ? -20.953 10.672 -4.344 1 88.56 72 ILE B C 1
ATOM 2775 O O . ILE B 1 72 ? -19.812 10.234 -4.141 1 88.56 72 ILE B O 1
ATOM 2779 N N . VAL B 1 73 ? -21.547 11.461 -3.574 1 92.19 73 VAL B N 1
ATOM 2780 C CA . VAL B 1 73 ? -20.922 11.883 -2.324 1 92.19 73 VAL B CA 1
ATOM 2781 C C . VAL B 1 73 ? -20.672 10.664 -1.438 1 92.19 73 VAL B C 1
ATOM 2783 O O . VAL B 1 73 ? -19.609 10.531 -0.843 1 92.19 73 VAL B O 1
ATOM 2786 N N . GLU B 1 74 ? -21.578 9.781 -1.378 1 93.25 74 GLU B N 1
ATOM 2787 C CA . GLU B 1 74 ? -21.422 8.562 -0.594 1 93.25 74 GLU B CA 1
ATOM 2788 C C . GLU B 1 74 ? -20.266 7.707 -1.134 1 93.25 74 GLU B C 1
ATOM 2790 O O . GLU B 1 74 ? -19.516 7.125 -0.361 1 93.25 74 GLU B O 1
ATOM 2795 N N . ARG B 1 75 ? -20.172 7.664 -2.408 1 93.69 75 ARG B N 1
ATOM 2796 C CA . ARG B 1 75 ? -19.094 6.902 -3.043 1 93.69 75 ARG B CA 1
ATOM 2797 C C . ARG B 1 75 ? -17.734 7.523 -2.754 1 93.69 75 ARG B C 1
ATOM 2799 O O . ARG B 1 75 ? -16.75 6.809 -2.561 1 93.69 75 ARG B O 1
ATOM 2806 N N . LEU B 1 76 ? -17.734 8.805 -2.715 1 95.06 76 LEU B N 1
ATOM 2807 C CA . LEU B 1 76 ? -16.484 9.508 -2.434 1 95.06 76 LEU B CA 1
ATOM 2808 C C . LEU B 1 76 ? -16.031 9.258 -1.002 1 95.06 76 LEU B C 1
ATOM 2810 O O . LEU B 1 76 ? -14.836 9.055 -0.752 1 95.06 76 LEU B O 1
ATOM 2814 N N . TRP B 1 77 ? -16.969 9.234 -0.076 1 95.62 77 TRP B N 1
ATOM 2815 C CA . TRP B 1 77 ? -16.625 8.945 1.312 1 95.62 77 TRP B CA 1
ATOM 2816 C C . TRP B 1 77 ? -16.156 7.5 1.471 1 95.62 77 TRP B C 1
ATOM 2818 O O . TRP B 1 77 ? -15.234 7.219 2.248 1 95.62 77 TRP B O 1
ATOM 2828 N N . LYS B 1 78 ? -16.75 6.605 0.75 1 94.62 78 LYS B N 1
ATOM 2829 C CA . LYS B 1 78 ? -16.328 5.211 0.766 1 94.62 78 LYS B CA 1
ATOM 2830 C C . LYS B 1 78 ? -14.906 5.062 0.218 1 94.62 78 LYS B C 1
ATOM 2832 O O . LYS B 1 78 ? -14.094 4.328 0.78 1 94.62 78 LYS B O 1
ATOM 2837 N N . ALA B 1 79 ? -14.68 5.746 -0.869 1 95.75 79 ALA B N 1
ATOM 2838 C CA . ALA B 1 79 ? -13.336 5.734 -1.447 1 95.75 79 ALA B CA 1
ATOM 2839 C C . ALA B 1 79 ? -12.305 6.27 -0.457 1 95.75 79 ALA B C 1
ATOM 2841 O O . ALA B 1 79 ? -11.227 5.691 -0.299 1 95.75 79 ALA B O 1
ATOM 2842 N N . ARG B 1 80 ? -12.68 7.348 0.168 1 96.56 80 ARG B N 1
ATOM 2843 C CA . ARG B 1 80 ? -11.789 7.949 1.157 1 96.56 80 ARG B CA 1
ATOM 2844 C C . ARG B 1 80 ? -11.445 6.953 2.26 1 96.56 80 ARG B C 1
ATOM 2846 O O . ARG B 1 80 ? -10.289 6.848 2.668 1 96.56 80 ARG B O 1
ATOM 2853 N N . ARG B 1 81 ? -12.367 6.23 2.709 1 95.25 81 ARG B N 1
ATOM 2854 C CA . ARG B 1 81 ? -12.172 5.266 3.783 1 95.25 81 ARG B CA 1
ATOM 2855 C C . ARG B 1 81 ? -11.258 4.125 3.334 1 95.25 81 ARG B C 1
ATOM 2857 O O . ARG B 1 81 ? -10.344 3.734 4.062 1 95.25 81 ARG B O 1
ATOM 2864 N N . GLU B 1 82 ? -11.531 3.635 2.166 1 95.5 82 GLU B N 1
ATOM 2865 C CA . GLU B 1 82 ? -10.719 2.537 1.646 1 95.5 82 GLU B CA 1
ATOM 2866 C C . GLU B 1 82 ? -9.266 2.961 1.465 1 95.5 82 GLU B C 1
ATOM 2868 O O . GLU B 1 82 ? -8.344 2.188 1.752 1 95.5 82 GLU B O 1
ATOM 2873 N N . LEU B 1 83 ? -9.117 4.129 0.993 1 97.06 83 LEU B N 1
ATOM 2874 C CA . LEU B 1 83 ? -7.766 4.648 0.799 1 97.06 83 LEU B CA 1
ATOM 2875 C C . LEU B 1 83 ? -7.055 4.832 2.137 1 97.06 83 LEU B C 1
ATOM 2877 O O . LEU B 1 83 ? -5.852 4.59 2.242 1 97.06 83 LEU B O 1
ATOM 2881 N N . ALA B 1 84 ? -7.793 5.258 3.123 1 96.25 84 ALA B N 1
ATOM 2882 C CA . ALA B 1 84 ? -7.227 5.426 4.461 1 96.25 84 ALA B CA 1
ATOM 2883 C C . ALA B 1 84 ? -6.715 4.098 5.008 1 96.25 84 ALA B C 1
ATOM 2885 O O . ALA B 1 84 ? -5.641 4.035 5.609 1 96.25 84 ALA B O 1
ATOM 2886 N N . VAL B 1 85 ? -7.465 3.072 4.801 1 95.81 85 VAL B N 1
ATOM 2887 C CA . VAL B 1 85 ? -7.066 1.743 5.254 1 95.81 85 VAL B CA 1
ATOM 2888 C C . VAL B 1 85 ? -5.801 1.307 4.527 1 95.81 85 VAL B C 1
ATOM 2890 O O . VAL B 1 85 ? -4.852 0.823 5.148 1 95.81 85 VAL B O 1
ATOM 2893 N N . GLY B 1 86 ? -5.789 1.488 3.219 1 95.56 86 GLY B N 1
ATOM 2894 C CA . GLY B 1 86 ? -4.609 1.152 2.438 1 95.56 86 GLY B CA 1
ATOM 2895 C C . GLY B 1 86 ? -3.359 1.878 2.9 1 95.56 86 GLY B C 1
ATOM 2896 O O . GLY B 1 86 ? -2.281 1.285 2.967 1 95.56 86 GLY B O 1
ATOM 2897 N N . ARG B 1 87 ? -3.488 3.061 3.209 1 95.75 87 ARG B N 1
ATOM 2898 C CA . ARG B 1 87 ? -2.359 3.859 3.67 1 95.75 87 ARG B CA 1
ATOM 2899 C C . ARG B 1 87 ? -1.817 3.332 4.996 1 95.75 87 ARG B C 1
ATOM 2901 O O . ARG B 1 87 ? -0.616 3.41 5.258 1 95.75 87 ARG B O 1
ATOM 2908 N N . ARG B 1 88 ? -2.666 2.842 5.816 1 95.5 88 ARG B N 1
ATOM 2909 C CA . ARG B 1 88 ? -2.244 2.312 7.109 1 95.5 88 ARG B CA 1
ATOM 2910 C C . ARG B 1 88 ? -1.321 1.111 6.934 1 95.5 88 ARG B C 1
ATOM 2912 O O . ARG B 1 88 ? -0.383 0.925 7.711 1 95.5 88 ARG B O 1
ATOM 2919 N N . TYR B 1 89 ? -1.553 0.327 5.898 1 95.12 89 TYR B N 1
ATOM 2920 C CA . TYR B 1 89 ? -0.678 -0.809 5.633 1 95.12 89 TYR B CA 1
ATOM 2921 C C . TYR B 1 89 ? 0.742 -0.346 5.332 1 95.12 89 TYR B C 1
ATOM 2923 O O . TYR B 1 89 ? 1.711 -0.966 5.777 1 95.12 89 TYR B O 1
ATOM 2931 N N . MET B 1 90 ? 0.804 0.709 4.664 1 93.94 90 MET B N 1
ATOM 2932 C CA . MET B 1 90 ? 2.088 1.195 4.168 1 93.94 90 MET B CA 1
ATOM 2933 C C . MET B 1 90 ? 2.908 1.813 5.297 1 93.94 90 MET B C 1
ATOM 2935 O O . MET B 1 90 ? 4.125 1.95 5.18 1 93.94 90 MET B O 1
ATOM 2939 N N . ARG B 1 91 ? 2.238 2.141 6.348 1 92.44 91 ARG B N 1
ATOM 2940 C CA . ARG B 1 91 ? 2.971 2.777 7.434 1 92.44 91 ARG B CA 1
ATOM 2941 C C . ARG B 1 91 ? 2.863 1.961 8.719 1 92.44 91 ARG B C 1
ATOM 2943 O O . ARG B 1 91 ? 3.133 2.469 9.812 1 92.44 91 ARG B O 1
ATOM 2950 N N . PHE B 1 92 ? 2.539 0.764 8.727 1 93.19 92 PHE B N 1
ATOM 2951 C CA . PHE B 1 92 ? 2.266 -0.079 9.883 1 93.19 92 PHE B CA 1
ATOM 2952 C C . PHE B 1 92 ? 3.494 -0.185 10.773 1 93.19 92 PHE B C 1
ATOM 2954 O O . PHE B 1 92 ? 3.383 -0.122 12 1 93.19 92 PHE B O 1
ATOM 2961 N N . PHE B 1 93 ? 4.652 -0.257 10.258 1 91.75 93 PHE B N 1
ATOM 2962 C CA . PHE B 1 93 ? 5.844 -0.482 11.07 1 91.75 93 PHE B CA 1
ATOM 2963 C C . PHE B 1 93 ? 6.672 0.792 11.18 1 91.75 93 PHE B C 1
ATOM 2965 O O . PHE B 1 93 ? 7.797 0.764 11.688 1 91.75 93 PHE B O 1
ATOM 2972 N N . ARG B 1 94 ? 6.16 1.854 10.727 1 93.88 94 ARG B N 1
ATOM 2973 C CA . ARG B 1 94 ? 6.93 3.094 10.719 1 93.88 94 ARG B CA 1
ATOM 2974 C C . ARG B 1 94 ? 7.195 3.58 12.141 1 93.88 94 ARG B C 1
ATOM 2976 O O . ARG B 1 94 ? 8.07 4.414 12.359 1 93.88 94 ARG B O 1
ATOM 2983 N N . PHE B 1 95 ? 6.379 3.096 13.094 1 96.44 95 PHE B N 1
ATOM 2984 C CA . PHE B 1 95 ? 6.609 3.52 14.469 1 96.44 95 PHE B CA 1
ATOM 2985 C C . PHE B 1 95 ? 7.961 3.029 14.969 1 96.44 95 PHE B C 1
ATOM 2987 O O . PHE B 1 95 ? 8.617 3.701 15.766 1 96.44 95 PHE B O 1
ATOM 2994 N N . ILE B 1 96 ? 8.398 1.923 14.461 1 94.56 96 ILE B N 1
ATOM 2995 C CA . ILE B 1 96 ? 9.688 1.375 14.875 1 94.56 96 ILE B CA 1
ATOM 2996 C C . ILE B 1 96 ? 10.812 2.281 14.383 1 94.56 96 ILE B C 1
ATOM 2998 O O . ILE B 1 96 ? 11.742 2.59 15.141 1 94.56 96 ILE B O 1
ATOM 3002 N N . LYS B 1 97 ? 10.734 2.697 13.203 1 92.56 97 LYS B N 1
ATOM 3003 C CA . LYS B 1 97 ? 11.75 3.586 12.641 1 92.56 97 LYS B CA 1
ATOM 3004 C C . LYS B 1 97 ? 11.789 4.914 13.391 1 92.56 97 LYS B C 1
ATOM 3006 O O . LYS B 1 97 ? 12.867 5.469 13.625 1 92.56 97 LYS B O 1
ATOM 3011 N N . ASN B 1 98 ? 10.672 5.387 13.75 1 96.38 98 ASN B N 1
ATOM 3012 C CA . ASN B 1 98 ? 10.633 6.656 14.469 1 96.38 98 ASN B CA 1
ATOM 3013 C C . ASN B 1 98 ? 11.227 6.531 15.867 1 96.38 98 ASN B C 1
ATOM 3015 O O . ASN B 1 98 ? 11.953 7.418 16.328 1 96.38 98 ASN B O 1
ATOM 3019 N N . PHE B 1 99 ? 10.93 5.48 16.516 1 96.88 99 PHE B N 1
ATOM 3020 C CA . PHE B 1 99 ? 11.531 5.277 17.844 1 96.88 99 PHE B CA 1
ATOM 3021 C C . PHE B 1 99 ? 13.031 5.082 17.719 1 96.88 99 PHE B C 1
ATOM 3023 O O . PHE B 1 99 ? 13.789 5.523 18.578 1 96.88 99 PHE B O 1
ATOM 3030 N N . SER B 1 100 ? 13.438 4.426 16.672 1 94.12 100 SER B N 1
ATOM 3031 C CA . SER B 1 100 ? 14.867 4.273 16.422 1 94.12 100 SER B CA 1
ATOM 3032 C C . SER B 1 100 ? 15.539 5.625 16.203 1 94.12 100 SER B C 1
ATOM 3034 O O . SER B 1 100 ? 16.641 5.867 16.703 1 94.12 100 SER B O 1
ATOM 3036 N N . LYS B 1 101 ? 14.906 6.398 15.438 1 94.94 101 LYS B N 1
ATOM 3037 C CA . LYS B 1 101 ? 15.43 7.742 15.203 1 94.94 101 LYS B CA 1
ATOM 3038 C C . LYS B 1 101 ? 15.523 8.531 16.5 1 94.94 101 LYS B C 1
ATOM 3040 O O . LYS B 1 101 ? 16.5 9.258 16.719 1 94.94 101 LYS B O 1
ATOM 3045 N N . ALA B 1 102 ? 14.453 8.438 17.281 1 97.31 102 ALA B N 1
ATOM 3046 C CA . ALA B 1 102 ? 14.469 9.117 18.562 1 97.31 102 ALA B CA 1
ATOM 3047 C C . ALA B 1 102 ? 15.617 8.609 19.438 1 97.31 102 ALA B C 1
ATOM 3049 O O . ALA B 1 102 ? 16.312 9.398 20.078 1 97.31 102 ALA B O 1
ATOM 3050 N N . TRP B 1 103 ? 15.805 7.312 19.438 1 96.12 103 TRP B N 1
ATOM 3051 C CA . TRP B 1 103 ? 16.875 6.691 20.219 1 96.12 103 TRP B CA 1
ATOM 3052 C C . TRP B 1 103 ? 18.234 7.148 19.734 1 96.12 103 TRP B C 1
ATOM 3054 O O . TRP B 1 103 ? 19.125 7.445 20.547 1 96.12 103 TRP B O 1
ATOM 3064 N N . ASP B 1 104 ? 18.406 7.23 18.484 1 95.31 104 ASP B N 1
ATOM 3065 C CA . ASP B 1 104 ? 19.656 7.688 17.875 1 95.31 104 ASP B CA 1
ATOM 3066 C C . ASP B 1 104 ? 19.953 9.133 18.266 1 95.31 104 ASP B C 1
ATOM 3068 O O . ASP B 1 104 ? 21.109 9.484 18.562 1 95.31 104 ASP B O 1
ATOM 3072 N N . SER B 1 105 ? 18.984 9.891 18.219 1 96.5 105 SER B N 1
ATOM 3073 C CA . SER B 1 105 ? 19.156 11.289 18.609 1 96.5 105 SER B CA 1
ATOM 3074 C C . SER B 1 105 ? 19.516 11.422 20.078 1 96.5 105 SER B C 1
ATOM 3076 O O . SER B 1 105 ? 20.312 12.281 20.453 1 96.5 105 SER B O 1
ATOM 3078 N N . LEU B 1 106 ? 18.922 10.641 20.906 1 96.5 106 LEU B N 1
ATOM 3079 C CA . LEU B 1 106 ? 19.188 10.664 22.344 1 96.5 106 LEU B CA 1
ATOM 3080 C C . LEU B 1 106 ? 20.641 10.312 22.625 1 96.5 106 LEU B C 1
ATOM 3082 O O . LEU B 1 106 ? 21.266 10.891 23.516 1 96.5 106 LEU B O 1
ATOM 3086 N N . LEU B 1 107 ? 21.219 9.484 21.766 1 96.25 107 LEU B N 1
ATOM 3087 C CA . LEU B 1 107 ? 22.562 8.969 22.016 1 96.25 107 LEU B CA 1
ATOM 3088 C C . LEU B 1 107 ? 23.609 9.836 21.328 1 96.25 107 LEU B C 1
ATOM 3090 O O . LEU B 1 107 ? 24.734 9.953 21.828 1 96.25 107 LEU B O 1
ATOM 3094 N N . ASN B 1 108 ? 23.219 10.43 20.219 1 95.06 108 ASN B N 1
ATOM 3095 C CA . ASN B 1 108 ? 24.266 11.016 19.375 1 95.06 108 ASN B CA 1
ATOM 3096 C C . ASN B 1 108 ? 24.141 12.531 19.312 1 95.06 108 ASN B C 1
ATOM 3098 O O . ASN B 1 108 ? 25.031 13.211 18.781 1 95.06 108 ASN B O 1
ATOM 3102 N N . GLU B 1 109 ? 23.078 13.047 19.719 1 94.5 109 GLU B N 1
ATOM 3103 C CA . GLU B 1 109 ? 22.891 14.492 19.656 1 94.5 109 GLU B CA 1
ATOM 3104 C C . GLU B 1 109 ? 22.859 15.102 21.047 1 94.5 109 GLU B C 1
ATOM 3106 O O . GLU B 1 109 ? 22.797 14.375 22.047 1 94.5 109 GLU B O 1
ATOM 3111 N N . ASP B 1 110 ? 23.094 16.453 21.062 1 93.19 110 ASP B N 1
ATOM 3112 C CA . ASP B 1 110 ? 23.078 17.141 22.359 1 93.19 110 ASP B CA 1
ATOM 3113 C C . ASP B 1 110 ? 22.297 18.438 22.281 1 93.19 110 ASP B C 1
ATOM 3115 O O . ASP B 1 110 ? 22 18.938 21.188 1 93.19 110 ASP B O 1
ATOM 3119 N N . GLY B 1 111 ? 21.844 18.891 23.594 1 94.12 111 GLY B N 1
ATOM 3120 C CA . GLY B 1 111 ? 21.25 20.219 23.719 1 94.12 111 GLY B CA 1
ATOM 3121 C C . GLY B 1 111 ? 19.844 20.297 23.125 1 94.12 111 GLY B C 1
ATOM 3122 O O . GLY B 1 111 ? 19.016 19.422 23.359 1 94.12 111 GLY B O 1
ATOM 3123 N N . MET B 1 112 ? 19.688 21.391 22.422 1 94.06 112 MET B N 1
ATOM 3124 C CA . MET B 1 112 ? 18.359 21.703 21.891 1 94.06 112 MET B CA 1
ATOM 3125 C C . MET B 1 112 ? 18 20.781 20.734 1 94.06 112 MET B C 1
ATOM 3127 O O . MET B 1 112 ? 16.844 20.344 20.625 1 94.06 112 MET B O 1
ATOM 3131 N N . LYS B 1 113 ? 18.938 20.453 19.938 1 94.31 113 LYS B N 1
ATOM 3132 C CA . LYS B 1 113 ? 18.703 19.578 18.797 1 94.31 113 LYS B CA 1
ATOM 3133 C C . LYS B 1 113 ? 18.266 18.188 19.266 1 94.31 113 LYS B C 1
ATOM 3135 O O . LYS B 1 113 ? 17.375 17.578 18.672 1 94.31 113 LYS B O 1
ATOM 3140 N N . MET B 1 114 ? 18.891 17.734 20.266 1 97.31 114 MET B N 1
ATOM 3141 C CA . MET B 1 114 ? 18.516 16.438 20.828 1 97.31 114 MET B CA 1
ATOM 3142 C C . MET B 1 114 ? 17.078 16.453 21.344 1 97.31 114 MET B C 1
ATOM 3144 O O . MET B 1 114 ? 16.312 15.547 21.047 1 97.31 114 MET B O 1
ATOM 3148 N N . MET B 1 115 ? 16.766 17.484 22.047 1 97.5 115 MET B N 1
ATOM 3149 C CA . MET B 1 115 ? 15.422 17.594 22.625 1 97.5 115 MET B CA 1
ATOM 3150 C C . MET B 1 115 ? 14.359 17.656 21.547 1 97.5 115 MET B C 1
ATOM 3152 O O . MET B 1 115 ? 13.312 17.016 21.641 1 97.5 115 MET B O 1
ATOM 3156 N N . ILE B 1 116 ? 14.609 18.375 20.531 1 97.81 116 ILE B N 1
ATOM 3157 C CA . ILE B 1 116 ? 13.656 18.562 19.438 1 97.81 116 ILE B CA 1
ATOM 3158 C C . ILE B 1 116 ? 13.484 17.234 18.672 1 97.81 116 ILE B C 1
ATOM 3160 O O . ILE B 1 116 ? 12.367 16.781 18.469 1 97.81 116 ILE B O 1
ATOM 3164 N N . ASN B 1 117 ? 14.555 16.578 18.375 1 97.81 117 ASN B N 1
ATOM 3165 C CA . ASN B 1 117 ? 14.5 15.367 17.562 1 97.81 117 ASN B CA 1
ATOM 3166 C C . ASN B 1 117 ? 13.938 14.188 18.344 1 97.81 117 ASN B C 1
ATOM 3168 O O . ASN B 1 117 ? 13.195 13.367 17.812 1 97.81 117 ASN B O 1
ATOM 3172 N N . VAL B 1 118 ? 14.312 14.156 19.562 1 98.25 118 VAL B N 1
ATOM 3173 C CA . VAL B 1 118 ? 13.758 13.102 20.406 1 98.25 118 VAL B CA 1
ATOM 3174 C C . VAL B 1 118 ? 12.258 13.305 20.562 1 98.25 118 VAL B C 1
ATOM 3176 O O . VAL B 1 118 ? 11.477 12.352 20.484 1 98.25 118 VAL B O 1
ATOM 3179 N N . GLY B 1 119 ? 11.906 14.516 20.828 1 98.31 119 GLY B N 1
ATOM 3180 C CA . GLY B 1 119 ? 10.492 14.812 20.969 1 98.31 119 GLY B CA 1
ATOM 3181 C C . GLY B 1 119 ? 9.703 14.578 19.688 1 98.31 119 GLY B C 1
ATOM 3182 O O . GLY B 1 119 ? 8.664 13.922 19.703 1 98.31 119 GLY B O 1
ATOM 3183 N N . LYS B 1 120 ? 10.156 15.047 18.656 1 98.25 120 LYS B N 1
ATOM 3184 C CA . LYS B 1 120 ? 9.492 14.93 17.359 1 98.25 120 LYS B CA 1
ATOM 3185 C C . LYS B 1 120 ? 9.312 13.469 16.969 1 98.25 120 LYS B C 1
ATOM 3187 O O . LYS B 1 120 ? 8.18 13.016 16.734 1 98.25 120 LYS B O 1
ATOM 3192 N N . SER B 1 121 ? 10.375 12.734 16.953 1 98.38 121 SER B N 1
ATOM 3193 C CA . SER B 1 121 ? 10.344 11.344 16.516 1 98.38 121 SER B CA 1
ATOM 3194 C C . SER B 1 121 ? 9.695 10.445 17.562 1 98.38 121 SER B C 1
ATOM 3196 O O . SER B 1 121 ? 9.031 9.461 17.234 1 98.38 121 SER B O 1
ATOM 3198 N N . GLY B 1 122 ? 9.914 10.852 18.781 1 98.5 122 GLY B N 1
ATOM 3199 C CA . GLY B 1 122 ? 9.281 10.086 19.844 1 98.5 122 GLY B CA 1
ATOM 3200 C C . GLY B 1 122 ? 7.766 10.164 19.828 1 98.5 122 GLY B C 1
ATOM 3201 O O . GLY B 1 122 ? 7.086 9.133 19.844 1 98.5 122 GLY B O 1
ATOM 3202 N N . PHE B 1 123 ? 7.254 11.328 19.75 1 98.75 123 PHE B N 1
ATOM 3203 C CA . PHE B 1 123 ? 5.805 11.508 19.703 1 98.75 123 PHE B CA 1
ATOM 3204 C C . PHE B 1 123 ? 5.227 10.953 18.406 1 98.75 123 PHE B C 1
ATOM 3206 O O . PHE B 1 123 ? 4.129 10.391 18.406 1 98.75 123 PHE B O 1
ATOM 3213 N N . MET B 1 124 ? 5.965 11.086 17.391 1 98.5 124 MET B N 1
ATOM 3214 C CA . MET B 1 124 ? 5.516 10.492 16.141 1 98.5 124 MET B CA 1
ATOM 3215 C C . MET B 1 124 ? 5.461 8.977 16.234 1 98.5 124 MET B C 1
ATOM 3217 O O . MET B 1 124 ? 4.52 8.344 15.75 1 98.5 124 MET B O 1
ATOM 3221 N N . GLY B 1 125 ? 6.477 8.43 16.828 1 98.44 125 GLY B N 1
ATOM 3222 C CA . GLY B 1 125 ? 6.461 6.996 17.062 1 98.44 125 GLY B CA 1
ATOM 3223 C C . GLY B 1 125 ? 5.277 6.539 17.906 1 98.44 125 GLY B C 1
ATOM 3224 O O . GLY B 1 125 ? 4.656 5.52 17.594 1 98.44 125 GLY B O 1
ATOM 3225 N N . ALA B 1 126 ? 4.984 7.289 18.859 1 98.62 126 ALA B N 1
ATOM 3226 C CA . ALA B 1 126 ? 3.846 6.973 19.719 1 98.62 126 ALA B CA 1
ATOM 3227 C C . ALA B 1 126 ? 2.535 7.043 18.938 1 98.62 126 ALA B C 1
ATOM 3229 O O . ALA B 1 126 ? 1.674 6.172 19.078 1 98.62 126 ALA B O 1
ATOM 3230 N N . TYR B 1 127 ? 2.391 8.07 18.203 1 98.38 127 TYR B N 1
ATOM 3231 C CA . TYR B 1 127 ? 1.216 8.211 17.359 1 98.38 127 TYR B CA 1
ATOM 3232 C C . TYR B 1 127 ? 1.056 6.992 16.453 1 98.38 127 TYR B C 1
ATOM 3234 O O . TYR B 1 127 ? -0.001 6.355 16.438 1 98.38 127 TYR B O 1
ATOM 3242 N N . LEU B 1 128 ? 2.096 6.645 15.719 1 97.88 128 LEU B N 1
ATOM 3243 C CA . LEU B 1 128 ? 2.041 5.562 14.742 1 97.88 128 LEU B CA 1
ATOM 3244 C C . LEU B 1 128 ? 1.865 4.215 15.438 1 97.88 128 LEU B C 1
ATOM 3246 O O . LEU B 1 128 ? 1.214 3.314 14.906 1 97.88 128 LEU B O 1
ATOM 3250 N N . GLY B 1 129 ? 2.441 4.105 16.594 1 97.62 129 GLY B N 1
ATOM 3251 C CA . GLY B 1 129 ? 2.23 2.895 17.375 1 97.62 129 GLY B CA 1
ATOM 3252 C C . GLY B 1 129 ? 0.779 2.68 17.766 1 97.62 129 GLY B C 1
ATOM 3253 O O . GLY B 1 129 ? 0.238 1.587 17.578 1 97.62 129 GLY B O 1
ATOM 3254 N N . LEU B 1 130 ? 0.181 3.693 18.25 1 97.62 130 LEU B N 1
ATOM 3255 C CA . LEU B 1 130 ? -1.223 3.607 18.641 1 97.62 130 LEU B CA 1
ATOM 3256 C C . LEU B 1 130 ? -2.111 3.389 17.422 1 97.62 130 LEU B C 1
ATOM 3258 O O . LEU B 1 130 ? -3.092 2.646 17.484 1 97.62 130 LEU B O 1
ATOM 3262 N N . GLU B 1 131 ? -1.767 4.066 16.375 1 96.25 131 GLU B N 1
ATOM 3263 C CA . GLU B 1 131 ? -2.504 3.875 15.133 1 96.25 131 GLU B CA 1
ATOM 3264 C C . GLU B 1 131 ? -2.414 2.43 14.648 1 96.25 131 GLU B C 1
ATOM 3266 O O . GLU B 1 131 ? -3.404 1.86 14.188 1 96.25 131 GLU B O 1
ATOM 3271 N N . SER B 1 132 ? -1.245 1.839 14.758 1 95.62 132 SER B N 1
ATOM 3272 C CA . SER B 1 132 ? -1.047 0.459 14.328 1 95.62 132 SER B CA 1
ATOM 3273 C C . SER B 1 132 ? -1.876 -0.507 15.164 1 95.62 132 SER B C 1
ATOM 3275 O O . SER B 1 132 ? -2.354 -1.524 14.656 1 95.62 132 SER B O 1
ATOM 3277 N N . LEU B 1 133 ? -2.135 -0.119 16.359 1 94.75 133 LEU B N 1
ATOM 3278 C CA . LEU B 1 133 ? -2.904 -0.971 17.25 1 94.75 133 LEU B CA 1
ATOM 3279 C C . LEU B 1 133 ? -4.375 -1.006 16.844 1 94.75 133 LEU B C 1
ATOM 3281 O O . LEU B 1 133 ? -5.086 -1.961 17.156 1 94.75 133 LEU B O 1
ATOM 3285 N N . THR B 1 134 ? -4.816 -0.063 16.156 1 95.31 134 THR B N 1
ATOM 3286 C CA . THR B 1 134 ? -6.23 0.04 15.82 1 95.31 134 THR B CA 1
ATOM 3287 C C . THR B 1 134 ? -6.473 -0.394 14.383 1 95.31 134 THR B C 1
ATOM 3289 O O . THR B 1 134 ? -7.512 -0.078 13.797 1 95.31 134 THR B O 1
ATOM 3292 N N . ILE B 1 135 ? -5.574 -1.087 13.766 1 94.12 135 ILE B N 1
ATOM 3293 C CA . ILE B 1 135 ? -5.648 -1.441 12.352 1 94.12 135 ILE B CA 1
ATOM 3294 C C . ILE B 1 135 ? -6.848 -2.354 12.109 1 94.12 135 ILE B C 1
ATOM 3296 O O . ILE B 1 135 ? -7.566 -2.197 11.117 1 94.12 135 ILE B O 1
ATOM 3300 N N . LEU B 1 136 ? -7.148 -3.275 12.961 1 93.5 136 LEU B N 1
ATOM 3301 C CA . LEU B 1 136 ? -8.266 -4.199 12.781 1 93.5 136 LEU B CA 1
ATOM 3302 C C . LEU B 1 136 ? -9.594 -3.467 12.898 1 93.5 136 LEU B C 1
ATOM 3304 O O . LEU B 1 136 ? -10.562 -3.818 12.211 1 93.5 136 LEU B O 1
ATOM 3308 N N . ASP B 1 137 ? -9.641 -2.434 13.695 1 94.12 137 ASP B N 1
ATOM 3309 C CA . ASP B 1 137 ? -10.859 -1.646 13.875 1 94.12 137 ASP B CA 1
ATOM 3310 C C . ASP B 1 137 ? -11.18 -0.843 12.617 1 94.12 137 ASP B C 1
ATOM 3312 O O . ASP B 1 137 ? -12.32 -0.819 12.164 1 94.12 137 ASP B O 1
ATOM 3316 N N . ILE B 1 138 ? -10.172 -0.26 12.062 1 91.56 138 ILE B N 1
ATOM 3317 C CA . ILE B 1 138 ? -10.438 0.589 10.906 1 91.56 138 ILE B CA 1
ATOM 3318 C C . ILE B 1 138 ? -10.773 -0.277 9.695 1 91.56 138 ILE B C 1
ATOM 3320 O O . ILE B 1 138 ? -11.469 0.167 8.781 1 91.56 138 ILE B O 1
ATOM 3324 N N . MET B 1 139 ? -10.273 -1.506 9.664 1 92.88 139 MET B N 1
ATOM 3325 C CA . MET B 1 139 ? -10.617 -2.455 8.609 1 92.88 139 MET B CA 1
ATOM 3326 C C . MET B 1 139 ? -12.07 -2.91 8.734 1 92.88 139 MET B C 1
ATOM 3328 O O . MET B 1 139 ? -12.625 -3.506 7.812 1 92.88 139 MET B O 1
ATOM 3332 N N . GLY B 1 140 ? -12.648 -2.707 9.883 1 89.88 140 GLY B N 1
ATOM 3333 C CA . GLY B 1 140 ? -14.008 -3.16 10.156 1 89.88 140 GLY B CA 1
ATOM 3334 C C . GLY B 1 140 ? -14.07 -4.613 10.586 1 89.88 140 GLY B C 1
ATOM 3335 O O . GLY B 1 140 ? -15.141 -5.227 10.562 1 89.88 140 GLY B O 1
ATOM 3336 N N . VAL B 1 141 ? -12.922 -5.191 10.93 1 90.88 141 VAL B N 1
ATOM 3337 C CA . VAL B 1 141 ? -12.844 -6.602 11.297 1 90.88 141 VAL B CA 1
ATOM 3338 C C . VAL B 1 141 ? -13.219 -6.777 12.766 1 90.88 141 VAL B C 1
ATOM 3340 O O . VAL B 1 141 ? -13.945 -7.703 13.125 1 90.88 141 VAL B O 1
ATOM 3343 N N . CYS B 1 142 ? -12.648 -5.898 13.609 1 88.94 142 CYS B N 1
ATOM 3344 C CA . CYS B 1 142 ? -12.914 -5.949 15.039 1 88.94 142 CYS B CA 1
ATOM 3345 C C . CYS B 1 142 ? -13.359 -4.59 15.562 1 88.94 142 CYS B C 1
ATOM 3347 O O . CYS B 1 142 ? -12.977 -3.555 15.016 1 88.94 142 CYS B O 1
ATOM 3349 N N . ASN B 1 143 ? -14.266 -4.695 16.484 1 88.19 143 ASN B N 1
ATOM 3350 C CA . ASN B 1 143 ? -14.656 -3.488 17.219 1 88.19 143 ASN B CA 1
ATOM 3351 C C . ASN B 1 143 ? -14.211 -3.539 18.672 1 88.19 143 ASN B C 1
ATOM 3353 O O . ASN B 1 143 ? -14.82 -4.23 19.484 1 88.19 143 ASN B O 1
ATOM 3357 N N . THR B 1 144 ? -13.148 -2.865 18.922 1 90.06 144 THR B N 1
ATOM 3358 C CA . THR B 1 144 ? -12.625 -2.85 20.281 1 90.06 144 THR B CA 1
ATOM 3359 C C . THR B 1 144 ? -13 -1.556 21 1 90.06 144 THR B C 1
ATOM 3361 O O . THR B 1 144 ? -12.977 -0.479 20.391 1 90.06 144 THR B O 1
ATOM 3364 N N . PRO B 1 145 ? -13.328 -1.706 22.25 1 91.31 145 PRO B N 1
ATOM 3365 C CA . PRO B 1 145 ? -13.766 -0.525 23 1 91.31 145 PRO B CA 1
ATOM 3366 C C . PRO B 1 145 ? -12.656 0.509 23.172 1 91.31 145 PRO B C 1
ATOM 3368 O O . PRO B 1 145 ? -12.938 1.694 23.375 1 91.31 145 PRO B O 1
ATOM 3371 N N . TRP B 1 146 ? -11.43 0.081 23.094 1 92.12 146 TRP B N 1
ATOM 3372 C CA . TRP B 1 146 ? -10.328 1.006 23.359 1 92.12 146 TRP B CA 1
ATOM 3373 C C . TRP B 1 146 ? -9.82 1.627 22.062 1 92.12 146 TRP B C 1
ATOM 3375 O O . TRP B 1 146 ? -8.875 2.418 22.078 1 92.12 146 TRP B O 1
ATOM 3385 N N . SER B 1 147 ? -10.438 1.307 20.969 1 93.38 147 SER B N 1
ATOM 3386 C CA . SER B 1 147 ? -9.977 1.818 19.688 1 93.38 147 SER B CA 1
A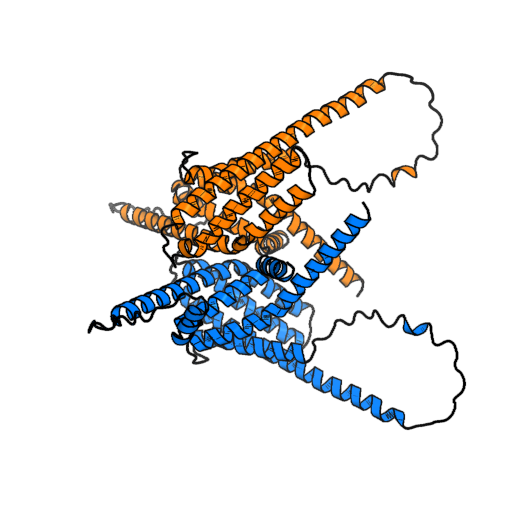TOM 3387 C C . SER B 1 147 ? -10.156 3.33 19.594 1 93.38 147 SER B C 1
ATOM 3389 O O . SER B 1 147 ? -9.273 4.039 19.109 1 93.38 147 SER B O 1
ATOM 3391 N N . SER B 1 148 ? -11.266 3.861 20.062 1 93.75 148 SER B N 1
ATOM 3392 C CA . SER B 1 148 ? -11.531 5.293 20 1 93.75 148 SER B CA 1
ATOM 3393 C C . SER B 1 148 ? -10.57 6.074 20.891 1 93.75 148 SER B C 1
ATOM 3395 O O . SER B 1 148 ? -10.117 7.16 20.516 1 93.75 148 SER B O 1
ATOM 3397 N N . THR B 1 149 ? -10.242 5.473 22.016 1 95.69 149 THR B N 1
ATOM 3398 C CA . THR B 1 149 ? -9.297 6.109 22.938 1 95.69 149 THR B CA 1
ATOM 3399 C C . THR B 1 149 ? -7.895 6.141 22.328 1 95.69 149 THR B C 1
ATOM 3401 O O . THR B 1 149 ? -7.199 7.156 22.422 1 95.69 149 THR B O 1
ATOM 3404 N N . CYS B 1 150 ? -7.547 5.016 21.719 1 96 150 CYS B N 1
ATOM 3405 C CA . CYS B 1 150 ? -6.238 4.934 21.078 1 96 150 CYS B CA 1
ATOM 3406 C C . CYS B 1 150 ? -6.129 5.941 19.938 1 96 150 CYS B C 1
ATOM 3408 O O . CYS B 1 150 ? -5.086 6.582 19.766 1 96 150 CYS B O 1
ATOM 3410 N N . THR B 1 151 ? -7.156 6.055 19.219 1 96.06 151 THR B N 1
ATOM 3411 C CA . THR B 1 151 ? -7.156 6.992 18.109 1 96.06 151 THR B CA 1
ATOM 3412 C C . THR B 1 151 ? -7.035 8.43 18.609 1 96.06 151 THR B C 1
ATOM 3414 O O . THR B 1 151 ? -6.266 9.219 18.047 1 96.06 151 THR B O 1
ATOM 3417 N N . LEU B 1 152 ? -7.734 8.789 19.641 1 97.44 152 LEU B N 1
ATOM 3418 C CA . LEU B 1 152 ? -7.688 10.133 20.188 1 97.44 152 LEU B CA 1
ATOM 3419 C C . LEU B 1 152 ? -6.309 10.438 20.766 1 97.44 152 LEU B C 1
ATOM 3421 O O . LEU B 1 152 ? -5.723 11.484 20.453 1 97.44 152 LEU B O 1
ATOM 3425 N N . GLU B 1 153 ? -5.809 9.516 21.562 1 98.19 153 GLU B N 1
ATOM 3426 C CA . GLU B 1 153 ? -4.488 9.703 22.156 1 98.19 153 GLU B CA 1
ATOM 3427 C C . GLU B 1 153 ? -3.408 9.766 21.078 1 98.19 153 GLU B C 1
ATOM 3429 O O . GLU B 1 153 ? -2.463 10.555 21.188 1 98.19 153 GLU B O 1
ATOM 3434 N N . GLY B 1 154 ? -3.582 8.914 20.141 1 98.5 154 GLY B N 1
ATOM 3435 C CA . GLY B 1 154 ? -2.643 8.961 19.031 1 98.5 154 GLY B CA 1
ATOM 3436 C C . GLY B 1 154 ? -2.596 10.305 18.328 1 98.5 154 GLY B C 1
ATOM 3437 O O . GLY B 1 154 ? -1.516 10.836 18.062 1 98.5 154 GLY B O 1
ATOM 3438 N N . ASN B 1 155 ? -3.693 10.883 18.141 1 98.38 155 ASN B N 1
ATOM 3439 C CA . ASN B 1 155 ? -3.742 12.172 17.453 1 98.38 155 ASN B CA 1
ATOM 3440 C C . ASN B 1 155 ? -3.184 13.289 18.328 1 98.38 155 ASN B C 1
ATOM 3442 O O . ASN B 1 155 ? -2.629 14.266 17.828 1 98.38 155 ASN B O 1
ATOM 3446 N N . LYS B 1 156 ? -3.318 13.156 19.625 1 98.69 156 LYS B N 1
ATOM 3447 C CA . LYS B 1 156 ? -2.654 14.109 20.5 1 98.69 156 LYS B CA 1
ATOM 3448 C C . LYS B 1 156 ? -1.139 14.055 20.328 1 98.69 156 LYS B C 1
ATOM 3450 O O . LYS B 1 156 ? -0.478 15.086 20.219 1 98.69 156 LYS B O 1
ATOM 3455 N N . PHE B 1 157 ? -0.668 12.836 20.297 1 98.75 157 PHE B N 1
ATOM 3456 C CA . PHE B 1 157 ? 0.77 12.656 20.141 1 98.75 157 PHE B CA 1
ATOM 3457 C C . PHE B 1 157 ? 1.226 13.203 18.781 1 98.75 157 PHE B C 1
ATOM 3459 O O . PHE B 1 157 ? 2.305 13.789 18.672 1 98.75 157 PHE B O 1
ATOM 3466 N N . TRP B 1 158 ? 0.408 12.953 17.812 1 98.69 158 TRP B N 1
ATOM 3467 C CA . TRP B 1 158 ? 0.741 13.5 16.5 1 98.69 158 TRP B CA 1
ATOM 3468 C C . TRP B 1 158 ? 0.783 15.023 16.547 1 98.69 158 TRP B C 1
ATOM 3470 O O . TRP B 1 158 ? 1.693 15.641 15.984 1 98.69 158 TRP B O 1
ATOM 3480 N N . PHE B 1 159 ? -0.162 15.609 17.234 1 98.69 159 PHE B N 1
ATOM 3481 C CA . PHE B 1 159 ? -0.224 17.062 17.391 1 98.69 159 PHE B CA 1
ATOM 3482 C C . PHE B 1 159 ? 1.023 17.578 18.094 1 98.69 159 PHE B C 1
ATOM 3484 O O . PHE B 1 159 ? 1.62 18.562 17.656 1 98.69 159 PHE B O 1
ATOM 3491 N N . TYR B 1 160 ? 1.441 16.906 19.125 1 98.75 160 TYR B N 1
ATOM 3492 C CA . TYR B 1 160 ? 2.658 17.297 19.844 1 98.75 160 TYR B CA 1
ATOM 3493 C C . TYR B 1 160 ? 3.871 17.219 18.922 1 98.75 160 TYR B C 1
ATOM 3495 O O . TYR B 1 160 ? 4.715 18.125 18.922 1 98.75 160 TYR B O 1
ATOM 3503 N N . SER B 1 161 ? 3.939 16.172 18.203 1 98.81 161 SER B N 1
ATOM 3504 C CA . SER B 1 161 ? 5.066 15.984 17.297 1 98.81 161 SER B CA 1
ATOM 3505 C C . SER B 1 161 ? 5.172 17.125 16.297 1 98.81 161 SER B C 1
ATOM 3507 O O . SER B 1 161 ? 6.262 17.656 16.062 1 98.81 161 SER B O 1
ATOM 3509 N N . LEU B 1 162 ? 4.059 17.531 15.797 1 98.62 162 LEU B N 1
ATOM 3510 C CA . LEU B 1 162 ? 4.031 18.594 14.805 1 98.62 162 LEU B CA 1
ATOM 3511 C C . LEU B 1 162 ? 4.414 19.938 15.438 1 98.62 162 LEU B C 1
ATOM 3513 O O . LEU B 1 162 ? 5.145 20.719 14.836 1 98.62 162 LEU B O 1
ATOM 3517 N N . CYS B 1 163 ? 3.986 20.156 16.609 1 98.5 163 CYS B N 1
ATOM 3518 C CA . CYS B 1 163 ? 4.332 21.406 17.312 1 98.5 163 CYS B CA 1
ATOM 3519 C C . CYS B 1 163 ? 5.832 21.484 17.547 1 98.5 163 CYS B C 1
ATOM 3521 O O . CYS B 1 163 ? 6.438 22.547 17.328 1 98.5 163 CYS B O 1
ATOM 3523 N N . ILE B 1 164 ? 6.34 20.406 17.938 1 98.44 164 ILE B 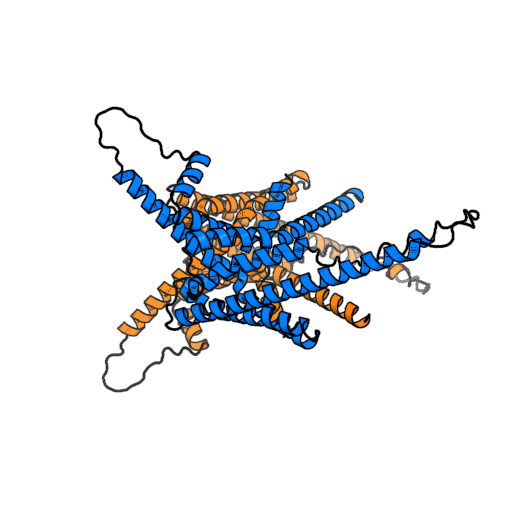N 1
ATOM 3524 C CA . ILE B 1 164 ? 7.773 20.391 18.188 1 98.44 164 ILE B CA 1
ATOM 3525 C C . ILE B 1 164 ? 8.531 20.562 16.875 1 98.44 164 ILE B C 1
ATOM 3527 O O . ILE B 1 164 ? 9.562 21.234 16.828 1 98.44 164 ILE B O 1
ATOM 3531 N N . SER B 1 165 ? 8.031 19.969 15.867 1 97.81 165 SER B N 1
ATOM 3532 C CA . SER B 1 165 ? 8.648 20.125 14.547 1 97.81 165 SER B CA 1
ATOM 3533 C C . SER B 1 165 ? 8.641 21.578 14.102 1 97.81 165 SER B C 1
ATOM 3535 O O . SER B 1 165 ? 9.648 22.078 13.602 1 97.81 165 SER B O 1
ATOM 3537 N N . ILE B 1 166 ? 7.562 22.219 14.297 1 98.06 166 ILE B N 1
ATOM 3538 C CA . ILE B 1 166 ? 7.457 23.625 13.922 1 98.06 166 ILE B CA 1
ATOM 3539 C C . ILE B 1 166 ? 8.438 24.453 14.758 1 98.06 166 ILE B C 1
ATOM 3541 O O . ILE B 1 166 ? 9.141 25.312 14.219 1 98.06 166 ILE B O 1
ATOM 3545 N N . PHE B 1 167 ? 8.484 24.172 16 1 97.56 167 PHE B N 1
ATOM 3546 C CA . PHE B 1 167 ? 9.422 24.844 16.891 1 97.56 167 PHE B CA 1
ATOM 3547 C C . PHE B 1 167 ? 10.859 24.641 16.422 1 97.56 167 PHE B C 1
ATOM 3549 O O . PHE B 1 167 ? 11.648 25.594 16.406 1 97.56 167 PHE B O 1
ATOM 3556 N N . GLY B 1 168 ? 11.18 23.422 16.125 1 96.56 168 GLY B N 1
ATOM 3557 C CA . GLY B 1 168 ? 12.516 23.141 15.617 1 96.56 168 GLY B CA 1
ATOM 3558 C C . GLY B 1 168 ? 12.852 23.891 14.352 1 96.56 168 GLY B C 1
ATOM 3559 O O . GLY B 1 168 ? 13.961 24.406 14.203 1 96.56 168 GLY B O 1
ATOM 3560 N N . GLU B 1 169 ? 11.898 23.984 13.461 1 96.31 169 GLU B N 1
ATOM 3561 C CA . GLU B 1 169 ? 12.125 24.719 12.219 1 96.31 169 GLU B CA 1
ATOM 3562 C C . GLU B 1 169 ? 12.281 26.219 12.484 1 96.31 169 GLU B C 1
ATOM 3564 O O . GLU B 1 169 ? 13.086 26.875 11.82 1 96.31 169 GLU B O 1
ATOM 3569 N N . LEU B 1 170 ? 11.508 26.703 13.406 1 95.88 170 LEU B N 1
ATOM 3570 C CA . LEU B 1 170 ? 11.656 28.109 13.773 1 95.88 170 LEU B CA 1
ATOM 3571 C C . LEU B 1 170 ? 13.016 28.375 14.406 1 95.88 170 LEU B C 1
ATOM 3573 O O . LEU B 1 170 ? 13.633 29.406 14.156 1 95.88 170 LEU B O 1
ATOM 3577 N N . TRP B 1 171 ? 13.414 27.406 15.156 1 93.5 171 TRP B N 1
ATOM 3578 C CA . TRP B 1 171 ? 14.734 27.469 15.766 1 93.5 171 TRP B CA 1
ATOM 3579 C C . TRP B 1 171 ? 15.828 27.5 14.703 1 93.5 171 TRP B C 1
ATOM 3581 O O . TRP B 1 171 ? 16.766 28.297 14.781 1 93.5 171 TRP B O 1
ATOM 3591 N N . ASP B 1 172 ? 15.688 26.688 13.742 1 92.06 172 ASP B N 1
ATOM 3592 C CA . ASP B 1 172 ? 16.625 26.656 12.617 1 92.06 172 ASP B CA 1
ATOM 3593 C C . ASP B 1 172 ? 16.578 27.953 11.828 1 92.06 172 ASP B C 1
ATOM 3595 O O . ASP B 1 172 ? 17.625 28.469 11.414 1 92.06 172 ASP B O 1
ATOM 3599 N N . LEU B 1 173 ? 15.445 28.422 11.625 1 91.88 173 LEU B N 1
ATOM 3600 C CA . LEU B 1 173 ? 15.281 29.672 10.875 1 91.88 173 LEU B CA 1
ATOM 3601 C C . LEU B 1 173 ? 15.922 30.828 11.617 1 91.88 173 LEU B C 1
ATOM 3603 O O . LEU B 1 173 ? 16.578 31.688 11 1 91.88 173 LEU B O 1
ATOM 3607 N N . TYR B 1 174 ? 15.766 30.844 12.867 1 90.62 174 TYR B N 1
ATOM 3608 C CA . TYR B 1 174 ? 16.359 31.875 13.711 1 90.62 174 TYR B CA 1
ATOM 3609 C C . TYR B 1 174 ? 17.875 31.875 13.594 1 90.62 174 TYR B C 1
ATOM 3611 O O . TYR B 1 174 ? 18.5 32.906 13.414 1 90.62 174 TYR B O 1
ATOM 3619 N N . HIS B 1 175 ? 18.5 30.766 13.609 1 89.69 175 HIS B N 1
ATOM 3620 C CA . HIS B 1 175 ? 19.953 30.641 13.531 1 89.69 175 HIS B CA 1
ATOM 3621 C C . HIS B 1 175 ? 20.453 30.984 12.133 1 89.69 175 HIS B C 1
ATOM 3623 O O . HIS B 1 175 ? 21.547 31.531 11.984 1 89.69 175 HIS B O 1
ATOM 3629 N N . LEU B 1 176 ? 19.641 30.594 11.188 1 88 176 LEU B N 1
ATOM 3630 C CA . LEU B 1 176 ? 20.016 30.922 9.812 1 88 176 LEU B CA 1
ATOM 3631 C C . LEU B 1 176 ? 19.969 32.406 9.578 1 88 176 LEU B C 1
ATOM 3633 O O . LEU B 1 176 ? 20.828 32.969 8.867 1 88 176 LEU B O 1
ATOM 3637 N N . LEU B 1 177 ? 19.078 33.062 10.188 1 87.44 177 LEU B N 1
ATOM 3638 C CA . LEU B 1 177 ? 18.906 34.5 10.008 1 87.44 177 LEU B CA 1
ATOM 3639 C C . LEU B 1 177 ? 19.953 35.281 10.812 1 87.44 177 LEU B C 1
ATOM 3641 O O . LEU B 1 177 ? 20.469 36.312 10.352 1 87.44 177 LEU B O 1
ATOM 3645 N N . VAL B 1 178 ? 20.359 34.781 11.867 1 86.69 178 VAL B N 1
ATOM 3646 C CA . VAL B 1 178 ? 21.328 35.438 12.734 1 86.69 178 VAL B CA 1
ATOM 3647 C C . VAL B 1 178 ? 22.734 35.25 12.172 1 86.69 178 VAL B C 1
ATOM 3649 O O . VAL B 1 178 ? 23.547 36.156 12.195 1 86.69 178 VAL B O 1
ATOM 3652 N N . ASN B 1 179 ? 23.078 34.031 11.641 1 80.38 179 ASN B N 1
ATOM 3653 C CA . ASN B 1 179 ? 24.391 33.781 11.078 1 80.38 179 ASN B CA 1
ATOM 3654 C C . ASN B 1 179 ? 24.594 34.5 9.742 1 80.38 179 ASN B C 1
ATOM 3656 O O . ASN B 1 179 ? 25.703 34.844 9.383 1 80.38 179 ASN B O 1
ATOM 3660 N N . ASN B 1 180 ? 23.625 34.5 8.891 1 67.12 180 ASN B N 1
ATOM 3661 C CA . ASN B 1 180 ? 23.734 35.25 7.645 1 67.12 180 ASN B CA 1
ATOM 3662 C C . ASN B 1 180 ? 23.969 36.75 7.902 1 67.12 180 ASN B C 1
ATOM 3664 O O . ASN B 1 180 ? 24.672 37.406 7.137 1 67.12 180 ASN B O 1
ATOM 3668 N N . ASP B 1 181 ? 23.5 37.312 8.883 1 60.81 181 ASP B N 1
ATOM 3669 C CA . ASP B 1 181 ? 23.719 38.688 9.227 1 60.81 181 ASP B CA 1
ATOM 3670 C C . ASP B 1 181 ? 25.125 38.906 9.766 1 60.81 181 ASP B C 1
ATOM 3672 O O . ASP B 1 181 ? 25.75 39.938 9.508 1 60.81 181 ASP B O 1
ATOM 3676 N N . THR B 1 182 ? 25.719 37.906 10.273 1 53.94 182 THR B N 1
ATOM 3677 C CA . THR B 1 182 ? 27.078 38.062 10.773 1 53.94 182 THR B CA 1
ATOM 3678 C C . THR B 1 182 ? 28.094 37.938 9.641 1 53.94 182 THR B C 1
ATOM 3680 O O . THR B 1 182 ? 29.141 38.562 9.656 1 53.94 182 THR B O 1
ATOM 3683 N N . ALA B 1 183 ? 27.688 37.062 8.641 1 51.5 183 ALA B N 1
ATOM 3684 C CA . ALA B 1 183 ? 28.625 36.906 7.527 1 51.5 183 ALA B CA 1
ATOM 3685 C C . ALA B 1 183 ? 28.641 38.156 6.652 1 51.5 183 ALA B C 1
ATOM 3687 O O . ALA B 1 183 ? 29.688 38.531 6.098 1 51.5 183 ALA B O 1
ATOM 3688 N N . SER B 1 184 ? 27.547 38.781 6.426 1 51.66 184 SER B N 1
ATOM 3689 C CA . SER B 1 184 ? 27.469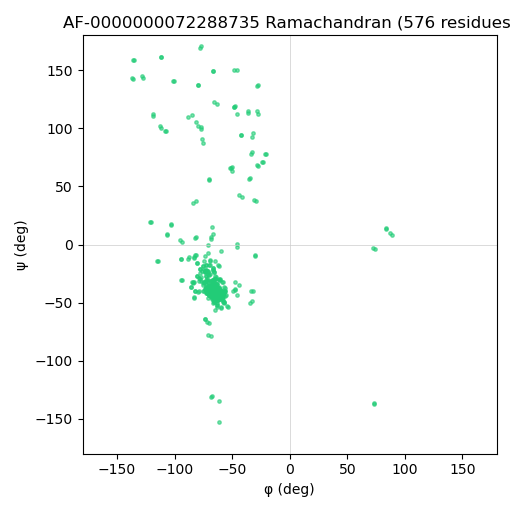 39.969 5.609 1 51.66 184 SER B CA 1
ATOM 3690 C C . SER B 1 184 ? 28.109 41.156 6.328 1 51.66 184 SER B C 1
ATOM 3692 O O . SER B 1 184 ? 28.625 42.094 5.684 1 51.66 184 SER B O 1
ATOM 3694 N N . LYS B 1 185 ? 28.172 41.219 7.555 1 52.09 185 LYS B N 1
ATOM 3695 C CA . LYS B 1 185 ? 28.812 42.344 8.25 1 52.09 185 LYS B CA 1
ATOM 3696 C C . LYS B 1 185 ? 30.328 42.219 8.195 1 52.09 185 LYS B C 1
ATOM 3698 O O . LYS B 1 185 ? 31.047 43.25 8.234 1 52.09 185 LYS B O 1
ATOM 3703 N N . SER B 1 186 ? 30.766 41.094 8.109 1 48.97 186 SER B N 1
ATOM 3704 C CA . SER B 1 186 ? 32.219 40.969 8.094 1 48.97 186 SER B CA 1
ATOM 3705 C C . SER B 1 186 ? 32.812 41.406 6.758 1 48.97 186 SER B C 1
ATOM 3707 O O . SER B 1 186 ? 33.938 41.875 6.695 1 48.97 186 SER B O 1
ATOM 3709 N N . ASN B 1 187 ? 32 41.156 5.695 1 46.97 187 ASN B N 1
ATOM 3710 C CA . ASN B 1 187 ? 32.594 41.531 4.418 1 46.97 187 ASN B CA 1
ATOM 3711 C C . ASN B 1 187 ? 32.562 43.031 4.219 1 46.97 187 ASN B C 1
ATOM 3713 O O . ASN B 1 187 ? 33.156 43.562 3.258 1 46.97 187 ASN B O 1
ATOM 3717 N N . SER B 1 188 ? 31.672 43.719 4.891 1 44.69 188 SER B N 1
ATOM 3718 C CA . SER B 1 188 ? 31.641 45.125 4.551 1 44.69 188 SER B CA 1
ATOM 3719 C C . SER B 1 188 ? 32.781 45.875 5.195 1 44.69 188 SER B C 1
ATOM 3721 O O . SER B 1 188 ? 33.062 47.031 4.855 1 44.69 188 SER B O 1
ATOM 3723 N N . GLN B 1 189 ? 33.25 45.438 6.348 1 41.5 189 GLN B N 1
ATOM 3724 C CA . GLN B 1 189 ? 34.219 46.344 6.984 1 41.5 189 GLN B CA 1
ATOM 3725 C C . GLN B 1 189 ? 35.531 46.312 6.25 1 41.5 189 GLN B C 1
ATOM 3727 O O . GLN B 1 189 ? 36.375 47.188 6.477 1 41.5 189 GLN B O 1
ATOM 3732 N N . ASP B 1 190 ? 35.844 45.125 5.742 1 39.72 190 ASP B N 1
ATOM 3733 C CA . ASP B 1 190 ? 37.281 45.094 5.457 1 39.72 190 ASP B CA 1
ATOM 3734 C C . ASP B 1 190 ? 37.594 45.938 4.215 1 39.72 190 ASP B C 1
ATOM 3736 O O . ASP B 1 190 ? 38.719 45.844 3.688 1 39.72 190 ASP B O 1
ATOM 3740 N N . ASN B 1 191 ? 36.5 46.344 3.521 1 38.16 191 ASN B N 1
ATOM 3741 C CA . ASN B 1 191 ? 37 46.875 2.258 1 38.16 191 ASN B CA 1
ATOM 3742 C C . ASN B 1 191 ? 37.719 48.188 2.447 1 38.16 191 ASN B C 1
ATOM 3744 O O . ASN B 1 191 ? 38 48.906 1.475 1 38.16 191 ASN B O 1
ATOM 3748 N N . SER B 1 192 ? 37.656 48.719 3.633 1 33.12 192 SER B N 1
ATOM 3749 C CA . SER B 1 192 ? 38.156 50.062 3.4 1 33.12 192 SER B CA 1
ATOM 3750 C C . SER B 1 192 ? 39.594 50.062 2.93 1 33.12 192 SER B C 1
ATOM 3752 O O . SER B 1 192 ? 40.062 51 2.305 1 33.12 192 SER B O 1
ATOM 3754 N N . HIS B 1 193 ? 40.5 49.375 3.717 1 29.56 193 HIS B N 1
ATOM 3755 C CA . HIS B 1 193 ? 41.781 50.094 3.701 1 29.56 193 HIS B CA 1
ATOM 3756 C C . HIS B 1 193 ? 42.438 50.031 2.324 1 29.56 193 HIS B C 1
ATOM 3758 O O . HIS B 1 193 ? 42.719 51.062 1.722 1 29.56 193 HIS B O 1
ATOM 3764 N N . ASP B 1 194 ? 43.969 49.625 2.232 1 28.91 194 ASP B N 1
ATOM 3765 C CA . ASP B 1 194 ? 45.156 50.125 1.562 1 28.91 194 ASP B CA 1
ATOM 3766 C C . ASP B 1 194 ? 45.25 49.594 0.131 1 28.91 194 ASP B C 1
ATOM 3768 O O . ASP B 1 194 ? 45 48.406 -0.118 1 28.91 194 ASP B O 1
ATOM 3772 N N . SER B 1 195 ? 45.094 50.406 -0.939 1 30.33 195 SER B N 1
ATOM 3773 C CA . SER B 1 195 ? 45.094 50.469 -2.396 1 30.33 195 SER B CA 1
ATOM 3774 C C . SER B 1 195 ? 46.281 49.688 -2.992 1 30.33 195 SER B C 1
ATOM 3776 O O . SER B 1 195 ? 46.344 49.531 -4.211 1 30.33 195 SER B O 1
ATOM 3778 N N . ASP B 1 196 ? 47.5 49.688 -2.289 1 25.97 196 ASP B N 1
ATOM 3779 C CA . ASP B 1 196 ? 48.688 49.844 -3.131 1 25.97 196 ASP B CA 1
ATOM 3780 C C . ASP B 1 196 ? 48.906 48.625 -4 1 25.97 196 ASP B C 1
ATOM 3782 O O . ASP B 1 196 ? 49.375 48.75 -5.137 1 25.97 196 ASP B O 1
ATOM 3786 N N . LEU B 1 197 ? 49.5 47.5 -3.33 1 24.44 197 LEU B N 1
ATOM 3787 C CA . LEU B 1 197 ? 50.562 46.75 -3.969 1 24.44 197 LEU B CA 1
ATOM 3788 C C . LEU B 1 197 ? 50.031 45.844 -5.082 1 24.44 197 LEU B C 1
ATOM 3790 O O . LEU B 1 197 ? 49.281 44.906 -4.82 1 24.44 197 LEU B O 1
ATOM 3794 N N . ALA B 1 198 ? 49.875 46.25 -6.332 1 23.86 198 ALA B N 1
ATOM 3795 C CA . ALA B 1 198 ? 49.406 45.844 -7.656 1 23.86 198 ALA B CA 1
ATOM 3796 C C . ALA B 1 198 ? 50 44.5 -8.055 1 23.86 198 ALA B C 1
ATOM 3798 O O . ALA B 1 198 ? 49.469 43.812 -8.922 1 23.86 198 ALA B O 1
ATOM 3799 N N . THR B 1 199 ? 51.312 44.219 -7.754 1 23.75 199 THR B N 1
ATOM 3800 C CA . THR B 1 199 ? 52.062 43.594 -8.859 1 23.75 199 THR B CA 1
ATOM 3801 C C . THR B 1 199 ? 51.562 42.188 -9.086 1 23.75 199 THR B C 1
ATOM 3803 O O . THR B 1 199 ? 51.375 41.75 -10.227 1 23.75 199 THR B O 1
ATOM 3806 N N . LYS B 1 200 ? 51.812 41.25 -8.094 1 23.47 200 LYS B N 1
ATOM 3807 C CA . LYS B 1 200 ? 52.344 39.969 -8.523 1 23.47 200 LYS B CA 1
ATOM 3808 C C . LYS B 1 200 ? 51.219 39.062 -9.078 1 23.47 200 LYS B C 1
ATOM 3810 O O . LYS B 1 200 ? 50.281 38.75 -8.367 1 23.47 200 LYS B O 1
ATOM 3815 N N . SER B 1 201 ? 50.969 38.844 -10.367 1 26.36 201 SER B N 1
ATOM 3816 C CA . SER B 1 201 ? 50.062 38.156 -11.273 1 26.36 201 SER B CA 1
ATOM 3817 C C . SER B 1 201 ? 50.125 36.656 -11.031 1 26.36 201 SER B C 1
ATOM 3819 O O . SER B 1 201 ? 49.5 35.875 -11.773 1 26.36 201 SER B O 1
ATOM 3821 N N . ALA B 1 202 ? 51.188 36.125 -10.367 1 25.11 202 ALA B N 1
ATOM 3822 C CA . ALA B 1 202 ? 51.5 34.781 -10.852 1 25.11 202 ALA B CA 1
ATOM 3823 C C . ALA B 1 202 ? 50.344 33.844 -10.633 1 25.11 202 ALA B C 1
ATOM 3825 O O . ALA B 1 202 ? 49.75 33.344 -11.594 1 25.11 202 ALA B O 1
ATOM 3826 N N . ASP B 1 203 ? 50.719 32.562 -10.086 1 27.23 203 ASP B N 1
ATOM 3827 C CA . ASP B 1 203 ? 50.375 31.172 -10.32 1 27.23 203 ASP B CA 1
ATOM 3828 C C . ASP B 1 203 ? 49.094 30.797 -9.562 1 27.23 203 ASP B C 1
ATOM 3830 O O . ASP B 1 203 ? 49.156 30.391 -8.398 1 27.23 203 ASP B O 1
ATOM 3834 N N . THR B 1 204 ? 48.125 31.578 -9.398 1 28.08 204 THR B N 1
ATOM 3835 C CA . THR B 1 204 ? 46.969 31.359 -8.562 1 28.08 204 THR B CA 1
ATOM 3836 C C . THR B 1 204 ? 46.125 30.219 -9.117 1 28.08 204 THR B C 1
ATOM 3838 O O . THR B 1 204 ? 44.969 30.031 -8.695 1 28.08 204 THR B O 1
ATOM 3841 N N . THR B 1 205 ? 46.688 29.5 -10.148 1 28.55 205 THR B N 1
ATOM 3842 C CA . THR B 1 205 ? 45.719 28.594 -10.766 1 28.55 205 THR B CA 1
ATOM 3843 C C . THR B 1 205 ? 45.375 27.438 -9.836 1 28.55 205 THR B C 1
ATOM 3845 O O . THR B 1 205 ? 44.25 26.953 -9.805 1 28.55 205 THR B O 1
ATOM 3848 N N . GLN B 1 206 ? 46.438 26.859 -9.25 1 29.42 206 GLN B N 1
ATOM 3849 C CA . GLN B 1 206 ? 46.219 25.484 -8.797 1 29.42 206 GLN B CA 1
ATOM 3850 C C . GLN B 1 206 ? 45.281 25.453 -7.594 1 29.42 206 GLN B C 1
ATOM 3852 O O . GLN B 1 206 ? 44.781 24.375 -7.207 1 29.42 206 GLN B O 1
ATOM 3857 N N . ILE B 1 207 ? 45.312 26.438 -6.676 1 30 207 ILE B N 1
ATOM 3858 C CA . ILE B 1 207 ? 44.656 26.25 -5.395 1 30 207 ILE B CA 1
ATOM 3859 C C . ILE B 1 207 ? 43.125 26.234 -5.609 1 30 207 ILE B C 1
ATOM 3861 O O . ILE B 1 207 ? 42.375 25.984 -4.668 1 30 207 ILE B O 1
ATOM 3865 N N . VAL B 1 208 ? 42.688 26.672 -6.797 1 32.56 208 VAL B N 1
ATOM 3866 C CA . VAL B 1 208 ? 41.219 26.781 -6.902 1 32.56 208 VAL B CA 1
ATOM 3867 C C . VAL B 1 208 ? 40.594 25.406 -6.941 1 32.56 208 VAL B C 1
ATOM 3869 O O . VAL B 1 208 ? 39.438 25.234 -6.574 1 32.56 208 VAL B O 1
ATOM 3872 N N . MET B 1 209 ? 41.375 24.391 -7.367 1 32.09 209 MET B N 1
ATOM 3873 C CA . MET B 1 209 ? 40.562 23.203 -7.652 1 32.09 209 MET B CA 1
ATOM 3874 C C . MET B 1 209 ? 40.125 22.516 -6.363 1 32.09 209 MET B C 1
ATOM 3876 O O . MET B 1 209 ? 39.156 21.75 -6.352 1 32.09 209 MET B O 1
ATOM 3880 N N . GLY B 1 210 ? 41.031 22.438 -5.352 1 32.72 210 GLY B N 1
ATOM 3881 C CA . GLY B 1 210 ? 40.688 21.531 -4.266 1 32.72 210 GLY B CA 1
ATOM 3882 C C . GLY B 1 210 ? 39.531 21.984 -3.43 1 32.72 210 GLY B C 1
ATOM 3883 O O . GLY B 1 210 ? 39.094 21.281 -2.521 1 32.72 210 GLY B O 1
ATOM 3884 N N . GLN B 1 211 ? 39.344 23.25 -3.191 1 32.44 211 GLN B N 1
ATOM 3885 C CA . GLN B 1 211 ? 38.312 23.688 -2.242 1 32.44 211 GLN B CA 1
ATOM 3886 C C . GLN B 1 211 ? 36.906 23.281 -2.705 1 32.44 211 GLN B C 1
ATOM 3888 O O . GLN B 1 211 ? 35.938 23.578 -2.041 1 32.44 211 GLN B O 1
ATOM 3893 N N . SER B 1 212 ? 36.781 22.953 -3.959 1 34.06 212 SER B N 1
ATOM 3894 C CA . SER B 1 212 ? 35.406 22.844 -4.438 1 34.06 212 SER B CA 1
ATOM 3895 C C . SER B 1 212 ? 34.688 21.672 -3.775 1 34.06 212 SER B C 1
ATOM 3897 O O . SER B 1 212 ? 33.469 21.719 -3.557 1 34.06 212 SER B O 1
ATOM 3899 N N . GLU B 1 213 ? 35.375 20.516 -3.826 1 35.66 213 GLU B N 1
ATOM 3900 C CA . GLU B 1 213 ? 34.531 19.391 -3.496 1 35.66 213 GLU B CA 1
ATOM 3901 C C . GLU B 1 213 ? 34.125 19.406 -2.023 1 35.66 213 GLU B C 1
ATOM 3903 O O . GLU B 1 213 ? 34.562 18.562 -1.245 1 35.66 213 GLU B O 1
ATOM 3908 N N . LYS B 1 214 ? 34.438 20.406 -1.2 1 32.81 214 LYS B N 1
ATOM 3909 C CA . LYS B 1 214 ? 33.875 20.344 0.144 1 32.81 214 LYS B CA 1
ATOM 3910 C C . LYS B 1 214 ? 32.469 19.766 0.122 1 32.81 214 LYS B C 1
ATOM 3912 O O . LYS B 1 214 ? 31.703 20.031 -0.803 1 32.81 214 LYS B O 1
ATOM 3917 N N . ASN B 1 215 ? 32.281 18.594 0.744 1 36.38 215 ASN B N 1
ATOM 3918 C CA . ASN B 1 215 ? 31.031 17.984 1.21 1 36.38 215 ASN B CA 1
ATOM 3919 C C . ASN B 1 215 ? 30.016 19.031 1.615 1 36.38 215 ASN B C 1
ATOM 3921 O O . ASN B 1 215 ? 29.984 19.469 2.768 1 36.38 215 ASN B O 1
ATOM 3925 N N . LYS B 1 216 ? 29.797 20.188 1.023 1 34.09 216 LYS B N 1
ATOM 3926 C CA . LYS B 1 216 ? 28.703 21.109 1.297 1 34.09 216 LYS B CA 1
ATOM 3927 C C . LYS B 1 216 ? 27.422 20.344 1.652 1 34.09 216 LYS B C 1
ATOM 3929 O O . LYS B 1 216 ? 26.75 19.812 0.771 1 34.09 216 LYS B O 1
ATOM 3934 N N . LYS B 1 217 ? 27.438 19.484 2.645 1 40.62 217 LYS B N 1
ATOM 3935 C CA . LYS B 1 217 ? 26.109 19.219 3.197 1 40.62 217 LYS B CA 1
ATOM 3936 C C . LYS B 1 217 ? 25.172 20.375 2.91 1 40.62 217 LYS B C 1
ATOM 3938 O O . LYS B 1 217 ? 25.359 21.484 3.414 1 40.62 217 LYS B O 1
ATOM 3943 N N . LYS B 1 218 ? 24.734 20.641 1.827 1 46.12 218 LYS B N 1
ATOM 3944 C CA . LYS B 1 218 ? 23.812 21.672 1.389 1 46.12 218 LYS B CA 1
ATOM 3945 C C . LYS B 1 218 ? 22.859 22.078 2.516 1 46.12 218 LYS B C 1
ATOM 3947 O O . LYS B 1 218 ? 22 21.297 2.916 1 46.12 218 LYS B O 1
ATOM 3952 N N . GLY B 1 219 ? 23.391 22.719 3.574 1 56.97 219 GLY B N 1
ATOM 3953 C CA . GLY B 1 219 ? 22.547 23.281 4.602 1 56.97 219 GLY B CA 1
ATOM 3954 C C . GLY B 1 219 ? 21.172 23.688 4.086 1 56.97 219 GLY B C 1
ATOM 3955 O O . GLY B 1 219 ? 20.984 23.891 2.885 1 56.97 219 GLY B O 1
ATOM 3956 N N . LYS B 1 220 ? 20.141 23.297 4.961 1 71.56 220 LYS B N 1
ATOM 3957 C CA . LYS B 1 220 ? 18.781 23.703 4.621 1 71.56 220 LYS B CA 1
ATOM 3958 C C . LYS B 1 220 ? 18.719 25.172 4.246 1 71.56 220 LYS B C 1
ATOM 3960 O O . LYS B 1 220 ? 19.234 26.031 4.977 1 71.56 220 LYS B O 1
ATOM 3965 N N . SER B 1 221 ? 18.297 25.422 3.033 1 85.75 221 SER B N 1
ATOM 3966 C CA . SER B 1 221 ? 18.031 26.797 2.617 1 85.75 221 SER B CA 1
ATOM 3967 C C . SER B 1 221 ? 16.844 27.391 3.371 1 85.75 221 SER B C 1
ATOM 3969 O O . SER B 1 221 ? 16.016 26.656 3.91 1 85.75 221 SER B O 1
ATOM 3971 N N . LYS B 1 222 ? 16.859 28.656 3.576 1 90.62 222 LYS B N 1
ATOM 3972 C CA . LYS B 1 222 ? 15.766 29.375 4.223 1 90.62 222 LYS B CA 1
ATOM 3973 C C . LYS B 1 222 ? 14.422 28.969 3.621 1 90.62 222 LYS B C 1
ATOM 3975 O O . LYS B 1 222 ? 13.445 28.781 4.348 1 90.62 222 LYS B O 1
ATOM 3980 N N . THR B 1 223 ? 14.438 28.797 2.373 1 90.75 223 THR B N 1
ATOM 3981 C CA . THR B 1 223 ? 13.211 28.438 1.671 1 90.75 223 THR B CA 1
ATOM 3982 C C . THR B 1 223 ? 12.742 27.047 2.08 1 90.75 223 THR B C 1
ATOM 3984 O O . THR B 1 223 ? 11.547 26.828 2.297 1 90.75 223 THR B O 1
ATOM 3987 N N . GLN B 1 224 ? 13.648 26.156 2.178 1 91.75 224 GLN B N 1
ATOM 3988 C CA . GLN B 1 224 ? 13.312 24.781 2.57 1 91.75 224 GLN B CA 1
ATOM 3989 C C . GLN B 1 224 ? 12.742 24.75 3.986 1 91.75 224 GLN B C 1
ATOM 3991 O O . GLN B 1 224 ? 11.789 24.016 4.258 1 91.75 224 GLN B O 1
ATOM 3996 N N . VAL B 1 225 ? 13.32 25.531 4.809 1 94 225 VAL B N 1
ATOM 3997 C CA . VAL B 1 225 ? 12.859 25.578 6.191 1 94 225 VAL B CA 1
ATOM 3998 C C . VAL B 1 225 ? 11.461 26.188 6.25 1 94 225 VAL B C 1
ATOM 4000 O O . VAL B 1 225 ? 10.586 25.703 6.965 1 94 225 VAL B O 1
ATOM 4003 N N . PHE B 1 226 ? 11.273 27.25 5.508 1 93.56 226 PHE B N 1
ATOM 4004 C CA . PHE B 1 226 ? 9.977 27.922 5.457 1 93.56 226 PHE B CA 1
ATOM 4005 C C . PHE B 1 226 ? 8.898 26.969 4.934 1 93.56 226 PHE B C 1
ATOM 4007 O O . PHE B 1 226 ? 7.781 26.953 5.449 1 93.56 226 PHE B O 1
ATOM 4014 N N . LEU B 1 227 ? 9.195 26.219 3.969 1 94.94 227 LEU B N 1
ATOM 4015 C CA . LEU B 1 227 ? 8.242 25.281 3.398 1 94.94 227 LEU B CA 1
ATOM 4016 C C . LEU B 1 227 ? 7.891 24.188 4.402 1 94.94 227 LEU B C 1
ATOM 4018 O O . LEU B 1 227 ? 6.742 23.734 4.465 1 94.94 227 LEU B O 1
ATOM 4022 N N . LYS B 1 228 ? 8.859 23.828 5.145 1 96.25 228 LYS B N 1
ATOM 4023 C CA . LYS B 1 228 ? 8.617 22.812 6.164 1 96.25 228 LYS B CA 1
ATOM 4024 C C . LYS B 1 228 ? 7.695 23.344 7.258 1 96.25 228 LYS B C 1
ATOM 4026 O O . LYS B 1 228 ? 6.879 22.594 7.809 1 96.25 228 LYS B O 1
ATOM 4031 N N . ILE B 1 229 ? 7.906 24.562 7.586 1 97.06 229 ILE B N 1
ATOM 4032 C CA . ILE B 1 229 ? 7.027 25.188 8.562 1 97.06 229 ILE B CA 1
ATOM 4033 C C . ILE B 1 229 ? 5.59 25.188 8.047 1 97.06 229 ILE B C 1
ATOM 4035 O O . ILE B 1 229 ? 4.664 24.812 8.766 1 97.06 229 ILE B O 1
ATOM 4039 N N . PHE B 1 230 ? 5.41 25.5 6.801 1 96.69 230 PHE B N 1
ATOM 4040 C CA . PHE B 1 230 ? 4.082 25.531 6.199 1 96.69 230 PHE B CA 1
ATOM 4041 C C . PHE B 1 230 ? 3.488 24.125 6.113 1 96.69 230 PHE B C 1
ATOM 4043 O O . PHE B 1 230 ? 2.295 23.938 6.359 1 96.69 230 PHE B O 1
ATOM 4050 N N . GLU B 1 231 ? 4.273 23.219 5.734 1 97.69 231 GLU B N 1
ATOM 4051 C CA . GLU B 1 231 ? 3.865 21.828 5.645 1 97.69 231 GLU B CA 1
ATOM 4052 C C . GLU B 1 231 ? 3.354 21.312 6.988 1 97.69 231 GLU B C 1
ATOM 4054 O O . GLU B 1 231 ? 2.25 20.766 7.074 1 97.69 231 GLU B O 1
ATOM 4059 N N . ASN B 1 232 ? 4.117 21.531 8.016 1 98.12 232 ASN B N 1
ATOM 4060 C CA . ASN B 1 232 ? 3.762 21.047 9.344 1 98.12 232 ASN B CA 1
ATOM 4061 C C . ASN B 1 232 ? 2.566 21.812 9.914 1 98.12 232 ASN B C 1
ATOM 4063 O O . ASN B 1 232 ? 1.743 21.234 10.633 1 98.12 232 ASN B O 1
ATOM 4067 N N . THR B 1 233 ? 2.496 23.078 9.617 1 98 233 THR B N 1
ATOM 4068 C CA . THR B 1 233 ? 1.352 23.859 10.07 1 98 233 THR B CA 1
ATOM 4069 C C . THR B 1 233 ? 0.065 23.359 9.414 1 98 233 THR B C 1
ATOM 4071 O O . THR B 1 233 ? -0.954 23.188 10.086 1 98 233 THR B O 1
ATOM 4074 N N . ALA B 1 234 ? 0.163 23.078 8.156 1 97.81 234 ALA B N 1
ATOM 4075 C CA . ALA B 1 234 ? -0.999 22.547 7.449 1 97.81 234 ALA B CA 1
ATOM 4076 C C . ALA B 1 234 ? -1.402 21.188 8 1 97.81 234 ALA B C 1
ATOM 4078 O O . ALA B 1 234 ? -2.592 20.875 8.086 1 97.81 234 ALA B O 1
ATOM 4079 N N . ASP B 1 235 ? -0.497 20.406 8.414 1 98.25 235 ASP B N 1
ATOM 4080 C CA . ASP B 1 235 ? -0.768 19.062 8.93 1 98.25 235 ASP B CA 1
ATOM 4081 C C . ASP B 1 235 ? -1.423 19.141 10.312 1 98.25 235 ASP B C 1
ATOM 4083 O O . ASP B 1 235 ? -2.012 18.156 10.773 1 98.25 235 ASP B O 1
ATOM 4087 N N . LEU B 1 236 ? -1.323 20.312 10.992 1 98.31 236 LEU B N 1
ATOM 4088 C CA . LEU B 1 236 ? -1.896 20.438 12.328 1 98.31 236 LEU B CA 1
ATOM 4089 C C . LEU B 1 236 ? -3.416 20.328 12.281 1 98.31 236 LEU B C 1
ATOM 4091 O O . LEU B 1 236 ? -4.047 19.938 13.258 1 98.31 236 LEU B O 1
ATOM 4095 N N . PHE B 1 237 ? -3.975 20.609 11.172 1 97.62 237 PHE B N 1
ATOM 4096 C CA . PHE B 1 237 ? -5.426 20.656 11.055 1 97.62 237 PHE B CA 1
ATOM 4097 C C . PHE B 1 237 ? -6.023 19.25 11.18 1 97.62 237 PHE B C 1
ATOM 4099 O O . PHE B 1 237 ? -7.156 19.094 11.641 1 97.62 237 PHE B O 1
ATOM 4106 N N . LEU B 1 238 ? -5.297 18.266 10.867 1 97.44 238 LEU B N 1
ATOM 4107 C CA . LEU B 1 238 ? -5.82 16.906 10.906 1 97.44 238 LEU B CA 1
ATOM 4108 C C . LEU B 1 238 ? -5.977 16.422 12.344 1 97.44 238 LEU B C 1
ATOM 4110 O O . LEU B 1 238 ? -7.098 16.219 12.812 1 9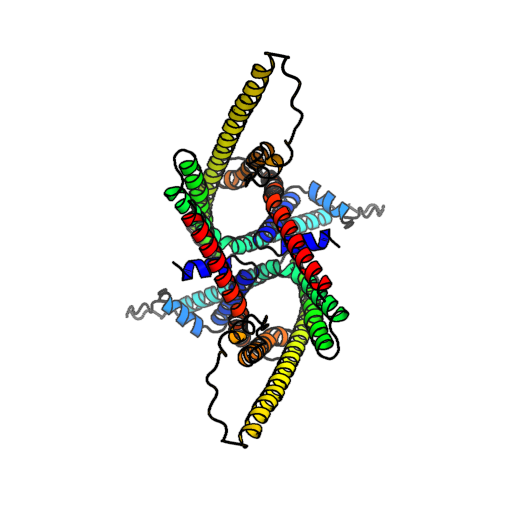7.44 238 LEU B O 1
ATOM 4114 N N . PRO B 1 239 ? -4.82 16.312 13.047 1 97.88 239 PRO B N 1
ATOM 4115 C CA . PRO B 1 239 ? -4.988 15.891 14.438 1 97.88 239 PRO B CA 1
ATOM 4116 C C . PRO B 1 239 ? -5.727 16.922 15.289 1 97.88 239 PRO B C 1
ATOM 4118 O O . PRO B 1 239 ? -6.414 16.562 16.25 1 97.88 239 PRO B O 1
ATOM 4121 N N . GLY B 1 240 ? -5.617 18.203 14.969 1 98 240 GLY B N 1
ATOM 4122 C CA . GLY B 1 240 ? -6.344 19.234 15.688 1 98 240 GLY B CA 1
ATOM 4123 C C . GLY B 1 240 ? -7.852 19.094 15.578 1 98 240 GLY B C 1
ATOM 4124 O O . GLY B 1 240 ? -8.578 19.359 16.531 1 98 240 GLY B O 1
ATOM 4125 N N . ALA B 1 241 ? -8.297 18.688 14.43 1 97.06 241 ALA B N 1
ATOM 4126 C CA . ALA B 1 241 ? -9.727 18.484 14.234 1 97.06 241 ALA B CA 1
ATOM 4127 C C . ALA B 1 241 ? -10.219 17.25 14.992 1 97.06 241 ALA B C 1
ATOM 4129 O O . ALA B 1 241 ? -11.312 17.266 15.57 1 97.06 241 ALA B O 1
ATOM 4130 N N . VAL B 1 242 ? -9.461 16.203 15.047 1 95.75 242 VAL B N 1
ATOM 4131 C CA . VAL B 1 242 ? -9.836 14.961 15.711 1 95.75 242 VAL B CA 1
ATOM 4132 C C . VAL B 1 242 ? -9.883 15.188 17.219 1 95.75 242 VAL B C 1
ATOM 4134 O O . VAL B 1 242 ? -10.781 14.688 17.906 1 95.75 242 VAL B O 1
ATOM 4137 N N . THR B 1 243 ? -8.914 15.938 17.75 1 96.88 243 THR B N 1
ATOM 4138 C CA . THR B 1 243 ? -8.852 16.188 19.172 1 96.88 243 THR B CA 1
ATOM 4139 C C . THR B 1 243 ? -9.867 17.25 19.578 1 96.88 243 THR B C 1
ATOM 4141 O O . THR B 1 243 ? -10.203 17.375 20.766 1 96.88 243 THR B O 1
ATOM 4144 N N . GLY B 1 244 ? -10.266 18.016 18.641 1 96.38 244 GLY B N 1
ATOM 4145 C CA . GLY B 1 244 ? -11.172 19.125 18.906 1 96.38 244 GLY B CA 1
ATOM 4146 C C . GLY B 1 244 ? -10.461 20.406 19.297 1 96.38 244 GLY B C 1
ATOM 4147 O O . GLY B 1 244 ? -11.094 21.375 19.688 1 96.38 244 GLY B O 1
ATOM 4148 N N . TRP B 1 245 ? -9.141 20.375 19.141 1 97.56 245 TRP B N 1
ATOM 4149 C CA . TRP B 1 245 ? -8.352 21.531 19.547 1 97.56 245 TRP B CA 1
ATOM 4150 C C . TRP B 1 245 ? -8.383 22.625 18.484 1 97.56 245 TRP B C 1
ATOM 4152 O O . TRP B 1 245 ? -8.195 23.797 18.781 1 97.56 245 TRP B O 1
ATOM 4162 N N . ILE B 1 246 ? -8.578 22.25 17.219 1 96.62 246 ILE B N 1
ATOM 4163 C CA . ILE B 1 246 ? -8.773 23.156 16.094 1 96.62 246 ILE B CA 1
ATOM 4164 C C . ILE B 1 246 ? -10.141 22.922 15.461 1 96.62 246 ILE B C 1
ATOM 4166 O O . ILE B 1 246 ? -10.383 21.875 14.867 1 96.62 246 ILE B O 1
ATOM 4170 N N . VAL B 1 247 ? -11.016 23.875 15.625 1 95 247 VAL B N 1
ATOM 4171 C CA . VAL B 1 247 ? -12.352 23.75 15.062 1 95 247 VAL B CA 1
ATOM 4172 C C . VAL B 1 247 ? -12.312 24.031 13.562 1 95 247 VAL B C 1
ATOM 4174 O O . VAL B 1 247 ? -12.117 25.172 13.133 1 95 247 VAL B O 1
ATOM 4177 N N . SER B 1 248 ? -12.32 23.047 12.805 1 93.12 248 SER B N 1
ATOM 4178 C CA . SER B 1 248 ? -12.289 23.125 11.344 1 93.12 248 SER B CA 1
ATOM 4179 C C . SER B 1 248 ? -13.266 22.141 10.719 1 93.12 248 SER B C 1
ATOM 4181 O O . SER B 1 248 ? -13.492 21.062 11.258 1 93.12 248 SER B O 1
ATOM 4183 N N . ASP B 1 249 ? -13.867 22.562 9.656 1 94.38 249 ASP B N 1
ATOM 4184 C CA . ASP B 1 249 ? -14.75 21.625 8.969 1 94.38 249 ASP B CA 1
ATOM 4185 C C . ASP B 1 249 ? -13.945 20.641 8.133 1 94.38 249 ASP B C 1
ATOM 4187 O O . ASP B 1 249 ? -12.734 20.812 7.945 1 94.38 249 ASP B O 1
ATOM 4191 N N . ARG B 1 250 ? -14.609 19.609 7.645 1 94 250 ARG B N 1
ATOM 4192 C CA . ARG B 1 250 ? -13.969 18.516 6.938 1 94 250 ARG B CA 1
ATOM 4193 C C . ARG B 1 250 ? -13.375 18.984 5.613 1 94 250 ARG B C 1
ATOM 4195 O O . ARG B 1 250 ? -12.383 18.438 5.137 1 94 250 ARG B O 1
ATOM 4202 N N . GLY B 1 251 ? -13.945 19.953 4.992 1 95.38 251 GLY B N 1
ATOM 4203 C CA . GLY B 1 251 ? -13.422 20.5 3.75 1 95.38 251 GLY B CA 1
ATOM 4204 C C . GLY B 1 251 ? -12.094 21.203 3.928 1 95.38 251 GLY B C 1
ATOM 4205 O O . GLY B 1 251 ? -11.164 21.016 3.139 1 95.38 251 GLY B O 1
ATOM 4206 N N . VAL B 1 252 ? -11.977 22 4.977 1 96.12 252 VAL B N 1
ATOM 4207 C CA . VAL B 1 252 ? -10.758 22.75 5.281 1 96.12 252 VAL B CA 1
ATOM 4208 C C . VAL B 1 252 ? -9.633 21.766 5.613 1 96.12 252 VAL B C 1
ATOM 4210 O O . VAL B 1 252 ? -8.492 21.953 5.176 1 96.12 252 VAL B O 1
ATOM 4213 N N . VAL B 1 253 ? -9.945 20.766 6.367 1 97.5 253 VAL B N 1
ATOM 4214 C CA . VAL B 1 253 ? -8.969 19.734 6.699 1 97.5 253 VAL B CA 1
ATOM 4215 C C . VAL B 1 253 ? -8.461 19.062 5.422 1 97.5 253 VAL B C 1
ATOM 4217 O O . VAL B 1 253 ? -7.266 18.797 5.285 1 97.5 253 VAL B O 1
ATOM 4220 N N . GLY B 1 254 ? -9.375 18.797 4.461 1 97.88 254 GLY B N 1
ATOM 4221 C CA . GLY B 1 254 ? -8.992 18.234 3.174 1 97.88 254 GLY B CA 1
ATOM 4222 C C . GLY B 1 254 ? -8.039 19.125 2.4 1 97.88 254 GLY B C 1
ATOM 4223 O O . GLY B 1 254 ? -7.043 18.656 1.852 1 97.88 254 GLY B O 1
ATOM 4224 N N . VAL B 1 255 ? -8.281 20.375 2.395 1 97.62 255 VAL B N 1
ATOM 4225 C CA . VAL B 1 255 ? -7.449 21.328 1.673 1 97.62 255 VAL B CA 1
ATOM 4226 C C . VAL B 1 255 ? -6.07 21.406 2.32 1 97.62 255 VAL B C 1
ATOM 4228 O O . VAL B 1 255 ? -5.051 21.375 1.629 1 97.62 255 VAL B O 1
ATOM 4231 N N . ALA B 1 256 ? -6.07 21.531 3.641 1 98.31 256 ALA B N 1
ATOM 4232 C CA . ALA B 1 256 ? -4.801 21.562 4.363 1 98.31 256 ALA B CA 1
ATOM 4233 C C . ALA B 1 256 ? -3.979 20.312 4.082 1 98.31 256 ALA B C 1
ATOM 4235 O O . ALA B 1 256 ? -2.756 20.375 3.943 1 98.31 256 ALA B O 1
ATOM 4236 N N . THR B 1 257 ? -4.664 19.188 3.951 1 98.06 257 THR B N 1
ATOM 4237 C CA . THR B 1 257 ? -3.986 17.922 3.688 1 98.06 257 THR B CA 1
ATOM 4238 C C . THR B 1 257 ? -3.381 17.922 2.287 1 98.06 257 THR B C 1
ATOM 4240 O O . THR B 1 257 ? -2.281 17.406 2.084 1 98.06 257 THR B O 1
ATOM 4243 N N . VAL B 1 258 ? -4.082 18.484 1.323 1 98.06 258 VAL B N 1
ATOM 4244 C CA . VAL B 1 258 ? -3.541 18.578 -0.029 1 98.06 258 VAL B CA 1
ATOM 4245 C C . VAL B 1 258 ? -2.266 19.422 -0.016 1 98.06 258 VAL B C 1
ATOM 4247 O O . VAL B 1 258 ? -1.245 19.016 -0.583 1 98.06 258 VAL B O 1
ATOM 4250 N N . ILE B 1 259 ? -2.314 20.5 0.695 1 97.62 259 ILE B N 1
ATOM 4251 C CA . ILE B 1 259 ? -1.184 21.422 0.752 1 97.62 259 ILE B CA 1
ATOM 4252 C C . ILE B 1 259 ? 0.021 20.719 1.374 1 97.62 259 ILE B C 1
ATOM 4254 O O . ILE B 1 259 ? 1.112 20.703 0.799 1 97.62 259 ILE B O 1
ATOM 4258 N N . SER B 1 260 ? -0.176 20.141 2.5 1 98.12 260 SER B N 1
ATOM 4259 C CA . SER B 1 260 ? 0.948 19.5 3.178 1 98.12 260 SER B CA 1
ATOM 4260 C C . SER B 1 260 ? 1.461 18.297 2.387 1 98.12 260 SER B C 1
ATOM 4262 O O . SER B 1 260 ? 2.66 18.016 2.389 1 98.12 260 SER B O 1
ATOM 4264 N N . THR B 1 261 ? 0.578 17.594 1.648 1 98.06 261 THR B N 1
ATOM 4265 C CA . THR B 1 261 ? 0.991 16.422 0.873 1 98.06 261 THR B CA 1
ATOM 4266 C C . THR B 1 261 ? 1.851 16.844 -0.316 1 98.06 261 THR B C 1
ATOM 4268 O O . THR B 1 261 ? 2.895 16.234 -0.576 1 98.06 261 THR B O 1
ATOM 4271 N N . VAL B 1 262 ? 1.438 17.875 -0.963 1 97.12 262 VAL B N 1
ATOM 4272 C CA . VAL B 1 262 ? 2.199 18.359 -2.109 1 97.12 262 VAL B CA 1
ATOM 4273 C C . VAL B 1 262 ? 3.58 18.828 -1.651 1 97.12 262 VAL B C 1
ATOM 4275 O O . VAL B 1 262 ? 4.594 18.484 -2.271 1 97.12 262 VAL B O 1
ATOM 4278 N N . LEU B 1 263 ? 3.646 19.469 -0.564 1 96.19 263 LEU B N 1
ATOM 4279 C CA . LEU B 1 263 ? 4.91 20 -0.051 1 96.19 263 LEU B CA 1
ATOM 4280 C C . LEU B 1 263 ? 5.816 18.859 0.413 1 96.19 263 LEU B C 1
ATOM 4282 O O . LEU B 1 263 ? 7.031 18.906 0.197 1 96.19 263 LEU B O 1
ATOM 4286 N N . SER B 1 264 ? 5.262 17.891 1.004 1 95.69 264 SER B N 1
ATOM 4287 C CA . SER B 1 264 ? 6.066 16.812 1.553 1 95.69 264 SER B CA 1
ATOM 4288 C C . SER B 1 264 ? 6.48 15.82 0.466 1 95.69 264 SER B C 1
ATOM 4290 O O . SER B 1 264 ? 7.34 14.961 0.69 1 95.69 264 SER B O 1
ATOM 4292 N N . SER B 1 265 ? 5.844 15.844 -0.678 1 95.94 265 SER B N 1
ATOM 4293 C CA . SER B 1 265 ? 6.148 14.922 -1.761 1 95.94 265 SER B CA 1
ATOM 4294 C C . SER B 1 265 ? 7.34 15.406 -2.582 1 95.94 265 SER B C 1
ATOM 4296 O O . SER B 1 265 ? 7.918 14.641 -3.357 1 95.94 265 SER B O 1
ATOM 4298 N N . ARG B 1 266 ? 7.711 16.562 -2.363 1 93.06 266 ARG B N 1
ATOM 4299 C CA . ARG B 1 266 ? 8.727 17.188 -3.205 1 93.06 266 ARG B CA 1
ATOM 4300 C C . ARG B 1 266 ? 10.055 16.438 -3.098 1 93.06 266 ARG B C 1
ATOM 4302 O O . ARG B 1 266 ? 10.695 16.156 -4.113 1 93.06 266 ARG B O 1
ATOM 4309 N N . ASP B 1 267 ? 10.422 16.188 -1.934 1 90.62 267 ASP B N 1
ATOM 4310 C CA . ASP B 1 267 ? 11.703 15.523 -1.73 1 90.62 267 ASP B CA 1
ATOM 4311 C C . ASP B 1 267 ? 11.703 14.125 -2.342 1 90.62 267 ASP B C 1
ATOM 4313 O O . ASP B 1 267 ? 12.703 13.688 -2.902 1 90.62 267 ASP B O 1
ATOM 4317 N N . ILE B 1 268 ? 10.641 13.461 -2.219 1 93.06 268 ILE B N 1
ATOM 4318 C CA . ILE B 1 268 ? 10.531 12.117 -2.768 1 93.06 268 ILE B CA 1
ATOM 4319 C C . ILE B 1 268 ? 10.562 12.18 -4.293 1 93.06 268 ILE B C 1
ATOM 4321 O O . ILE B 1 268 ? 11.211 11.352 -4.938 1 93.06 268 ILE B O 1
ATOM 4325 N N . TRP B 1 269 ? 9.805 13.18 -4.781 1 93.62 269 TRP B N 1
ATOM 4326 C CA . TRP B 1 269 ? 9.75 13.383 -6.223 1 93.62 269 TRP B CA 1
ATOM 4327 C C . TRP B 1 269 ? 11.156 13.602 -6.789 1 93.62 269 TRP B C 1
ATOM 4329 O O . TRP B 1 269 ? 11.523 13 -7.801 1 93.62 269 TRP B O 1
ATOM 4339 N N . ARG B 1 270 ? 11.977 14.344 -6.09 1 91.56 270 ARG B N 1
ATOM 4340 C CA . ARG B 1 270 ? 13.344 14.633 -6.52 1 91.56 270 ARG B CA 1
ATOM 4341 C C . ARG B 1 270 ? 14.227 13.398 -6.391 1 91.56 270 ARG B C 1
ATOM 4343 O O . ARG B 1 270 ? 15.039 13.109 -7.273 1 91.56 270 ARG B O 1
ATOM 4350 N N . ARG B 1 271 ? 14.078 12.75 -5.406 1 91.31 271 ARG B N 1
ATOM 4351 C CA . ARG B 1 271 ? 14.883 11.562 -5.164 1 91.31 271 ARG B CA 1
ATOM 4352 C C . ARG B 1 271 ? 14.648 10.508 -6.242 1 91.31 271 ARG B C 1
ATOM 4354 O O . ARG B 1 271 ? 15.594 9.898 -6.746 1 91.31 271 ARG B O 1
ATOM 4361 N N . VAL B 1 272 ? 13.438 10.289 -6.52 1 89.94 272 VAL B N 1
ATOM 4362 C CA . VAL B 1 272 ? 13.078 9.305 -7.535 1 89.94 272 VAL B CA 1
ATOM 4363 C C . VAL B 1 272 ? 13.625 9.734 -8.891 1 89.94 272 VAL B C 1
ATOM 4365 O O . VAL B 1 272 ? 14.086 8.906 -9.68 1 89.94 272 VAL B O 1
ATOM 4368 N N . GLY B 1 273 ? 13.562 11.023 -9.18 1 86.62 273 GLY B N 1
ATOM 4369 C CA . GLY B 1 273 ? 14.133 11.547 -10.406 1 86.62 273 GLY B CA 1
ATOM 4370 C C . GLY B 1 273 ? 15.633 11.336 -10.508 1 86.62 273 GLY B C 1
ATOM 4371 O O . GLY B 1 273 ? 16.141 10.984 -11.578 1 86.62 273 GLY B O 1
ATOM 4372 N N . ASP B 1 274 ? 16.312 11.5 -9.453 1 85.81 274 ASP B N 1
ATOM 4373 C CA . ASP B 1 274 ? 17.766 11.305 -9.414 1 85.81 274 ASP B CA 1
ATOM 4374 C C . ASP B 1 274 ? 18.125 9.836 -9.633 1 85.81 274 ASP B C 1
ATOM 4376 O O . ASP B 1 274 ? 19.125 9.531 -10.281 1 85.81 274 ASP B O 1
ATOM 4380 N N . GLN B 1 275 ? 17.406 9.023 -9.078 1 82.06 275 GLN B N 1
ATOM 4381 C CA . GLN B 1 275 ? 17.656 7.594 -9.234 1 82.06 275 GLN B CA 1
ATOM 4382 C C . GLN B 1 275 ? 17.469 7.164 -10.695 1 82.06 275 GLN B C 1
ATOM 4384 O O . GLN B 1 275 ? 18.188 6.289 -11.18 1 82.06 275 GLN B O 1
ATOM 4389 N N . GLU B 1 276 ? 16.531 7.727 -11.297 1 79 276 GLU B N 1
ATOM 4390 C CA . GLU B 1 276 ? 16.312 7.441 -12.711 1 79 276 GLU B CA 1
ATOM 4391 C C . GLU B 1 276 ? 17.516 7.848 -13.562 1 79 276 GLU B C 1
ATOM 4393 O O . GLU B 1 276 ? 17.906 7.125 -14.477 1 79 276 GLU B O 1
ATOM 4398 N N . VAL B 1 277 ? 18.016 8.953 -13.25 1 74.44 277 VAL B N 1
ATOM 4399 C CA . VAL B 1 277 ? 19.156 9.477 -13.984 1 74.44 277 VAL B CA 1
ATOM 4400 C C . VAL B 1 277 ? 20.375 8.578 -13.766 1 74.44 277 VAL B C 1
ATOM 4402 O O . VAL B 1 277 ? 21.125 8.281 -14.703 1 74.44 277 VAL B O 1
ATOM 4405 N N . ARG B 1 278 ? 20.5 8.125 -12.625 1 76.44 278 ARG B N 1
ATOM 4406 C CA . ARG B 1 278 ? 21.609 7.23 -12.297 1 76.44 278 ARG B CA 1
ATOM 4407 C C . ARG B 1 278 ? 21.469 5.898 -13.023 1 76.44 278 ARG B C 1
ATOM 4409 O O . ARG B 1 278 ? 22.453 5.34 -13.508 1 76.44 278 ARG B O 1
ATOM 4416 N N . ASN B 1 279 ? 20.25 5.438 -13.125 1 72.06 279 ASN B N 1
ATOM 4417 C CA . ASN B 1 279 ? 20 4.168 -13.797 1 72.06 279 ASN B CA 1
ATOM 4418 C C . ASN B 1 279 ? 20.172 4.293 -15.312 1 72.06 279 ASN B C 1
ATOM 4420 O O . ASN B 1 279 ? 20.656 3.367 -15.961 1 72.06 279 ASN B O 1
ATOM 4424 N N . GLU B 1 280 ? 19.75 5.359 -15.844 1 69 280 GLU B N 1
ATOM 4425 C CA . GLU B 1 280 ? 19.906 5.598 -17.281 1 69 280 GLU B CA 1
ATOM 4426 C C . GLU B 1 280 ? 21.375 5.816 -17.641 1 69 280 GLU B C 1
ATOM 4428 O O . GLU B 1 280 ? 21.828 5.352 -18.688 1 69 280 GLU B O 1
ATOM 4433 N N . GLY B 1 281 ? 21.984 6.574 -16.781 1 62.97 281 GLY B N 1
ATOM 4434 C CA . GLY B 1 281 ? 23.406 6.766 -17 1 62.97 281 GLY B CA 1
ATOM 4435 C C . GLY B 1 281 ? 24.203 5.477 -16.922 1 62.97 281 GLY B C 1
ATOM 4436 O O . GLY B 1 281 ? 25.141 5.273 -17.688 1 62.97 281 GLY B O 1
ATOM 4437 N N . GLY B 1 282 ? 23.797 4.688 -16 1 58.19 282 GLY B N 1
ATOM 4438 C CA . GLY B 1 282 ? 24.438 3.383 -15.914 1 58.19 282 GLY B CA 1
ATOM 4439 C C . GLY B 1 282 ? 24.172 2.504 -17.125 1 58.19 282 GLY B C 1
ATOM 4440 O O . GLY B 1 282 ? 25.078 1.828 -17.609 1 58.19 282 GLY B O 1
ATOM 4441 N N . ASN B 1 283 ? 23 2.523 -17.641 1 59.12 283 ASN B N 1
ATOM 4442 C CA . ASN B 1 283 ? 22.641 1.76 -18.828 1 59.12 283 ASN B CA 1
ATOM 4443 C C . ASN B 1 283 ? 23.328 2.314 -20.078 1 59.12 283 ASN B C 1
ATOM 4445 O O . ASN B 1 283 ? 23.734 1.554 -20.953 1 59.12 283 ASN B O 1
ATOM 4449 N N . GLY B 1 284 ? 23.375 3.625 -20.125 1 56.19 284 GLY B N 1
ATOM 4450 C CA . GLY B 1 284 ? 24.094 4.242 -21.234 1 56.19 284 GLY B CA 1
ATOM 4451 C C . GLY B 1 284 ? 25.562 3.838 -21.297 1 56.19 284 GLY B C 1
ATOM 4452 O O . GLY B 1 284 ? 26.094 3.586 -22.375 1 56.19 284 GLY B O 1
ATOM 4453 N N . GLU B 1 285 ? 26.156 3.754 -20.234 1 58 285 GLU B N 1
ATOM 4454 C CA . GLU B 1 285 ? 27.562 3.324 -20.188 1 58 285 GLU B CA 1
ATOM 4455 C C . GLU B 1 285 ? 27.703 1.856 -20.578 1 58 285 GLU B C 1
ATOM 4457 O O . GLU B 1 285 ? 28.656 1.478 -21.25 1 58 285 GLU B O 1
ATOM 4462 N N . ARG B 1 286 ? 26.812 1.119 -20.203 1 54.22 286 ARG B N 1
ATOM 4463 C CA . ARG B 1 286 ? 26.844 -0.295 -20.547 1 54.22 286 ARG B CA 1
ATOM 4464 C C . ARG B 1 286 ? 26.625 -0.489 -22.047 1 54.22 286 ARG B C 1
ATOM 4466 O O . ARG B 1 286 ? 27.25 -1.36 -22.656 1 54.22 286 ARG B O 1
ATOM 4473 N N . GLN B 1 287 ? 25.875 0.243 -22.656 1 54 287 GLN B N 1
ATOM 4474 C CA . GLN B 1 287 ? 25.641 0.17 -24.094 1 54 287 GLN B CA 1
ATOM 4475 C C . GLN B 1 287 ? 26.844 0.669 -24.891 1 54 287 GLN B C 1
ATOM 4477 O O . GLN B 1 287 ? 27.141 0.162 -25.969 1 54 287 GLN B O 1
ATOM 4482 N N . LYS B 1 288 ? 27.594 1.597 -24.406 1 53.59 288 LYS B N 1
ATOM 4483 C CA . LYS B 1 288 ? 28.797 2.072 -25.078 1 53.59 288 LYS B CA 1
ATOM 4484 C C . LYS B 1 288 ? 29.922 1.046 -24.969 1 53.59 288 LYS B C 1
ATOM 4486 O O . LYS B 1 288 ? 30.891 1.099 -25.734 1 53.59 288 LYS B O 1
ATOM 4491 N N . ARG B 1 289 ? 29.859 0.246 -24.062 1 50.56 289 ARG B N 1
ATOM 4492 C CA . ARG B 1 289 ? 30.906 -0.755 -23.891 1 50.56 289 ARG B CA 1
ATOM 4493 C C . ARG B 1 289 ? 30.609 -2.006 -24.703 1 50.56 289 ARG B C 1
ATOM 4495 O O . ARG B 1 289 ? 31.453 -2.895 -24.828 1 50.56 289 ARG B O 1
ATOM 4502 N N . ARG B 1 290 ? 29.516 -2.139 -25.172 1 42.16 290 ARG B N 1
ATOM 4503 C CA . ARG B 1 290 ? 29.234 -3.25 -26.078 1 42.16 290 ARG B CA 1
ATOM 4504 C C . ARG B 1 290 ? 29.391 -2.82 -27.531 1 42.16 290 ARG B C 1
ATOM 4506 O O . ARG B 1 290 ? 28.938 -1.74 -27.922 1 42.16 290 ARG B O 1
#

Foldseek 3Di:
DQVVVLLVLLCVDLVSVLLVLLLLLLVLLQCLVDVVVVQVVCVVVVVDPDPPPPPDPDDPCPVVVVVVSVVSSVVSVVSSLVSVLVSLVSCLCVLVVLCVQLVCLCPPHDDPSNVLSNLLSVLLSQLSNLVNVCSCVSVVNDDDPCNLVSNLSSLVSNLRNLVSLLVVLVVVLVVVVVVVVVVVVVVVPPPPDDPDDPDDPDDPPPPVPPVPPPPCPVPDDSVNSVLSNLLSVLCSCVSCVSNVVDDDDSNSNSVSSNSNSVSVCVVSSVVSSVVVVVVVVVVVVVVVVD/DQVVVLLVLLCVDLVSVLLVLLLLLLVLLQCLVDVVVVQVVCVVVVVPPDPPPPPDPDDPCPVVVVVVSVVSSVVSVVSSLVSVLVSLVSCLCVLVVLCVQLVCLCPPHDDPSNVLSNLLSVLLSQLSNLVNVCSCVSVVNDDDPCNLVSNLSSLVSNLRNLVSLLVVLVVVLVVVVVVVVVVVVVVPPPPDDDPDDPDDPDDPPPVVPPVPVPPCPVPDDSVLSVLSNLLSVLCSCVSCVSNVVDDDDSNSNSVSSNSNSVSVCVVSSVVSSVVVVVVVVVVVVVVVVD

Solvent-accessible surface area (backbone atoms only — not comparable to full-atom values): 30584 Å² total; per-residue (Å²): 116,66,63,61,50,47,51,49,52,32,50,60,32,46,71,40,28,46,47,50,45,49,39,52,30,21,50,28,40,29,33,46,64,34,59,67,56,34,50,52,52,34,50,72,70,62,55,60,79,69,77,78,70,78,74,68,90,69,75,77,63,55,66,58,53,48,51,50,48,52,51,50,35,52,29,26,52,46,45,28,51,54,41,53,50,36,44,46,65,73,46,48,65,49,19,58,55,24,41,48,51,14,51,49,25,64,73,73,41,62,73,67,60,17,51,37,44,24,47,22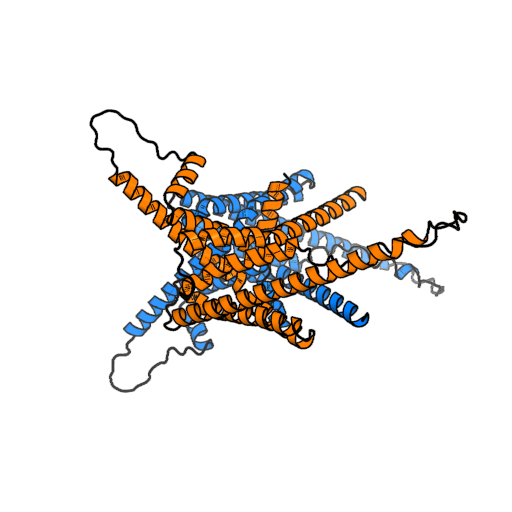,25,35,26,38,14,49,16,35,44,35,48,47,70,34,48,49,42,74,68,67,46,41,88,57,89,58,42,65,56,34,49,46,54,17,27,50,27,39,41,51,14,38,51,37,46,40,50,46,38,49,52,50,50,50,51,52,54,54,51,54,54,54,57,60,55,59,66,65,63,67,69,63,76,88,86,70,93,75,72,88,80,71,85,70,66,72,73,63,64,72,69,61,77,59,83,67,71,74,65,81,47,71,65,56,41,52,51,48,39,52,26,41,57,30,49,41,44,52,32,22,39,74,68,59,78,37,90,63,56,70,38,58,36,16,50,29,43,40,52,20,42,58,58,65,41,47,64,53,52,50,51,49,53,51,51,50,50,52,52,49,52,52,49,52,53,54,55,71,72,97,115,68,62,61,50,47,49,50,53,33,51,59,33,46,69,40,29,46,47,51,46,49,38,52,29,21,49,29,39,29,34,45,62,34,59,67,56,34,50,52,52,36,50,72,70,61,54,59,78,68,78,80,68,76,74,68,91,68,76,76,61,55,65,57,54,49,50,50,48,53,51,49,33,53,28,27,52,46,46,27,51,54,42,53,49,37,44,46,63,73,44,47,64,49,19,57,56,24,41,49,51,15,51,48,26,62,72,73,42,62,73,68,62,16,52,38,44,25,46,23,26,36,26,39,13,49,15,36,44,35,48,45,71,33,48,49,42,73,66,66,49,41,87,57,88,61,42,66,56,32,50,46,52,17,26,49,28,38,42,51,15,37,51,38,46,40,50,46,38,50,51,50,49,50,52,53,56,54,50,54,53,53,56,58,53,58,64,63,62,66,67,64,76,87,86,68,92,76,72,89,76,73,81,70,66,72,71,62,63,71,67,61,75,57,82,67,70,74,64,81,47,71,66,58,42,53,49,48,39,52,25,41,56,30,49,42,44,53,32,21,38,74,67,59,78,36,91,61,56,69,38,58,37,18,50,28,43,40,54,22,42,57,59,65,40,47,64,52,53,50,51,49,52,52,51,48,53,53,52,49,53,51,49,51,52,54,56,70,72,98

Radius of gyration: 31.19 Å; Cα contacts (8 Å, |Δi|>4): 537; chains: 2; bounding box: 104×91×67 Å

pLDDT: mean 80.78, std 23.06, range [23.47, 98.81]

Organism: Botryotinia fuckeliana (strain B05.10) (NCBI:txid332648)

Nearest PDB structures (foldseek):
  8tsr-assembly1_B  TM=1.866E-01  e=1.942E+00  Escherichia coli
  7rit-assembly1_B  TM=2.013E-01  e=3.567E+00  Acinetobacter baumannii
  8tsr-assembly1_B  TM=1.863E-01  e=2.702E+00  Escherichia coli
  7rit-assembly1_B  TM=2.011E-01  e=8.035E+00  Acinetobacter baumannii